Protein AF-0000000078979978 (afdb_homodimer)

pLDDT: mean 90.34, std 13.87, range [35.97, 98.94]

Radius of gyration: 21.67 Å; Cα contacts (8 Å, |Δi|>4): 590; chains: 2; bounding box: 44×62×52 Å

Foldseek 3Di:
DLPPLVPDDLVCLLVVLQVCCVPQQQDCDLPFLHGNQLLLQQLLQVCVVVPHDLLLSVLSNQLQVLVVVVSNVPDDVPCPPPDDSLVSSLVSCVVQFDPLSSVLNNCLLVLLLLCVQPPVVVLVLADPSNVVVCVVVPHHDDPVSNVVLVPDPNNVSSNSSNVSSSVSRDNPDDGDGSVVCSVSSSVRRCCNVVVD/DLPPLVPDDLVCLLVVLQVCCVPQQQDCDLPFLHGNQLLLQQLLQVCVVVPHDLLLSLLSNQLQVLVVVVSNVPDDVPCPPPDDSLVSSLVSCVVQFDPLSSVLNNCLLVLLLLCVQPPVVVLVLADPSNVVVCVVVPHHDDPVSNVVLVPDPNNVSSNSSNVSSSVSRDNPDDGDGSVVCSVSSSVRRCCNVVVD

Organism: Ruegeria pomeroyi (strain ATCC 700808 / DSM 15171 / DSS-3) (NCBI:txid246200)

Sequence (392 aa):
MTVDFTTLDRGNIVAFLADIFARRGGEEYLGEPVTMAQHMLQGATIAEQNGLPEEIIVGALLHDIGHFTSEFGTYHPDDTEDRHHEDAGEAVLAPFFPPVITDCVKYHVAAKRYLCATRPAYFARLSPASVHTLELQGGPMSTEEVADFERNPNLEAIIQVRYLDEAGKRADMETPGFDHFAPMVQRMVDRHLLEVMTVDFTTLDRGNIVAFLADIFARRGGEEYLGEPVTMAQHMLQGATIAEQNGLPEEIIVGALLHDIGHFTSEFGTYHPDDTEDRHHEDAGEAVLAPFFPPVITDCVKYHVAAKRYLCATRPAYFARLSPASVHTLELQGGPMSTEEVADFERNPNLEAIIQVRYLDEAGKRADMETPGFDHFAPMVQRMVDRHLLEV

Structure (mmCIF, N/CA/C/O backbone):
data_AF-0000000078979978-model_v1
#
loop_
_entity.id
_entity.type
_entity.pdbx_description
1 polymer 'HD domain-containing protein'
#
loop_
_atom_site.group_PDB
_atom_site.id
_atom_site.type_symbol
_atom_site.label_atom_id
_atom_site.label_alt_id
_atom_site.label_comp_id
_atom_site.label_asym_id
_atom_site.label_entity_id
_atom_site.label_seq_id
_atom_site.pdbx_PDB_ins_code
_atom_site.Cartn_x
_atom_site.Cartn_y
_atom_site.Cartn_z
_atom_site.occupancy
_atom_site.B_iso_or_equiv
_atom_site.auth_seq_id
_atom_site.auth_comp_id
_atom_site.auth_asym_id
_atom_site.auth_atom_id
_atom_site.pdbx_PDB_model_num
ATOM 1 N N . MET A 1 1 ? 17.984 3.166 -7.305 1 35.97 1 MET A N 1
ATOM 2 C CA . MET A 1 1 ? 18.422 2.904 -8.672 1 35.97 1 MET A CA 1
ATOM 3 C C . MET A 1 1 ? 17.312 2.221 -9.477 1 35.97 1 MET A C 1
ATOM 5 O O . MET A 1 1 ? 16.766 1.209 -9.039 1 35.97 1 MET A O 1
ATOM 9 N N . THR A 1 2 ? 16.703 3.029 -10.32 1 44.5 2 THR A N 1
ATOM 10 C CA . THR A 1 2 ? 15.781 2.41 -11.258 1 44.5 2 THR A CA 1
ATOM 11 C C . THR A 1 2 ? 16.406 1.184 -11.914 1 44.5 2 THR A C 1
ATOM 13 O O . THR A 1 2 ? 17.453 1.285 -12.555 1 44.5 2 THR A O 1
ATOM 16 N N . VAL A 1 3 ? 16.328 0.109 -11.289 1 50.25 3 VAL A N 1
ATOM 17 C CA . VAL A 1 3 ? 16.859 -1.084 -11.93 1 50.25 3 VAL A CA 1
ATOM 18 C C . VAL A 1 3 ? 16.359 -1.16 -13.375 1 50.25 3 VAL A C 1
ATOM 20 O O . VAL A 1 3 ? 15.172 -1.011 -13.633 1 50.25 3 VAL A O 1
ATOM 23 N N . ASP A 1 4 ? 17.344 -1.114 -14.219 1 62.22 4 ASP A N 1
ATOM 24 C CA . ASP A 1 4 ? 17.094 -1.386 -15.633 1 62.22 4 ASP A CA 1
ATOM 25 C C . ASP A 1 4 ? 16.656 -2.832 -15.844 1 62.22 4 ASP A C 1
ATOM 27 O O . ASP A 1 4 ? 17.469 -3.75 -15.789 1 62.22 4 ASP A O 1
ATOM 31 N N . PHE A 1 5 ? 15.367 -3.09 -15.922 1 69.5 5 PHE A N 1
ATOM 32 C CA . PHE A 1 5 ? 14.766 -4.406 -16.078 1 69.5 5 PHE A CA 1
ATOM 33 C C . PHE A 1 5 ? 15.367 -5.148 -17.266 1 69.5 5 PHE A C 1
ATOM 35 O O . PHE A 1 5 ? 15.32 -6.379 -17.312 1 69.5 5 PHE A O 1
ATOM 42 N N . THR A 1 6 ? 15.961 -4.367 -18.141 1 71.38 6 THR A N 1
ATOM 43 C CA . THR A 1 6 ? 16.516 -4.984 -19.344 1 71.38 6 THR A CA 1
ATOM 44 C C . THR A 1 6 ? 17.812 -5.73 -19 1 71.38 6 THR A C 1
ATOM 46 O O . THR A 1 6 ? 18.297 -6.52 -19.812 1 71.38 6 THR A O 1
ATOM 49 N N . THR A 1 7 ? 18.219 -5.578 -17.828 1 83.81 7 THR A N 1
ATOM 50 C CA . THR A 1 7 ? 19.484 -6.207 -17.469 1 83.81 7 THR A CA 1
ATOM 51 C C . THR A 1 7 ? 19.25 -7.492 -16.672 1 83.81 7 THR A C 1
ATOM 53 O O . THR A 1 7 ? 20.203 -8.211 -16.344 1 83.81 7 THR A O 1
ATOM 56 N N . LEU A 1 8 ? 18 -7.789 -16.484 1 89.56 8 LEU A N 1
ATOM 57 C CA . LEU A 1 8 ? 17.688 -8.984 -15.711 1 89.56 8 LEU A CA 1
ATOM 58 C C . LEU A 1 8 ? 17.875 -10.242 -16.547 1 89.56 8 LEU A C 1
ATOM 60 O O . LEU A 1 8 ? 17.562 -10.25 -17.734 1 89.56 8 LEU A O 1
ATOM 64 N N . ASP A 1 9 ? 18.469 -11.227 -15.898 1 92.44 9 ASP A N 1
ATOM 65 C CA . ASP A 1 9 ? 18.688 -12.523 -16.531 1 92.44 9 ASP A CA 1
ATOM 66 C C . ASP A 1 9 ? 18.609 -13.648 -15.508 1 92.44 9 ASP A C 1
ATOM 68 O O . ASP A 1 9 ? 18.203 -13.438 -14.367 1 92.44 9 ASP A O 1
ATOM 72 N N . ARG A 1 10 ? 18.922 -14.773 -15.977 1 93.19 10 ARG A N 1
ATOM 73 C CA . ARG A 1 10 ? 18.859 -15.984 -15.164 1 93.19 10 ARG A CA 1
ATOM 74 C C . ARG A 1 10 ? 19.703 -15.836 -13.898 1 93.19 10 ARG A C 1
ATOM 76 O O . ARG A 1 10 ? 19.312 -16.312 -12.828 1 93.19 10 ARG A O 1
ATOM 83 N N . GLY A 1 11 ? 20.781 -15.148 -14.039 1 94.56 11 GLY A N 1
ATOM 84 C CA . GLY A 1 11 ? 21.766 -15.102 -12.961 1 94.56 11 GLY A CA 1
ATOM 85 C C . GLY A 1 11 ? 21.469 -14.031 -11.938 1 94.56 11 GLY A C 1
ATOM 86 O O . GLY A 1 11 ? 22.016 -14.047 -10.836 1 94.56 11 GLY A O 1
ATOM 87 N N . ASN A 1 12 ? 20.5 -13.125 -12.203 1 95.38 12 ASN A N 1
ATOM 88 C CA . ASN A 1 12 ? 20.359 -12.031 -11.25 1 95.38 12 ASN A CA 1
ATOM 89 C C . ASN A 1 12 ? 18.891 -11.766 -10.898 1 95.38 12 ASN A C 1
ATOM 91 O O . ASN A 1 12 ? 18.594 -10.938 -10.039 1 95.38 12 ASN A O 1
ATOM 95 N N . ILE A 1 13 ? 17.922 -12.492 -11.508 1 95.75 13 ILE A N 1
ATOM 96 C CA . ILE A 1 13 ? 16.5 -12.242 -11.281 1 95.75 13 ILE A CA 1
ATOM 97 C C . ILE A 1 13 ? 16.156 -12.57 -9.828 1 95.75 13 ILE A C 1
ATOM 99 O O . ILE A 1 13 ? 15.383 -11.852 -9.195 1 95.75 13 ILE A O 1
ATOM 103 N N . VAL A 1 14 ? 16.719 -13.625 -9.281 1 97.69 14 VAL A N 1
ATOM 104 C CA . VAL A 1 14 ? 16.391 -14.023 -7.918 1 97.69 14 VAL A CA 1
ATOM 105 C C . VAL A 1 14 ? 16.953 -13.008 -6.926 1 97.69 14 VAL A C 1
ATOM 107 O O . VAL A 1 14 ? 16.281 -12.625 -5.969 1 97.69 14 VAL A O 1
ATOM 110 N N . ALA A 1 15 ? 18.172 -12.562 -7.168 1 95.81 15 ALA A N 1
ATOM 111 C CA . ALA A 1 15 ? 18.766 -11.523 -6.328 1 95.81 15 ALA A CA 1
ATOM 112 C C . ALA A 1 15 ? 17.953 -10.227 -6.41 1 95.81 15 ALA A C 1
ATOM 114 O O . ALA A 1 15 ? 17.828 -9.5 -5.422 1 95.81 15 ALA A O 1
ATOM 115 N N . PHE A 1 16 ? 17.5 -9.93 -7.57 1 93.19 16 PHE A N 1
ATOM 116 C CA . PHE A 1 16 ? 16.672 -8.75 -7.793 1 93.19 16 PHE A CA 1
ATOM 117 C C . PHE A 1 16 ? 15.391 -8.82 -6.965 1 93.19 16 PHE A C 1
ATOM 119 O O . PHE A 1 16 ? 15.023 -7.855 -6.289 1 93.19 16 PHE A O 1
ATOM 126 N N . LEU A 1 17 ? 14.695 -9.945 -7.008 1 95.44 17 LEU A N 1
ATOM 127 C CA . LEU A 1 17 ? 13.477 -10.148 -6.227 1 95.44 17 LEU A CA 1
ATOM 128 C C . LEU A 1 17 ? 13.773 -10.062 -4.73 1 95.44 17 LEU A C 1
ATOM 130 O O . LEU A 1 17 ? 13.016 -9.445 -3.98 1 95.44 17 LEU A O 1
ATOM 134 N N . ALA A 1 18 ? 14.859 -10.688 -4.301 1 95.44 18 ALA A N 1
ATOM 135 C CA . ALA A 1 18 ? 15.266 -10.617 -2.9 1 95.44 18 ALA A CA 1
ATOM 136 C C . ALA A 1 18 ? 15.469 -9.172 -2.459 1 95.44 18 ALA A C 1
ATOM 138 O O . ALA A 1 18 ? 15.094 -8.797 -1.345 1 95.44 18 ALA A O 1
ATOM 139 N N . ASP A 1 19 ? 16.078 -8.414 -3.316 1 91.81 19 ASP A N 1
ATOM 140 C CA . ASP A 1 19 ? 16.328 -7.012 -3.023 1 91.81 19 ASP A CA 1
ATOM 141 C C . ASP A 1 19 ? 15.031 -6.234 -2.84 1 91.81 19 ASP A C 1
ATOM 143 O O . ASP A 1 19 ? 14.945 -5.344 -1.992 1 91.81 19 ASP A O 1
ATOM 147 N N . ILE A 1 20 ? 14.031 -6.496 -3.662 1 90.75 20 ILE A N 1
ATOM 148 C CA . ILE A 1 20 ? 12.734 -5.852 -3.529 1 90.75 20 ILE A CA 1
ATOM 149 C C . ILE A 1 20 ? 12.141 -6.164 -2.158 1 90.75 20 ILE A C 1
ATOM 151 O O . ILE A 1 20 ? 11.664 -5.266 -1.462 1 90.75 20 ILE A O 1
ATOM 155 N N . PHE A 1 21 ? 12.18 -7.457 -1.754 1 92.88 21 PHE A N 1
ATOM 156 C CA . PHE A 1 21 ? 11.664 -7.852 -0.448 1 92.88 21 PHE A CA 1
ATOM 157 C C . PHE A 1 21 ? 12.398 -7.113 0.667 1 92.88 21 PHE A C 1
ATOM 159 O O . PHE A 1 21 ? 11.781 -6.68 1.643 1 92.88 21 PHE A O 1
ATOM 166 N N . ALA A 1 22 ? 13.688 -7 0.535 1 89.25 22 ALA A N 1
ATOM 167 C CA . ALA A 1 22 ? 14.508 -6.367 1.564 1 89.25 22 ALA A CA 1
ATOM 168 C C . ALA A 1 22 ? 14.219 -4.871 1.659 1 89.25 22 ALA A C 1
ATOM 170 O O . ALA A 1 22 ? 14.141 -4.316 2.758 1 89.25 22 ALA A O 1
ATOM 171 N N . ARG A 1 23 ? 14.023 -4.242 0.565 1 85.81 23 ARG A N 1
ATOM 172 C CA . ARG A 1 23 ? 13.922 -2.785 0.533 1 85.81 23 ARG A CA 1
ATOM 173 C C . ARG A 1 23 ? 12.484 -2.332 0.752 1 85.81 23 ARG A C 1
ATOM 175 O O . ARG A 1 23 ? 12.242 -1.295 1.372 1 85.81 23 ARG A O 1
ATOM 182 N N . ARG A 1 24 ? 11.531 -3.182 0.263 1 87.56 24 ARG A N 1
ATOM 183 C CA . ARG A 1 24 ? 10.164 -2.689 0.195 1 87.56 24 ARG A CA 1
ATOM 184 C C . ARG A 1 24 ? 9.219 -3.588 0.986 1 87.56 24 ARG A C 1
ATOM 186 O O . ARG A 1 24 ? 8.039 -3.266 1.153 1 87.56 24 ARG A O 1
ATOM 193 N N . GLY A 1 25 ? 9.703 -4.621 1.5 1 87.75 25 GLY A N 1
ATOM 194 C CA . GLY A 1 25 ? 8.875 -5.609 2.168 1 87.75 25 GLY A CA 1
ATOM 195 C C . GLY A 1 25 ? 8.203 -5.078 3.422 1 87.75 25 GLY A C 1
ATOM 196 O O . GLY A 1 25 ? 7.18 -5.605 3.857 1 87.75 25 GLY A O 1
ATOM 197 N N . GLY A 1 26 ? 8.742 -4.07 3.975 1 84.38 26 GLY A N 1
ATOM 198 C CA . GLY A 1 26 ? 8.227 -3.527 5.219 1 84.38 26 GLY A CA 1
ATOM 199 C C . GLY A 1 26 ? 7.035 -2.613 5.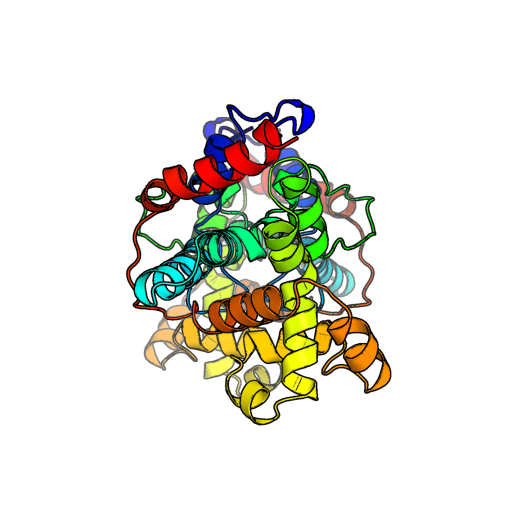023 1 84.38 26 GLY A C 1
ATOM 200 O O . GLY A 1 26 ? 6.41 -2.18 5.992 1 84.38 26 GLY A O 1
ATOM 201 N N . GLU A 1 27 ? 6.66 -2.303 3.832 1 84.25 27 GLU A N 1
ATOM 202 C CA . GLU A 1 27 ? 5.527 -1.428 3.543 1 84.25 27 GLU A CA 1
ATOM 203 C C . GLU A 1 27 ? 4.207 -2.08 3.943 1 84.25 27 GLU A C 1
ATOM 205 O O . GLU A 1 27 ? 4.102 -3.309 3.977 1 84.25 27 GLU A O 1
ATOM 210 N N . GLU A 1 28 ? 3.262 -1.22 4.258 1 82.19 28 GLU A N 1
ATOM 211 C CA . GLU A 1 28 ? 1.946 -1.679 4.695 1 82.19 28 GLU A CA 1
ATOM 212 C C . GLU A 1 28 ? 1.221 -2.416 3.572 1 82.19 28 GLU A C 1
ATOM 214 O O . GLU A 1 28 ? 1.351 -2.055 2.4 1 82.19 28 GLU A O 1
ATOM 219 N N . TYR A 1 29 ? 0.452 -3.434 4.023 1 88 29 TYR A N 1
ATOM 220 C CA . TYR A 1 29 ? -0.343 -4.203 3.072 1 88 29 TYR A CA 1
ATOM 221 C C . TYR A 1 29 ? -1.827 -3.896 3.229 1 88 29 TYR A C 1
ATOM 223 O O . TYR A 1 29 ? -2.539 -4.598 3.951 1 88 29 TYR A O 1
ATOM 231 N N . LEU A 1 30 ? -2.41 -3.006 2.465 1 77.25 30 LEU A N 1
ATOM 232 C CA . LEU A 1 30 ? -3.816 -2.695 2.232 1 77.25 30 LEU A CA 1
ATOM 233 C C . LEU A 1 30 ? -4.594 -2.672 3.545 1 77.25 30 LEU A C 1
ATOM 235 O O . LEU A 1 30 ? -5.668 -3.27 3.648 1 77.25 30 LEU A O 1
ATOM 239 N N . GLY A 1 31 ? -4.02 -2.252 4.617 1 76.25 31 GLY A N 1
ATOM 240 C CA . GLY A 1 31 ? -4.734 -2.16 5.879 1 76.25 31 GLY A CA 1
ATOM 241 C C . GLY A 1 31 ? -4.734 -3.461 6.66 1 76.25 31 GLY A C 1
ATOM 242 O O . GLY A 1 31 ? -5.469 -3.604 7.641 1 76.25 31 GLY A O 1
ATOM 243 N N . GLU A 1 32 ? -4.109 -4.441 6.18 1 87 32 GLU A N 1
ATOM 244 C CA . GLU A 1 32 ? -3.967 -5.723 6.867 1 87 32 GLU A CA 1
ATOM 245 C C . GLU A 1 32 ? -2.939 -5.637 7.988 1 87 32 GLU A C 1
ATOM 247 O O . GLU A 1 32 ? -2.082 -4.75 7.988 1 87 32 GLU A O 1
ATOM 252 N N . PRO A 1 33 ? -3.1 -6.555 9.016 1 88.81 33 PRO A N 1
ATOM 253 C CA . PRO A 1 33 ? -2.166 -6.512 10.141 1 88.81 33 PRO A CA 1
ATOM 254 C C . PRO A 1 33 ? -0.815 -7.145 9.812 1 88.81 33 PRO A C 1
ATOM 256 O O . PRO A 1 33 ? -0.191 -7.762 10.68 1 88.81 33 PRO A O 1
ATOM 259 N N . VAL A 1 34 ? -0.442 -7.164 8.547 1 92.19 34 VAL A N 1
ATOM 260 C CA . VAL A 1 34 ? 0.842 -7.672 8.078 1 92.19 34 VAL A CA 1
ATOM 261 C C . VAL A 1 34 ? 1.451 -6.699 7.07 1 92.19 34 VAL A C 1
ATOM 263 O O . VAL A 1 34 ? 0.737 -5.902 6.461 1 92.19 34 VAL A O 1
ATOM 266 N N . THR A 1 35 ? 2.793 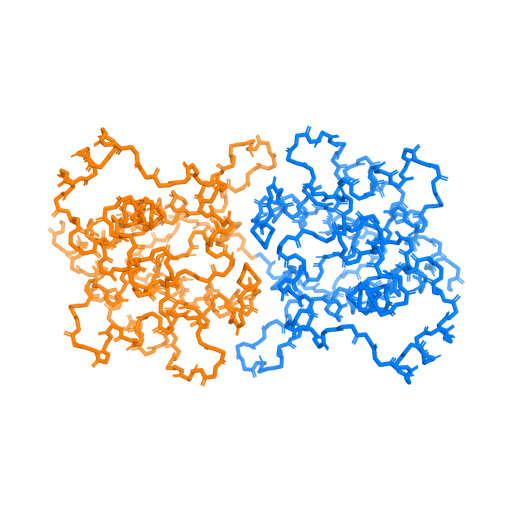-6.738 6.949 1 89.69 35 THR A N 1
ATOM 267 C CA . THR A 1 35 ? 3.461 -6.023 5.867 1 89.69 35 THR A CA 1
ATOM 268 C C . THR A 1 35 ? 3.363 -6.801 4.559 1 89.69 35 THR A C 1
ATOM 270 O O . THR A 1 35 ? 2.947 -7.961 4.551 1 89.69 35 THR A O 1
ATOM 273 N N . MET A 1 36 ? 3.781 -6.219 3.475 1 91.88 36 MET A N 1
ATOM 274 C CA . MET A 1 36 ? 3.771 -6.875 2.168 1 91.88 36 MET A CA 1
ATOM 275 C C . MET A 1 36 ? 4.617 -8.141 2.191 1 91.88 36 MET A C 1
ATOM 277 O O . MET A 1 36 ? 4.18 -9.195 1.719 1 91.88 36 MET A O 1
ATOM 281 N N . ALA A 1 37 ? 5.828 -8.031 2.75 1 93.56 37 ALA A N 1
ATOM 282 C CA . ALA A 1 37 ? 6.703 -9.203 2.814 1 93.56 37 ALA A CA 1
ATOM 283 C C . ALA A 1 37 ? 6.102 -10.289 3.699 1 93.56 37 ALA A C 1
ATOM 285 O O . ALA A 1 37 ? 6.113 -11.469 3.338 1 93.56 37 ALA A O 1
ATOM 286 N N . GLN A 1 38 ? 5.617 -9.891 4.875 1 95.5 38 GLN A N 1
ATOM 287 C CA . GLN A 1 38 ? 5.012 -10.867 5.773 1 95.5 38 GLN A CA 1
ATOM 288 C C . GLN A 1 38 ? 3.873 -11.617 5.086 1 95.5 38 GLN A C 1
ATOM 290 O O . GLN A 1 38 ? 3.781 -12.844 5.184 1 95.5 38 GLN A O 1
ATOM 295 N N . HIS A 1 39 ? 3.035 -10.883 4.359 1 96.75 39 HIS A N 1
ATOM 296 C CA . HIS A 1 39 ? 1.905 -11.453 3.635 1 96.75 39 HIS A CA 1
ATOM 297 C C . HIS A 1 39 ? 2.365 -12.523 2.646 1 96.75 39 HIS A C 1
ATOM 299 O O . HIS A 1 39 ? 1.893 -13.656 2.689 1 96.75 39 HIS A O 1
ATOM 305 N N . MET A 1 40 ? 3.328 -12.211 1.859 1 98.12 40 MET A N 1
ATOM 306 C CA . MET A 1 40 ? 3.807 -13.109 0.814 1 98.12 40 MET A CA 1
ATOM 307 C C . MET A 1 40 ? 4.586 -14.273 1.415 1 98.12 40 MET A C 1
ATOM 309 O O . MET A 1 40 ? 4.406 -15.422 1.007 1 98.12 40 MET A O 1
ATOM 313 N N . LEU A 1 41 ? 5.367 -13.977 2.424 1 98.62 41 LEU A N 1
ATOM 314 C CA . LEU A 1 41 ? 6.148 -15.016 3.082 1 98.62 41 LEU A CA 1
ATOM 315 C C . LEU A 1 41 ? 5.242 -15.984 3.834 1 98.62 41 LEU A C 1
ATOM 317 O O . LEU A 1 41 ? 5.5 -17.188 3.869 1 98.62 41 LEU A O 1
ATOM 321 N N . GLN A 1 42 ? 4.203 -15.523 4.453 1 98.75 42 GLN A N 1
ATOM 322 C CA . GLN A 1 42 ? 3.26 -16.406 5.141 1 98.75 42 GLN A CA 1
ATOM 323 C C . GLN A 1 42 ? 2.572 -17.344 4.164 1 98.75 42 GLN A C 1
ATOM 325 O O . GLN A 1 42 ? 2.451 -18.547 4.43 1 98.75 42 GLN A O 1
ATOM 330 N N . GLY A 1 43 ? 2.168 -16.828 3.006 1 98.75 43 GLY A N 1
ATOM 331 C CA . GLY A 1 43 ? 1.586 -17.688 1.991 1 98.75 43 GLY A CA 1
ATOM 332 C C . GLY A 1 43 ? 2.512 -18.812 1.561 1 98.75 43 GLY A C 1
ATOM 333 O O . GLY A 1 43 ? 2.104 -19.969 1.5 1 98.75 43 GLY A O 1
ATOM 334 N N . ALA A 1 44 ? 3.729 -18.453 1.322 1 98.94 44 ALA A N 1
ATOM 335 C CA . ALA A 1 44 ? 4.723 -19.438 0.911 1 98.94 44 ALA A CA 1
ATOM 336 C C . ALA A 1 44 ? 4.98 -20.453 2.021 1 98.94 44 ALA A C 1
ATOM 338 O O . ALA A 1 44 ? 5.094 -21.656 1.76 1 98.94 44 ALA A O 1
ATOM 339 N N . THR A 1 45 ? 5.051 -19.984 3.225 1 98.88 45 THR A N 1
ATOM 340 C CA . THR A 1 45 ? 5.332 -20.844 4.371 1 98.88 45 THR A CA 1
ATOM 341 C C . THR A 1 45 ? 4.191 -21.828 4.594 1 98.88 45 THR A C 1
ATOM 343 O O . THR A 1 45 ? 4.43 -23.016 4.816 1 98.88 45 THR A O 1
ATOM 346 N N . ILE A 1 46 ? 3 -21.375 4.527 1 98.88 46 ILE A N 1
ATOM 347 C CA . ILE A 1 46 ? 1.842 -22.25 4.695 1 98.88 46 ILE A CA 1
ATOM 348 C C . ILE A 1 46 ? 1.833 -23.312 3.605 1 98.88 46 ILE A C 1
ATOM 350 O O . ILE A 1 46 ? 1.578 -24.484 3.879 1 98.88 46 ILE A O 1
ATOM 354 N N . ALA A 1 47 ? 2.129 -22.891 2.377 1 98.88 47 ALA A N 1
ATOM 355 C CA . ALA A 1 47 ? 2.209 -23.844 1.273 1 98.88 47 ALA A CA 1
ATOM 356 C C . ALA A 1 47 ? 3.268 -24.906 1.543 1 98.88 47 ALA A C 1
ATOM 358 O O . ALA A 1 47 ? 3.014 -26.109 1.374 1 98.88 47 ALA A O 1
ATOM 359 N N . GLU A 1 48 ? 4.41 -24.484 2.006 1 98.81 48 GLU A N 1
ATOM 360 C CA . GLU A 1 48 ? 5.512 -25.391 2.277 1 98.81 48 GLU A CA 1
ATOM 361 C C . GLU A 1 48 ? 5.16 -26.359 3.408 1 98.81 48 GLU A C 1
ATOM 363 O O . GLU A 1 48 ? 5.41 -27.562 3.307 1 98.81 48 GLU A O 1
ATOM 368 N N . GLN A 1 49 ? 4.602 -25.859 4.41 1 98.5 49 GLN A N 1
ATOM 369 C CA . GLN A 1 49 ? 4.234 -26.672 5.57 1 98.5 49 GLN A CA 1
ATOM 370 C C . GLN A 1 49 ? 3.176 -27.703 5.203 1 98.5 49 GLN A C 1
ATOM 372 O O . GLN A 1 49 ? 3.107 -28.781 5.816 1 98.5 49 GLN A O 1
ATOM 377 N N . ASN A 1 50 ? 2.426 -27.391 4.219 1 98.5 50 ASN A N 1
ATOM 378 C CA . ASN A 1 50 ? 1.392 -28.312 3.766 1 98.5 50 ASN A CA 1
ATOM 379 C C . ASN A 1 50 ? 1.909 -29.25 2.67 1 98.5 50 ASN A C 1
ATOM 381 O O . ASN A 1 50 ? 1.14 -30 2.082 1 98.5 50 ASN A O 1
ATOM 385 N N . GLY A 1 51 ? 3.119 -29.125 2.338 1 98.44 51 GLY A N 1
ATOM 386 C CA . GLY A 1 51 ? 3.746 -30.031 1.39 1 98.44 51 GLY A CA 1
ATOM 387 C C . GLY A 1 51 ? 3.303 -29.797 -0.042 1 98.44 51 GLY A C 1
ATOM 388 O O . GLY A 1 51 ? 3.268 -30.719 -0.849 1 98.44 51 GLY A O 1
ATOM 389 N N . LEU A 1 52 ? 2.955 -28.641 -0.378 1 98.69 52 LEU A N 1
ATOM 390 C CA . LEU A 1 52 ? 2.5 -28.344 -1.731 1 98.69 52 LEU A CA 1
ATOM 391 C C . LEU A 1 52 ? 3.678 -28.281 -2.699 1 98.69 52 LEU A C 1
ATOM 393 O O . LEU A 1 52 ? 4.828 -28.141 -2.277 1 98.69 52 LEU A O 1
ATOM 397 N N . PRO A 1 53 ? 3.396 -28.422 -3.986 1 98.5 53 PRO A N 1
ATOM 398 C CA . PRO A 1 53 ? 4.465 -28.375 -4.984 1 98.5 53 PRO A CA 1
ATOM 399 C C . PRO A 1 53 ? 5.203 -27.031 -4.988 1 98.5 53 PRO A C 1
ATOM 401 O O . PRO A 1 53 ? 4.625 -26 -4.637 1 98.5 53 PRO A O 1
ATOM 404 N N . GLU A 1 54 ? 6.438 -27.031 -5.473 1 98.69 54 GLU A N 1
ATOM 405 C CA . GLU A 1 54 ? 7.281 -25.844 -5.465 1 98.69 54 GLU A CA 1
ATOM 406 C C . GLU A 1 54 ? 6.664 -24.719 -6.301 1 98.69 54 GLU A C 1
ATOM 408 O O . GLU A 1 54 ? 6.809 -23.547 -5.973 1 98.69 54 GLU A O 1
ATOM 413 N N . GLU A 1 55 ? 5.961 -25.078 -7.34 1 98.62 55 GLU A N 1
ATOM 414 C CA . GLU A 1 55 ? 5.324 -24.078 -8.18 1 98.62 55 GLU A CA 1
ATOM 415 C C . GLU A 1 55 ? 4.285 -23.281 -7.398 1 98.62 55 GLU A C 1
ATOM 417 O O . GLU A 1 55 ? 4.137 -22.078 -7.605 1 98.62 55 GLU A O 1
ATOM 422 N N . ILE A 1 56 ? 3.611 -23.969 -6.48 1 98.88 56 ILE A N 1
ATOM 423 C CA . ILE A 1 56 ? 2.59 -23.328 -5.664 1 98.88 56 ILE A CA 1
ATOM 424 C C . ILE A 1 56 ? 3.256 -22.453 -4.598 1 98.88 56 ILE A C 1
ATOM 426 O O . ILE A 1 56 ? 2.816 -21.328 -4.344 1 98.88 56 ILE A O 1
ATOM 430 N N . ILE A 1 57 ? 4.305 -22.984 -3.988 1 98.94 57 ILE A N 1
ATOM 431 C CA . ILE A 1 57 ? 5.035 -22.25 -2.959 1 98.94 57 ILE A CA 1
ATOM 432 C C . ILE A 1 57 ? 5.594 -20.953 -3.545 1 98.94 57 ILE A C 1
ATOM 434 O O . ILE A 1 57 ? 5.387 -19.875 -2.986 1 98.94 57 ILE A O 1
ATOM 438 N N . VAL A 1 58 ? 6.223 -21.062 -4.73 1 98.94 58 VAL A N 1
ATOM 439 C CA . VAL A 1 58 ? 6.824 -19.891 -5.379 1 98.94 58 VAL A CA 1
ATOM 440 C C . VAL A 1 58 ? 5.727 -18.969 -5.906 1 98.94 58 VAL A C 1
ATOM 442 O O . VAL A 1 58 ? 5.859 -17.75 -5.848 1 98.94 58 VAL A O 1
ATOM 445 N N . GLY A 1 59 ? 4.629 -19.531 -6.422 1 98.88 59 GLY A N 1
ATOM 446 C CA . GLY A 1 59 ? 3.488 -18.719 -6.812 1 98.88 59 GLY A CA 1
ATOM 447 C C . GLY A 1 59 ? 2.928 -17.891 -5.668 1 98.88 59 GLY A C 1
ATOM 448 O O . GLY A 1 59 ? 2.627 -16.703 -5.844 1 98.88 59 GLY A O 1
ATOM 449 N N . ALA A 1 60 ? 2.809 -18.5 -4.496 1 98.88 60 ALA A N 1
ATOM 450 C CA . ALA A 1 60 ? 2.326 -17.797 -3.312 1 98.88 60 ALA A CA 1
ATOM 451 C C . ALA A 1 60 ? 3.312 -16.719 -2.879 1 98.88 60 ALA A C 1
ATOM 453 O O . ALA A 1 60 ? 2.908 -15.617 -2.5 1 98.88 60 ALA A O 1
ATOM 454 N N . LEU A 1 61 ? 4.57 -17 -2.969 1 98.88 61 LEU A N 1
ATOM 455 C CA . LEU A 1 61 ? 5.629 -16.094 -2.555 1 98.88 61 LEU A CA 1
ATOM 456 C C . LEU A 1 61 ? 5.637 -14.844 -3.43 1 98.88 61 LEU A C 1
ATOM 458 O O . LEU A 1 61 ? 5.91 -13.742 -2.943 1 98.88 61 LEU A O 1
ATOM 462 N N . LEU A 1 62 ? 5.316 -14.977 -4.727 1 98.56 62 LEU A N 1
ATOM 463 C CA . LEU A 1 62 ? 5.582 -13.891 -5.668 1 98.56 62 LEU A CA 1
ATOM 464 C C . LEU A 1 62 ? 4.281 -13.297 -6.199 1 98.56 62 LEU A C 1
ATOM 466 O O . LEU A 1 62 ? 4.305 -12.359 -6.996 1 98.56 62 LEU A O 1
ATOM 470 N N . HIS A 1 63 ? 3.105 -13.734 -5.758 1 98.38 63 HIS A N 1
ATOM 471 C CA . HIS A 1 63 ? 1.841 -13.406 -6.406 1 98.38 63 HIS A CA 1
ATOM 472 C C . HIS A 1 63 ? 1.573 -11.906 -6.359 1 98.38 63 HIS A C 1
ATOM 474 O O . HIS A 1 63 ? 0.929 -11.359 -7.258 1 98.38 63 HIS A O 1
ATOM 480 N N . ASP A 1 64 ? 2.104 -11.258 -5.359 1 96.06 64 ASP A N 1
ATOM 481 C CA . ASP A 1 64 ? 1.787 -9.844 -5.145 1 96.06 64 ASP A CA 1
ATOM 482 C C . ASP A 1 64 ? 2.998 -8.961 -5.43 1 96.06 64 ASP A C 1
ATOM 484 O O . ASP A 1 64 ? 3.035 -7.801 -5.02 1 96.06 64 ASP A O 1
ATOM 488 N N . ILE A 1 65 ? 4.016 -9.461 -6.141 1 94.69 65 ILE A N 1
ATOM 489 C CA . ILE A 1 65 ? 5.234 -8.711 -6.438 1 94.69 65 ILE A CA 1
ATOM 490 C C . ILE A 1 65 ? 4.895 -7.469 -7.25 1 94.69 65 ILE A C 1
ATOM 492 O O . ILE A 1 65 ? 5.621 -6.477 -7.215 1 94.69 65 ILE A O 1
ATOM 496 N N . GLY A 1 66 ? 3.77 -7.523 -7.945 1 91.31 66 GLY A N 1
ATOM 497 C CA . GLY A 1 66 ? 3.34 -6.434 -8.805 1 91.31 66 GLY A CA 1
ATOM 498 C C . GLY A 1 66 ? 2.9 -5.199 -8.039 1 91.31 66 GLY A C 1
ATOM 499 O O . GLY A 1 66 ? 2.738 -4.125 -8.617 1 91.31 66 GLY A O 1
ATOM 500 N N . HIS A 1 67 ? 2.695 -5.344 -6.75 1 88.81 67 HIS A N 1
ATOM 501 C CA . HIS A 1 67 ? 2.393 -4.168 -5.941 1 88.81 67 HIS A CA 1
ATOM 502 C C . HIS A 1 67 ? 3.562 -3.189 -5.93 1 88.81 67 HIS A C 1
ATOM 504 O O . HIS A 1 67 ? 3.383 -2.004 -5.645 1 88.81 67 HIS A O 1
ATOM 510 N N . PHE A 1 68 ? 4.723 -3.68 -6.176 1 85.06 68 PHE A N 1
ATOM 511 C CA . PHE A 1 68 ? 5.906 -2.826 -6.203 1 85.06 68 PHE A CA 1
ATOM 512 C C . PHE A 1 68 ? 6.125 -2.254 -7.598 1 85.06 68 PHE A C 1
ATOM 514 O O . PHE A 1 68 ? 7.234 -2.314 -8.133 1 85.06 68 PHE A O 1
ATOM 521 N N . THR A 1 69 ? 5.133 -1.712 -8.203 1 73 69 THR A N 1
ATOM 522 C CA . THR A 1 69 ? 5.105 -1.305 -9.602 1 73 69 THR A CA 1
ATOM 523 C C . THR A 1 69 ? 6.211 -0.296 -9.898 1 73 69 THR A C 1
ATOM 525 O O . THR A 1 69 ? 6.777 -0.286 -10.992 1 73 69 THR A O 1
ATOM 528 N N . SER A 1 70 ? 6.402 0.555 -9.016 1 70.31 70 SER A N 1
ATOM 529 C CA . SER A 1 70 ? 7.398 1.6 -9.227 1 70.31 70 SER A CA 1
ATOM 530 C C . SER A 1 70 ? 8.781 1.003 -9.461 1 70.31 70 SER A C 1
ATOM 532 O O . SER A 1 70 ? 9.648 1.643 -10.062 1 70.31 70 SER A O 1
ATOM 534 N N . GLU A 1 71 ? 8.906 -0.186 -9 1 67 71 GLU A N 1
ATOM 535 C CA . GLU A 1 71 ? 10.188 -0.861 -9.164 1 67 71 GLU A CA 1
ATOM 536 C C . GLU A 1 71 ? 10.391 -1.322 -10.609 1 67 71 GLU A C 1
ATOM 538 O O . GLU A 1 71 ? 11.508 -1.629 -11.016 1 67 71 GLU A O 1
ATOM 543 N N . PHE A 1 72 ? 9.32 -1.292 -11.281 1 68.69 72 PHE A N 1
ATOM 544 C CA . PHE A 1 72 ? 9.398 -1.929 -12.586 1 68.69 72 PHE A CA 1
ATOM 545 C C . PHE A 1 72 ? 9.266 -0.896 -13.703 1 68.69 72 PHE A C 1
ATOM 547 O O . PHE A 1 72 ? 9.211 -1.252 -14.875 1 68.69 72 PHE A O 1
ATOM 554 N N . GLY A 1 73 ? 9.492 0.339 -13.328 1 60.59 73 GLY A N 1
ATOM 555 C CA . GLY A 1 73 ? 9.477 1.401 -14.32 1 60.59 73 GLY A CA 1
ATOM 556 C C . GLY A 1 73 ? 8.141 1.543 -15.023 1 60.59 73 GLY A C 1
ATOM 557 O O . GLY A 1 73 ? 8.062 2.111 -16.109 1 60.59 73 GLY A O 1
ATOM 558 N N . THR A 1 74 ? 7.223 0.89 -14.641 1 53.97 74 THR A N 1
ATOM 559 C CA . THR A 1 74 ? 5.969 0.864 -15.383 1 53.97 74 THR A CA 1
ATOM 560 C C . THR A 1 74 ? 5.102 2.064 -15.016 1 53.97 74 THR A C 1
ATOM 562 O O . THR A 1 74 ? 4.055 2.291 -15.633 1 53.97 74 THR A O 1
ATOM 565 N N . TYR A 1 75 ? 5.555 2.762 -13.953 1 53.22 75 TYR A N 1
ATOM 566 C CA . TYR A 1 75 ? 4.699 3.898 -13.625 1 53.22 75 TYR A CA 1
ATOM 567 C C . TYR A 1 75 ? 5.129 5.141 -14.398 1 53.22 75 TYR A C 1
ATOM 569 O O . TYR A 1 75 ? 6.316 5.477 -14.438 1 53.22 75 TYR A O 1
ATOM 577 N N . HIS A 1 76 ? 4.441 5.48 -15.414 1 51.22 76 HIS A N 1
ATOM 578 C CA . HIS A 1 76 ? 4.547 6.832 -15.953 1 51.22 76 HIS A CA 1
ATOM 579 C C . HIS A 1 76 ? 3.355 7.684 -15.531 1 51.22 76 HIS A C 1
ATOM 581 O O . HIS A 1 76 ? 2.209 7.234 -15.602 1 51.22 76 HIS A O 1
ATOM 587 N N . PRO A 1 77 ? 3.768 8.812 -14.812 1 48.5 77 PRO A N 1
ATOM 588 C CA . PRO A 1 77 ? 2.664 9.672 -14.391 1 48.5 77 PRO A CA 1
ATOM 589 C C . PRO A 1 77 ? 1.572 9.797 -15.445 1 48.5 77 PRO A C 1
ATOM 591 O O . PRO A 1 77 ? 0.397 9.969 -15.109 1 48.5 77 PRO A O 1
ATOM 594 N N . ASP A 1 78 ? 2.109 9.766 -16.703 1 45.97 78 ASP A N 1
ATOM 595 C CA . ASP A 1 78 ? 1.14 9.883 -17.781 1 45.97 78 ASP A CA 1
ATOM 596 C C . ASP A 1 78 ? 0.437 8.555 -18.047 1 45.97 78 ASP A C 1
ATOM 598 O O . ASP A 1 78 ? -0.465 8.469 -18.875 1 45.97 78 ASP A O 1
ATOM 602 N N . ASP A 1 79 ? 1.059 7.613 -17.469 1 45.22 79 ASP A N 1
ATOM 603 C CA . ASP A 1 79 ? 0.406 6.32 -17.672 1 45.22 79 ASP A CA 1
ATOM 604 C C . ASP A 1 79 ? -0.89 6.234 -16.875 1 45.22 79 ASP A C 1
ATOM 606 O O . ASP A 1 79 ? -0.863 6.23 -15.633 1 45.22 79 ASP A O 1
ATOM 610 N N . THR A 1 80 ? -1.805 6.848 -17.469 1 42.09 80 THR A N 1
ATOM 611 C CA . THR A 1 80 ? -3.164 6.797 -16.938 1 42.09 80 THR A CA 1
ATOM 612 C C . THR A 1 80 ? -3.613 5.355 -16.734 1 42.09 80 THR A C 1
ATOM 614 O O . THR A 1 80 ? -4.703 5.105 -16.219 1 42.09 80 THR A O 1
ATOM 617 N N . GLU A 1 81 ? -2.834 4.527 -17.391 1 44.44 81 GLU A N 1
ATOM 618 C CA . GLU A 1 81 ? -3.41 3.191 -17.281 1 44.44 81 GLU A CA 1
ATOM 619 C C . GLU A 1 81 ? -3.07 2.547 -15.945 1 44.44 81 GLU A C 1
ATOM 621 O O . GLU A 1 81 ? -1.898 2.469 -15.562 1 44.44 81 GLU A O 1
ATOM 626 N N . ASP A 1 82 ? -3.924 2.729 -15.031 1 50.53 82 ASP A N 1
ATOM 627 C CA . ASP A 1 82 ? -3.879 2.004 -13.766 1 50.53 82 ASP A CA 1
ATOM 628 C C . ASP A 1 82 ? -3.52 0.536 -13.984 1 50.53 82 ASP A C 1
ATOM 630 O O . ASP A 1 82 ? -4.289 -0.212 -14.594 1 50.53 82 ASP A O 1
ATOM 634 N N . ARG A 1 83 ? -2.24 0.306 -14.07 1 61.16 83 ARG A N 1
ATOM 635 C CA . ARG A 1 83 ? -1.951 -1.118 -14.203 1 61.16 83 ARG A CA 1
ATOM 636 C C . ARG A 1 83 ? -2.217 -1.857 -12.898 1 61.16 83 ARG A C 1
ATOM 638 O O . ARG A 1 83 ? -1.725 -1.455 -11.844 1 61.16 83 ARG A O 1
ATOM 645 N N . HIS A 1 84 ? -3.045 -2.836 -13.086 1 81.94 84 HIS A N 1
ATOM 646 C CA . HIS A 1 84 ? -3.342 -3.715 -11.961 1 81.94 84 HIS A CA 1
ATOM 647 C C . HIS A 1 84 ? -2.104 -4.492 -11.531 1 81.94 84 HIS A C 1
ATOM 649 O O . HIS A 1 84 ? -1.263 -4.844 -12.359 1 81.94 84 HIS A O 1
ATOM 655 N N . HIS A 1 85 ? -1.884 -4.59 -10.289 1 87.44 85 HIS A N 1
ATOM 656 C CA . HIS A 1 85 ? -0.68 -5.219 -9.758 1 87.44 85 HIS A CA 1
ATOM 657 C C . HIS A 1 85 ? -0.523 -6.641 -10.289 1 87.44 85 HIS A C 1
ATOM 659 O O . HIS A 1 85 ? 0.599 -7.121 -10.469 1 87.44 85 HIS A O 1
ATOM 665 N N . GLU A 1 86 ? -1.637 -7.301 -10.602 1 92.38 86 GLU A N 1
ATOM 666 C CA . GLU A 1 86 ? -1.551 -8.656 -11.133 1 92.38 86 GLU A CA 1
ATOM 667 C C . GLU A 1 86 ? -0.929 -8.664 -12.531 1 92.38 86 GLU A C 1
ATOM 669 O O . GLU A 1 86 ? -0.155 -9.562 -12.867 1 92.38 86 GLU A O 1
ATOM 674 N N . ASP A 1 87 ? -1.232 -7.656 -13.328 1 91.31 87 ASP A N 1
ATOM 675 C CA . ASP A 1 87 ? -0.652 -7.559 -14.664 1 91.31 87 ASP A CA 1
ATOM 676 C C . ASP A 1 87 ? 0.827 -7.188 -14.594 1 91.31 87 ASP A C 1
ATOM 678 O O . ASP A 1 87 ? 1.647 -7.742 -15.328 1 91.31 87 ASP A O 1
ATOM 682 N N . ALA A 1 88 ? 1.12 -6.289 -13.75 1 87.81 88 ALA A N 1
ATOM 683 C CA . ALA A 1 88 ? 2.502 -5.844 -13.586 1 87.81 88 ALA A CA 1
ATOM 684 C C . ALA A 1 88 ? 3.395 -6.996 -13.125 1 87.81 88 ALA A C 1
ATOM 686 O O . ALA A 1 88 ? 4.496 -7.18 -13.648 1 87.81 88 ALA A O 1
ATOM 687 N N . GLY A 1 89 ? 2.934 -7.738 -12.172 1 92.81 89 GLY A N 1
ATOM 688 C CA . GLY A 1 89 ? 3.699 -8.867 -11.672 1 92.81 89 GLY A CA 1
ATOM 689 C C . GLY A 1 89 ? 3.947 -9.93 -12.734 1 92.81 89 GLY A C 1
ATOM 690 O O . GLY A 1 89 ? 5.066 -10.43 -12.867 1 92.81 89 GLY A O 1
ATOM 691 N N . GLU A 1 90 ? 2.912 -10.211 -13.445 1 94.56 90 GLU A N 1
ATOM 692 C CA . GLU A 1 90 ? 3.055 -11.195 -14.516 1 94.56 90 GLU A CA 1
ATOM 693 C C . GLU A 1 90 ? 4.078 -10.742 -15.555 1 94.56 90 GLU A C 1
ATOM 695 O O . GLU A 1 90 ? 4.914 -11.531 -16 1 94.56 90 GLU A O 1
ATOM 700 N N . ALA A 1 91 ? 4.043 -9.539 -15.945 1 90.19 91 ALA A N 1
ATOM 701 C CA . ALA A 1 91 ? 4.93 -9.008 -16.984 1 90.19 91 ALA A CA 1
ATOM 702 C C . ALA A 1 91 ? 6.391 -9.125 -16.562 1 90.19 91 ALA A C 1
ATOM 704 O O . ALA A 1 91 ? 7.25 -9.453 -17.391 1 90.19 91 ALA A O 1
ATOM 705 N N . VAL A 1 92 ? 6.637 -8.914 -15.352 1 89.75 92 VAL A N 1
ATOM 706 C CA . VAL A 1 92 ? 8.008 -8.93 -14.852 1 89.75 92 VAL A CA 1
ATOM 707 C C . VAL A 1 92 ? 8.508 -10.367 -14.75 1 89.75 92 VAL A C 1
ATOM 709 O O . VAL A 1 92 ? 9.68 -10.648 -15.016 1 89.75 92 VAL A O 1
ATOM 712 N N . LEU A 1 93 ? 7.676 -11.273 -14.422 1 95.44 93 LEU A N 1
ATOM 713 C CA . LEU A 1 93 ? 8.094 -12.633 -14.094 1 95.44 93 LEU A CA 1
ATOM 714 C C . LEU A 1 93 ? 8.039 -13.523 -15.328 1 95.44 93 LEU A C 1
ATOM 716 O O . LEU A 1 93 ? 8.734 -14.539 -15.398 1 95.44 93 LEU A O 1
ATOM 720 N N . ALA A 1 94 ? 7.27 -13.227 -16.344 1 95.38 94 ALA A N 1
ATOM 721 C CA . ALA A 1 94 ? 6.934 -14.078 -17.469 1 95.38 94 ALA A CA 1
ATOM 722 C C . ALA A 1 94 ? 8.195 -14.562 -18.188 1 95.38 94 ALA A C 1
ATOM 724 O O . ALA A 1 94 ? 8.281 -15.727 -18.578 1 95.38 94 ALA A O 1
ATOM 725 N N . PRO A 1 95 ? 9.242 -13.781 -18.328 1 94.81 95 PRO A N 1
ATOM 726 C CA . PRO A 1 95 ? 10.438 -14.258 -19.031 1 94.81 95 PRO A CA 1
ATOM 727 C C . PRO A 1 95 ? 11.234 -15.273 -18.234 1 94.81 95 PRO A C 1
ATOM 729 O O . PRO A 1 95 ? 12.055 -16 -18.781 1 94.81 95 PRO A O 1
ATOM 732 N N . PHE A 1 96 ? 10.906 -15.461 -16.953 1 97.12 96 PHE A N 1
ATOM 733 C CA . PHE A 1 96 ? 11.875 -16.172 -16.125 1 97.12 96 PHE A CA 1
ATOM 734 C C . PHE A 1 96 ? 11.227 -17.359 -15.438 1 97.12 96 PHE A C 1
ATOM 736 O O . PHE A 1 96 ? 11.922 -18.234 -14.906 1 97.12 96 PHE A O 1
ATOM 743 N N . PHE A 1 97 ? 9.953 -17.422 -15.422 1 98.19 97 PHE A N 1
ATOM 744 C CA . PHE A 1 97 ? 9.281 -18.469 -14.648 1 98.19 97 PHE A CA 1
ATOM 745 C C . PHE A 1 97 ? 8.312 -19.25 -15.523 1 98.19 97 PHE A C 1
ATOM 747 O O . PHE A 1 97 ? 7.805 -18.734 -16.516 1 98.19 97 PHE A O 1
ATOM 754 N N . PRO A 1 98 ? 8.016 -20.5 -15.117 1 97.69 98 PRO A N 1
ATOM 755 C CA . PRO A 1 98 ? 7.035 -21.281 -15.859 1 97.69 98 PRO A CA 1
ATOM 756 C C . PRO A 1 98 ? 5.641 -20.656 -15.836 1 97.69 98 PRO A C 1
ATOM 758 O O . PRO A 1 98 ? 5.273 -20 -14.859 1 97.69 98 PRO A O 1
ATOM 761 N N . PRO A 1 99 ? 4.82 -20.938 -16.828 1 97.56 99 PRO A N 1
ATOM 762 C CA . PRO A 1 99 ? 3.494 -20.328 -16.969 1 97.56 99 PRO A CA 1
ATOM 763 C C . PRO A 1 99 ? 2.594 -20.609 -15.766 1 97.56 99 PRO A C 1
ATOM 765 O O . PRO A 1 99 ? 1.758 -19.766 -15.414 1 97.56 99 PRO A O 1
ATOM 768 N N . VAL A 1 100 ? 2.775 -21.766 -15.156 1 98.44 100 VAL A N 1
ATOM 769 C CA . VAL A 1 100 ? 1.925 -22.062 -14.016 1 98.44 100 VAL A CA 1
ATOM 770 C C . VAL A 1 100 ? 2.127 -21.016 -12.922 1 98.44 100 VAL A C 1
ATOM 772 O O . VAL A 1 100 ? 1.166 -20.594 -12.273 1 98.44 100 VAL A O 1
ATOM 775 N N . ILE A 1 101 ? 3.348 -20.547 -12.727 1 98.75 101 ILE A N 1
ATOM 776 C CA . ILE A 1 101 ? 3.639 -19.547 -11.703 1 98.75 101 ILE A CA 1
ATOM 777 C C . ILE A 1 101 ? 3.129 -18.188 -12.164 1 98.75 101 ILE A C 1
ATOM 779 O O . ILE A 1 101 ? 2.463 -17.484 -11.398 1 98.75 101 ILE A O 1
ATOM 783 N N . THR A 1 102 ? 3.404 -17.828 -13.414 1 98.31 102 THR A N 1
ATOM 784 C CA . THR A 1 102 ? 3.004 -16.516 -13.891 1 98.31 102 THR A CA 1
ATOM 785 C C . THR A 1 102 ? 1.485 -16.422 -14.008 1 98.31 102 THR A C 1
ATOM 787 O O . THR A 1 102 ? 0.907 -15.352 -13.797 1 98.31 102 THR A O 1
ATOM 790 N N . ASP A 1 103 ? 0.805 -17.547 -14.234 1 98.62 103 ASP A N 1
ATOM 791 C CA . ASP A 1 103 ? -0.655 -17.562 -14.234 1 98.62 103 ASP A CA 1
ATOM 792 C C . ASP A 1 103 ? -1.203 -17.344 -12.828 1 98.62 103 ASP A C 1
ATOM 794 O O . ASP A 1 103 ? -2.209 -16.656 -12.648 1 98.62 103 ASP A O 1
ATOM 798 N N . CYS A 1 104 ? -0.572 -17.969 -11.82 1 98.81 104 CYS A N 1
ATOM 799 C CA . CYS A 1 104 ? -0.986 -17.734 -10.445 1 98.81 104 CYS A CA 1
ATOM 800 C C . CYS A 1 104 ? -0.908 -16.25 -10.109 1 98.81 104 CYS A C 1
ATOM 802 O O . CYS A 1 104 ? -1.808 -15.703 -9.461 1 98.81 104 CYS A O 1
ATOM 804 N N . VAL A 1 105 ? 0.136 -15.617 -10.578 1 98.31 105 VAL A N 1
ATOM 805 C CA . VAL A 1 105 ? 0.349 -14.195 -10.32 1 98.31 105 VAL A CA 1
ATOM 806 C C . VAL A 1 105 ? -0.685 -13.375 -11.086 1 98.31 105 VAL A C 1
ATOM 808 O O . VAL A 1 105 ? -1.346 -12.508 -10.516 1 98.31 105 VAL A O 1
ATOM 811 N N . LYS A 1 106 ? -0.943 -13.68 -12.266 1 97.69 106 LYS A N 1
ATOM 812 C CA . LYS A 1 106 ? -1.82 -12.93 -13.164 1 97.69 106 LYS A CA 1
ATOM 813 C C . LYS A 1 106 ? -3.277 -13.039 -12.727 1 97.69 106 LYS A C 1
ATOM 815 O O . LYS A 1 106 ? -4.043 -12.078 -12.836 1 97.69 106 LYS A O 1
ATOM 820 N N . TYR A 1 107 ? -3.625 -14.18 -12.188 1 98.56 107 TYR A N 1
ATOM 821 C CA . TYR A 1 107 ? -5.055 -14.453 -12.086 1 98.56 107 TYR A CA 1
ATOM 822 C C . TYR A 1 107 ? -5.484 -14.594 -10.633 1 98.56 107 TYR A C 1
ATOM 824 O O . TYR A 1 107 ? -6.617 -14.984 -10.344 1 98.56 107 TYR A O 1
ATOM 832 N N . HIS A 1 108 ? -4.609 -14.242 -9.656 1 98.38 108 HIS A N 1
ATOM 833 C CA . HIS A 1 108 ? -5.016 -14.453 -8.273 1 98.38 108 HIS A CA 1
ATOM 834 C C . HIS A 1 108 ? -6.156 -13.516 -7.887 1 98.38 108 HIS A C 1
ATOM 836 O O . HIS A 1 108 ? -6.973 -13.844 -7.023 1 98.38 108 HIS A O 1
ATOM 842 N N . VAL A 1 109 ? -6.289 -12.398 -8.539 1 96.88 109 VAL A N 1
ATOM 843 C CA . VAL A 1 109 ? -7.414 -11.508 -8.289 1 96.88 109 VAL A CA 1
ATOM 844 C C . VAL A 1 109 ? -8.688 -12.102 -8.906 1 96.88 109 VAL A C 1
ATOM 846 O O . VAL A 1 109 ? -9.734 -12.133 -8.258 1 96.88 109 VAL A O 1
ATOM 849 N N . ALA A 1 110 ? -8.555 -12.562 -10.125 1 98.06 110 ALA A N 1
ATOM 850 C CA . ALA A 1 110 ? -9.688 -13.211 -10.781 1 98.06 110 ALA A CA 1
ATOM 851 C C . ALA A 1 110 ? -10.148 -14.43 -9.984 1 98.06 110 ALA A C 1
ATOM 853 O O . ALA A 1 110 ? -11.344 -14.727 -9.922 1 98.06 110 ALA A O 1
ATOM 854 N N . ALA A 1 111 ? -9.227 -15.125 -9.445 1 98.69 111 ALA A N 1
ATOM 855 C CA . ALA A 1 111 ? -9.555 -16.297 -8.656 1 98.69 111 ALA A CA 1
ATOM 856 C C . ALA A 1 111 ? -10.391 -15.93 -7.434 1 98.69 111 ALA A C 1
ATOM 858 O O . ALA A 1 111 ? -11.266 -16.688 -7.012 1 98.69 111 ALA A O 1
ATOM 859 N N . LYS A 1 112 ? -10.031 -14.812 -6.859 1 98.12 112 LYS A N 1
ATOM 860 C CA . LYS A 1 112 ? -10.859 -14.312 -5.766 1 98.12 112 LYS A CA 1
ATOM 861 C C . LYS A 1 112 ? -12.305 -14.133 -6.215 1 98.12 112 LYS A C 1
ATOM 863 O O . LYS A 1 112 ? -13.234 -14.57 -5.527 1 98.12 112 LYS A O 1
ATOM 868 N N . ARG A 1 113 ? -12.508 -13.5 -7.332 1 98.31 113 ARG A N 1
ATOM 869 C CA . ARG A 1 113 ? -13.844 -13.289 -7.879 1 98.31 113 ARG A CA 1
ATOM 870 C C . ARG A 1 113 ? -14.523 -14.617 -8.195 1 98.31 113 ARG A C 1
ATOM 872 O O . ARG A 1 113 ? -15.711 -14.789 -7.926 1 98.31 113 ARG A O 1
ATOM 879 N N . TYR A 1 114 ? -13.797 -15.5 -8.742 1 98.75 114 TYR A N 1
ATOM 880 C CA . TYR A 1 114 ? -14.281 -16.828 -9.094 1 98.75 114 TYR A CA 1
ATOM 881 C C . TYR A 1 114 ? -14.773 -17.578 -7.855 1 98.75 114 TYR A C 1
ATOM 883 O O . TYR A 1 114 ? -15.883 -18.109 -7.844 1 98.75 114 TYR A O 1
ATOM 891 N N . LEU A 1 115 ? -13.945 -17.641 -6.805 1 98.69 115 LEU A N 1
ATOM 892 C CA . LEU A 1 115 ? -14.273 -18.359 -5.586 1 98.69 115 LEU A CA 1
ATOM 893 C C . LEU A 1 115 ? -15.492 -17.75 -4.902 1 98.69 115 LEU A C 1
ATOM 895 O O . LEU A 1 115 ? -16.344 -18.484 -4.395 1 98.69 115 LEU A O 1
ATOM 899 N N . CYS A 1 116 ? -15.594 -16.453 -4.934 1 98.25 116 CYS A N 1
ATOM 900 C CA . CYS A 1 116 ? -16.734 -15.789 -4.309 1 98.25 116 CYS A CA 1
ATOM 901 C C . CYS A 1 116 ? -18.016 -16.078 -5.082 1 98.25 116 CYS A C 1
ATOM 903 O O . CYS A 1 116 ? -19.109 -16.047 -4.512 1 98.25 116 CYS A O 1
ATOM 905 N N . ALA A 1 117 ? -17.938 -16.297 -6.359 1 98.12 117 ALA A N 1
ATOM 906 C CA . ALA A 1 117 ? -19.094 -16.609 -7.195 1 98.12 117 ALA A CA 1
ATOM 907 C C . ALA A 1 117 ? -19.484 -18.078 -7.051 1 98.12 117 ALA A C 1
ATOM 909 O O . ALA A 1 117 ? -20.672 -18.406 -7.094 1 98.12 117 ALA A O 1
ATOM 910 N N . THR A 1 118 ? -18.531 -18.969 -6.828 1 98.25 118 THR A N 1
ATOM 911 C CA . THR A 1 118 ? -18.781 -20.391 -6.973 1 98.25 118 THR A CA 1
ATOM 912 C C . THR A 1 118 ? -18.812 -21.078 -5.609 1 98.25 118 THR A C 1
ATOM 914 O O . THR A 1 118 ? -19.312 -22.203 -5.48 1 98.25 118 THR A O 1
ATOM 917 N N . ARG A 1 119 ? -18.25 -20.484 -4.617 1 96.75 119 ARG A N 1
ATOM 918 C CA . ARG A 1 119 ? -18.188 -21.031 -3.264 1 96.75 119 ARG A CA 1
ATOM 919 C C . ARG A 1 119 ? -18.641 -19.984 -2.24 1 96.75 119 ARG A C 1
ATOM 921 O O . ARG A 1 119 ? -17.812 -19.297 -1.651 1 96.75 119 ARG A O 1
ATOM 928 N N . PRO A 1 120 ? -19.828 -19.969 -1.894 1 90.5 120 PRO A N 1
ATOM 929 C CA . PRO A 1 120 ? -20.375 -18.938 -1.001 1 90.5 120 PRO A CA 1
ATOM 930 C C . PRO A 1 120 ? -19.625 -18.844 0.323 1 90.5 120 PRO A C 1
ATOM 932 O O . PRO A 1 120 ? -19.453 -17.75 0.871 1 90.5 120 PRO A O 1
ATOM 935 N N . ALA A 1 121 ? -19.156 -19.969 0.779 1 95.19 121 ALA A N 1
ATOM 936 C CA . ALA A 1 121 ? -18.469 -19.969 2.064 1 95.19 121 ALA A CA 1
ATOM 937 C C . ALA A 1 121 ? -17.141 -19.219 1.977 1 95.19 121 ALA A C 1
ATOM 939 O O . ALA A 1 121 ? -16.609 -18.766 2.992 1 95.19 121 ALA A O 1
ATOM 940 N N . TYR A 1 122 ? -16.609 -19.094 0.831 1 96.75 122 TYR A N 1
ATOM 941 C CA . TYR A 1 122 ? -15.32 -18.422 0.664 1 96.75 122 TYR A CA 1
ATOM 942 C C . TYR A 1 122 ? -15.43 -16.938 0.976 1 96.75 122 TYR A C 1
ATOM 944 O O . TYR A 1 122 ? -14.508 -16.344 1.537 1 96.75 122 TYR A O 1
ATOM 952 N N . PHE A 1 123 ? -16.5 -16.359 0.574 1 94.06 123 PHE A N 1
ATOM 953 C CA . PHE A 1 123 ? -16.719 -14.938 0.821 1 94.06 123 PHE A CA 1
ATOM 954 C C . PHE A 1 123 ? -16.609 -14.625 2.309 1 94.06 123 PHE A C 1
ATOM 956 O O . PHE A 1 123 ? -16.047 -13.594 2.693 1 94.06 123 PHE A O 1
ATOM 963 N N . ALA A 1 124 ? -17.094 -15.539 3.117 1 93.81 124 ALA A N 1
ATOM 964 C CA . ALA A 1 124 ? -17.109 -15.352 4.566 1 93.81 124 ALA A CA 1
ATOM 965 C C . ALA A 1 124 ? -15.695 -15.406 5.137 1 93.81 124 ALA A C 1
ATOM 967 O O . ALA A 1 124 ? -15.445 -14.938 6.25 1 93.81 124 ALA A O 1
ATOM 968 N N . ARG A 1 125 ? -14.742 -15.953 4.387 1 93.38 125 ARG A N 1
ATOM 969 C CA . ARG A 1 125 ? -13.359 -16.094 4.836 1 93.38 125 ARG A CA 1
ATOM 970 C C . ARG A 1 125 ? -12.555 -14.836 4.527 1 93.38 125 ARG A C 1
ATOM 972 O O . ARG A 1 125 ? -11.453 -14.656 5.059 1 93.38 125 ARG A O 1
ATOM 979 N N . LEU A 1 126 ? -13.086 -13.977 3.699 1 94.81 126 LEU A N 1
ATOM 980 C CA . LEU A 1 126 ? -12.336 -12.789 3.277 1 94.81 126 LEU A CA 1
ATOM 981 C C . LEU A 1 126 ? -12.211 -11.797 4.422 1 94.81 126 LEU A C 1
ATOM 983 O O . LEU A 1 126 ? -13.148 -11.602 5.191 1 94.81 126 LEU A O 1
ATOM 987 N N . SER A 1 127 ? -11.016 -11.266 4.559 1 90.25 127 SER A N 1
ATOM 988 C CA . SER A 1 127 ? -10.836 -10.133 5.461 1 90.25 127 SER A CA 1
ATOM 989 C C . SER A 1 127 ? -11.625 -8.914 4.98 1 90.25 127 SER A C 1
ATOM 991 O O . SER A 1 127 ? -12.016 -8.844 3.812 1 90.25 127 SER A O 1
ATOM 993 N N . PRO A 1 128 ? -11.898 -7.945 5.828 1 86.38 128 PRO A N 1
ATOM 994 C CA . PRO A 1 128 ? -12.578 -6.723 5.398 1 86.38 128 PRO A CA 1
ATOM 995 C C . PRO A 1 128 ? -11.859 -6.02 4.254 1 86.38 128 PRO A C 1
ATOM 997 O O . PRO A 1 128 ? -12.508 -5.531 3.32 1 86.38 128 PRO A O 1
ATOM 1000 N N . ALA A 1 129 ? -10.578 -5.973 4.309 1 85 129 ALA A N 1
ATOM 1001 C CA . ALA A 1 129 ? -9.805 -5.363 3.23 1 85 129 ALA A CA 1
ATOM 1002 C C . ALA A 1 129 ? -10.008 -6.113 1.917 1 85 129 ALA A C 1
ATOM 1004 O O . ALA A 1 129 ? -10.125 -5.5 0.855 1 85 129 ALA A O 1
ATOM 1005 N N . SER A 1 130 ? -10.023 -7.438 1.989 1 91.12 130 SER A N 1
ATOM 1006 C CA . SER A 1 130 ? -10.227 -8.25 0.795 1 91.12 130 SER A CA 1
ATOM 1007 C C . SER A 1 130 ? -11.625 -8.062 0.224 1 91.12 130 SER A C 1
ATOM 1009 O O . SER A 1 130 ? -11.812 -8.078 -0.995 1 91.12 130 SER A O 1
ATOM 1011 N N . VAL A 1 131 ? -12.625 -7.926 1.122 1 90.19 131 VAL A N 1
ATOM 1012 C CA . VAL A 1 131 ? -13.984 -7.676 0.672 1 90.19 131 VAL A CA 1
ATOM 1013 C C . VAL A 1 131 ? -14.047 -6.34 -0.071 1 90.19 131 VAL A C 1
ATOM 1015 O O . VAL A 1 131 ? -14.656 -6.246 -1.14 1 90.19 131 VAL A O 1
ATOM 1018 N N . HIS A 1 132 ? -13.43 -5.414 0.469 1 85 132 HIS A N 1
ATOM 1019 C CA . HIS A 1 132 ? -13.43 -4.086 -0.131 1 85 132 HIS A CA 1
ATOM 1020 C C . HIS A 1 132 ? -12.758 -4.098 -1.501 1 85 132 HIS A C 1
ATOM 1022 O O . HIS A 1 132 ? -13.273 -3.52 -2.457 1 85 132 HIS A O 1
ATOM 1028 N N . THR A 1 133 ? -11.586 -4.73 -1.577 1 88.88 133 THR A N 1
ATOM 1029 C CA . THR A 1 133 ? -10.883 -4.77 -2.855 1 88.88 133 THR A CA 1
ATOM 1030 C C . THR A 1 133 ? -11.664 -5.59 -3.877 1 88.88 133 THR A C 1
ATOM 1032 O O . THR A 1 133 ? -11.633 -5.289 -5.074 1 88.88 133 THR A O 1
ATOM 1035 N N . LEU A 1 134 ? -12.375 -6.629 -3.424 1 92.69 134 LEU A N 1
ATOM 1036 C CA . LEU A 1 134 ? -13.242 -7.398 -4.312 1 92.69 134 LEU A CA 1
ATOM 1037 C C . LEU A 1 134 ? -14.258 -6.496 -5 1 92.69 134 LEU A C 1
ATOM 1039 O O . LEU A 1 134 ? -14.477 -6.605 -6.207 1 92.69 134 LEU A O 1
ATOM 1043 N N . GLU A 1 135 ? -14.836 -5.629 -4.254 1 88.25 135 GLU A N 1
ATOM 1044 C CA . GLU A 1 135 ? -15.836 -4.711 -4.789 1 88.25 135 GLU A CA 1
ATOM 1045 C C . GLU A 1 135 ? -15.234 -3.797 -5.852 1 88.25 135 GLU A C 1
ATOM 1047 O O . GLU A 1 135 ? -15.844 -3.568 -6.902 1 88.25 135 GLU A O 1
ATOM 1052 N N . LEU A 1 136 ? -14.07 -3.342 -5.598 1 84.19 136 LEU A N 1
ATOM 1053 C CA . LEU A 1 136 ? -13.391 -2.453 -6.535 1 84.19 136 LEU A CA 1
ATOM 1054 C C . LEU A 1 136 ? -12.977 -3.207 -7.793 1 84.19 136 LEU A C 1
ATOM 1056 O O . LEU A 1 136 ? -12.781 -2.6 -8.852 1 84.19 136 LEU A O 1
ATOM 1060 N N . GLN A 1 137 ? -12.883 -4.543 -7.707 1 90.12 137 GLN A N 1
ATOM 1061 C CA . GLN A 1 137 ? -12.383 -5.371 -8.797 1 90.12 137 GLN A CA 1
ATOM 1062 C C . GLN A 1 137 ? -13.531 -5.949 -9.625 1 90.12 137 GLN A C 1
ATOM 1064 O O . GLN A 1 137 ? -13.312 -6.805 -10.484 1 90.12 137 GLN A O 1
ATOM 1069 N N . GLY A 1 138 ? -14.758 -5.645 -9.312 1 92.81 138 GLY A N 1
ATOM 1070 C CA . GLY A 1 138 ? -15.891 -6.062 -10.125 1 92.81 138 GLY A CA 1
ATOM 1071 C C . GLY A 1 138 ? -16.797 -7.055 -9.422 1 92.81 138 GLY A C 1
ATOM 1072 O O . GLY A 1 138 ? -17.828 -7.449 -9.961 1 92.81 138 GLY A O 1
ATOM 1073 N N . GLY A 1 139 ? -16.406 -7.434 -8.172 1 95.31 139 GLY A N 1
ATOM 1074 C CA . GLY A 1 139 ? -17.25 -8.352 -7.418 1 95.31 139 GLY A CA 1
ATOM 1075 C C . GLY A 1 139 ? -17.156 -9.789 -7.906 1 95.31 139 GLY A C 1
ATOM 1076 O O . GLY A 1 139 ? -16.266 -10.117 -8.695 1 95.31 139 GLY A O 1
ATOM 1077 N N . PRO A 1 140 ? -18.047 -10.648 -7.363 1 97.69 140 PRO A N 1
ATOM 1078 C CA . PRO A 1 140 ? -18.062 -12.039 -7.816 1 97.69 140 PRO A CA 1
ATOM 1079 C C . PRO A 1 140 ? -18.297 -12.172 -9.32 1 97.69 140 PRO A C 1
ATOM 1081 O O . PRO A 1 140 ? -19.016 -11.359 -9.914 1 97.69 140 PRO A O 1
ATOM 1084 N N . MET A 1 141 ? -17.719 -13.18 -9.922 1 98.25 141 MET A N 1
ATOM 1085 C CA . MET A 1 141 ? -17.844 -13.398 -11.359 1 98.25 141 MET A CA 1
ATOM 1086 C C . MET A 1 141 ? -19.281 -13.719 -11.742 1 98.25 141 MET A C 1
ATOM 1088 O O . MET A 1 141 ? -20.016 -14.312 -10.961 1 98.25 141 MET A O 1
ATOM 1092 N N . SER A 1 142 ? -19.594 -13.328 -12.984 1 98.12 142 SER A N 1
ATOM 1093 C CA . SER A 1 142 ? -20.812 -13.82 -13.602 1 98.12 142 SER A CA 1
ATOM 1094 C C . SER A 1 142 ? -20.672 -15.281 -14.031 1 98.12 142 SER A C 1
ATOM 1096 O O . SER A 1 142 ? -19.562 -15.82 -14.039 1 98.12 142 SER A O 1
ATOM 1098 N N . THR A 1 143 ? -21.781 -15.867 -14.414 1 98.19 143 THR A N 1
ATOM 1099 C CA . THR A 1 143 ? -21.766 -17.25 -14.883 1 98.19 143 THR A CA 1
ATOM 1100 C C . THR A 1 143 ? -20.875 -17.391 -16.125 1 98.19 143 THR A C 1
ATOM 1102 O O . THR A 1 143 ? -20.156 -18.375 -16.266 1 98.19 143 THR A O 1
ATOM 1105 N N . GLU A 1 144 ? -20.938 -16.391 -16.969 1 98.38 144 GLU A N 1
ATOM 1106 C CA . GLU A 1 144 ? -20.125 -16.406 -18.172 1 98.38 144 GLU A CA 1
ATOM 1107 C C . GLU A 1 144 ? -18.641 -16.281 -17.844 1 98.38 144 GLU A C 1
ATOM 1109 O O . GLU A 1 144 ? -17.812 -17 -18.422 1 98.38 144 GLU A O 1
ATOM 1114 N N . GLU A 1 145 ? -18.281 -15.43 -16.906 1 98.56 145 GLU A N 1
ATOM 1115 C CA . GLU A 1 145 ? -16.891 -15.258 -16.484 1 98.56 145 GLU A CA 1
ATOM 1116 C C . GLU A 1 145 ? -16.359 -16.531 -15.844 1 98.56 145 GLU A C 1
ATOM 1118 O O . GLU A 1 145 ? -15.203 -16.906 -16.078 1 98.56 145 GLU A O 1
ATOM 1123 N N . VAL A 1 146 ? -17.172 -17.172 -15.062 1 98.62 146 VAL A N 1
ATOM 1124 C CA . VAL A 1 146 ? -16.797 -18.422 -14.406 1 98.62 146 VAL A CA 1
ATOM 1125 C C . VAL A 1 146 ? -16.469 -19.469 -15.461 1 98.62 146 VAL A C 1
ATOM 1127 O O . VAL A 1 146 ? -15.43 -20.141 -15.383 1 98.62 146 VAL A O 1
ATOM 1130 N N . ALA A 1 147 ? -17.344 -19.609 -16.453 1 98.56 147 ALA A N 1
ATOM 1131 C CA . ALA A 1 147 ? -17.141 -20.594 -17.5 1 98.56 147 ALA A CA 1
ATOM 1132 C C . ALA A 1 147 ? -15.836 -20.344 -18.25 1 98.56 147 ALA A C 1
ATOM 1134 O O . ALA A 1 147 ? -15.086 -21.281 -18.562 1 98.56 147 ALA A O 1
ATOM 1135 N N . ASP A 1 148 ? -15.578 -19.109 -18.5 1 98.62 148 ASP A N 1
ATOM 1136 C CA . ASP A 1 148 ? -14.359 -18.734 -19.203 1 98.62 148 ASP A CA 1
ATOM 1137 C C . ASP A 1 148 ? -13.125 -19.016 -18.344 1 98.62 148 ASP A C 1
ATOM 1139 O O . ASP A 1 148 ? -12.125 -19.547 -18.844 1 98.62 148 ASP A O 1
ATOM 1143 N N . PHE A 1 149 ? -13.188 -18.672 -17.094 1 98.62 149 PHE A N 1
ATOM 1144 C CA . PHE A 1 149 ? -12.062 -18.828 -16.188 1 98.62 149 PHE A CA 1
ATOM 1145 C C . PHE A 1 149 ? -11.719 -20.297 -15.992 1 98.62 149 PHE A C 1
ATOM 1147 O O . PHE A 1 149 ? -10.547 -20.656 -15.852 1 98.62 149 PHE A O 1
ATOM 1154 N N . GLU A 1 150 ? -12.695 -21.156 -16 1 98.5 150 GLU A N 1
ATOM 1155 C CA . GLU A 1 150 ? -12.523 -22.594 -15.766 1 98.5 150 GLU A CA 1
ATOM 1156 C C . GLU A 1 150 ? -11.781 -23.266 -16.922 1 98.5 150 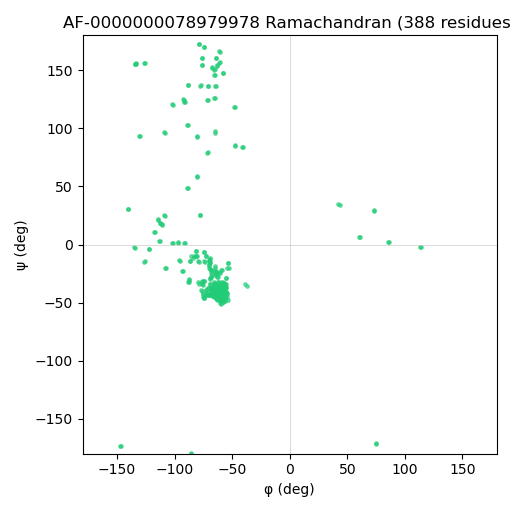GLU A C 1
ATOM 1158 O O . GLU A 1 150 ? -11.305 -24.391 -16.781 1 98.5 150 GLU A O 1
ATOM 1163 N N . ARG A 1 151 ? -11.633 -22.547 -18.062 1 98.19 151 ARG A N 1
ATOM 1164 C CA . ARG A 1 151 ? -10.914 -23.094 -19.219 1 98.19 151 ARG A CA 1
ATOM 1165 C C . ARG A 1 151 ? -9.406 -22.953 -19.031 1 98.19 151 ARG A C 1
ATOM 1167 O O . ARG A 1 151 ? -8.633 -23.531 -19.797 1 98.19 151 ARG A O 1
ATOM 1174 N N . ASN A 1 152 ? -8.984 -22.234 -18.031 1 98.19 152 ASN A N 1
ATOM 1175 C CA . ASN A 1 152 ? -7.555 -22.047 -17.812 1 98.19 152 ASN A CA 1
ATOM 1176 C C . ASN A 1 152 ? -6.871 -23.359 -17.453 1 98.19 152 ASN A C 1
ATOM 1178 O O . ASN A 1 152 ? -7.266 -24.031 -16.5 1 98.19 152 ASN A O 1
ATOM 1182 N N . PRO A 1 153 ? -5.879 -23.719 -18.125 1 98.19 153 PRO A N 1
ATOM 1183 C CA . PRO A 1 153 ? -5.227 -25 -17.891 1 98.19 153 PRO A CA 1
ATOM 1184 C C . PRO A 1 153 ? -4.582 -25.094 -16.5 1 98.19 153 PRO A C 1
ATOM 1186 O O . PRO A 1 153 ? -4.363 -26.188 -15.984 1 98.19 153 PRO A O 1
ATOM 1189 N N . ASN A 1 154 ? -4.328 -23.938 -15.867 1 98.62 154 ASN A N 1
ATOM 1190 C CA . ASN A 1 154 ? -3.67 -23.922 -14.562 1 98.62 154 ASN A CA 1
ATOM 1191 C C . ASN A 1 154 ? -4.637 -23.531 -13.453 1 98.62 154 ASN A C 1
ATOM 1193 O O . ASN A 1 154 ? -4.211 -23.062 -12.391 1 98.62 154 ASN A O 1
ATOM 1197 N N . LEU A 1 155 ? -5.91 -23.734 -13.641 1 98.69 155 LEU A N 1
ATOM 1198 C CA . LEU A 1 155 ? -6.969 -23.297 -12.742 1 98.69 155 LEU A CA 1
ATOM 1199 C C . LEU A 1 155 ? -6.723 -23.781 -11.32 1 98.69 155 LEU A C 1
ATOM 1201 O O . LEU A 1 155 ? -6.832 -23.016 -10.367 1 98.69 155 LEU A O 1
ATOM 1205 N N . GLU A 1 156 ? -6.414 -25.016 -11.195 1 98.56 156 GLU A N 1
ATOM 1206 C CA . GLU A 1 156 ? -6.238 -25.594 -9.867 1 98.56 156 GLU A CA 1
ATOM 1207 C C . GLU A 1 156 ? -5.125 -24.891 -9.094 1 98.56 156 GLU A C 1
ATOM 1209 O O . GLU A 1 156 ? -5.285 -24.578 -7.914 1 98.56 156 GLU A O 1
ATOM 1214 N N . ALA A 1 157 ? -3.992 -24.656 -9.727 1 98.81 157 ALA A N 1
ATOM 1215 C CA . ALA A 1 157 ? -2.871 -23.969 -9.094 1 98.81 157 ALA A CA 1
ATOM 1216 C C . ALA A 1 157 ? -3.25 -22.547 -8.719 1 98.81 157 ALA A C 1
ATOM 1218 O O . ALA A 1 157 ? -2.908 -22.062 -7.629 1 98.81 157 ALA A O 1
ATOM 1219 N N . ILE A 1 158 ? -3.936 -21.891 -9.602 1 98.88 158 ILE A N 1
ATOM 1220 C CA . ILE A 1 158 ? -4.367 -20.516 -9.391 1 98.88 158 ILE A CA 1
ATOM 1221 C C . ILE A 1 158 ? -5.273 -20.438 -8.164 1 98.88 158 ILE A C 1
ATOM 1223 O O . ILE A 1 158 ? -5.09 -19.578 -7.301 1 98.88 158 ILE A O 1
ATOM 1227 N N . ILE A 1 159 ? -6.184 -21.391 -8.07 1 98.75 159 ILE A N 1
ATOM 1228 C CA . ILE A 1 159 ? -7.121 -21.438 -6.953 1 98.75 159 ILE A CA 1
ATOM 1229 C C . ILE A 1 159 ? -6.359 -21.703 -5.656 1 98.75 159 ILE A C 1
ATOM 1231 O O . ILE A 1 159 ? -6.629 -21.062 -4.633 1 98.75 159 ILE A O 1
ATOM 1235 N N . GLN A 1 160 ? -5.445 -22.594 -5.727 1 98.75 160 GLN A N 1
ATOM 1236 C CA . GLN A 1 160 ? -4.66 -22.906 -4.539 1 98.75 160 GLN A CA 1
ATOM 1237 C C . GLN A 1 160 ? -3.895 -21.688 -4.043 1 98.75 160 GLN A C 1
ATOM 1239 O O . GLN A 1 160 ? -3.852 -21.422 -2.84 1 98.75 160 GLN A O 1
ATOM 1244 N N . VAL A 1 161 ? -3.27 -20.922 -4.91 1 98.88 161 VAL A N 1
ATOM 1245 C CA . VAL A 1 161 ? -2.521 -19.734 -4.535 1 98.88 161 VAL A CA 1
ATOM 1246 C C . VAL A 1 161 ? -3.471 -18.688 -3.947 1 98.88 161 VAL A C 1
ATOM 1248 O O . VAL A 1 161 ? -3.119 -17.984 -3.002 1 98.88 161 VAL A O 1
ATOM 1251 N N . ARG A 1 162 ? -4.672 -18.594 -4.492 1 98.75 162 ARG A N 1
ATOM 1252 C CA . ARG A 1 162 ? -5.633 -17.625 -3.957 1 98.75 162 ARG A CA 1
ATOM 1253 C C . ARG A 1 162 ? -6.004 -17.969 -2.518 1 98.75 162 ARG A C 1
ATOM 1255 O O . ARG A 1 162 ? -6.176 -17.078 -1.689 1 98.75 162 ARG A O 1
ATOM 1262 N N . TYR A 1 163 ? -6.184 -19.266 -2.199 1 98.56 163 TYR A N 1
ATOM 1263 C CA . TYR A 1 163 ? -6.449 -19.672 -0.82 1 98.56 163 TYR A CA 1
ATOM 1264 C C . TYR A 1 163 ? -5.301 -19.266 0.095 1 98.56 163 TYR A C 1
ATOM 1266 O O . TYR A 1 163 ? -5.527 -18.797 1.212 1 98.56 163 TYR A O 1
ATOM 1274 N N . LEU A 1 164 ? -4.117 -19.453 -0.353 1 98.75 164 LEU A N 1
ATOM 1275 C CA . LEU A 1 164 ? -2.939 -19.094 0.425 1 98.75 164 LEU A CA 1
ATOM 1276 C C . LEU A 1 164 ? -2.854 -17.578 0.606 1 98.75 164 LEU A C 1
ATOM 1278 O O . LEU A 1 164 ? -2.438 -17.094 1.664 1 98.75 164 LEU A O 1
ATOM 1282 N N . ASP A 1 165 ? -3.227 -16.828 -0.464 1 98.38 165 ASP A N 1
ATOM 1283 C CA . ASP A 1 165 ? -3.285 -15.367 -0.417 1 98.38 165 ASP A CA 1
ATOM 1284 C C . ASP A 1 165 ? -4.16 -14.891 0.741 1 98.38 165 ASP A C 1
ATOM 1286 O O . ASP A 1 165 ? -3.793 -13.953 1.459 1 98.38 165 ASP A O 1
ATOM 1290 N N . GLU A 1 166 ? -5.312 -15.531 0.966 1 97.62 166 GLU A N 1
ATOM 1291 C CA . GLU A 1 166 ? -6.199 -15.133 2.057 1 97.62 166 GLU A CA 1
ATOM 1292 C C . GLU A 1 166 ? -5.664 -15.617 3.402 1 97.62 166 GLU A C 1
ATOM 1294 O O . GLU A 1 166 ? -5.836 -14.938 4.422 1 97.62 166 GLU A O 1
ATOM 1299 N N . ALA A 1 167 ? -5.004 -16.703 3.42 1 97.31 167 ALA A N 1
ATOM 1300 C CA . ALA A 1 167 ? -4.527 -17.297 4.664 1 97.31 167 ALA A CA 1
ATOM 1301 C C . ALA A 1 167 ? -3.334 -16.531 5.219 1 97.31 167 ALA A C 1
ATOM 1303 O O . ALA A 1 167 ? -3.129 -16.484 6.434 1 97.31 167 ALA A O 1
ATOM 1304 N N . GLY A 1 168 ? -2.502 -15.938 4.316 1 97.69 168 GLY A N 1
ATOM 1305 C CA . GLY A 1 168 ? -1.268 -15.273 4.707 1 97.69 168 GLY A CA 1
ATOM 1306 C C . GLY A 1 168 ? -1.486 -13.867 5.23 1 97.69 168 GLY A C 1
ATOM 1307 O O . GLY A 1 168 ? -0.92 -12.914 4.703 1 97.69 168 GLY A O 1
ATOM 1308 N N . LYS A 1 169 ? -2.281 -13.719 6.289 1 95.94 169 LYS A N 1
ATOM 1309 C CA . LYS A 1 169 ? -2.596 -12.406 6.836 1 95.94 169 LYS A CA 1
ATOM 1310 C C . LYS A 1 169 ? -2.621 -12.43 8.359 1 95.94 169 LYS A C 1
ATOM 1312 O O . LYS A 1 169 ? -3.281 -11.602 8.992 1 95.94 169 LYS A O 1
ATOM 1317 N N . ARG A 1 170 ? -1.843 -13.266 8.922 1 94.94 170 ARG A N 1
ATOM 1318 C CA . ARG A 1 170 ? -1.829 -13.43 10.367 1 94.94 170 ARG A CA 1
ATOM 1319 C C . ARG A 1 170 ? -0.792 -12.516 11.016 1 94.94 170 ARG A C 1
ATOM 1321 O O . ARG A 1 170 ? 0.408 -12.664 10.773 1 94.94 170 ARG A O 1
ATOM 1328 N N . ALA A 1 171 ? -1.15 -11.664 11.906 1 88.94 171 ALA A N 1
ATOM 1329 C CA . ALA A 1 171 ? -0.302 -10.656 12.539 1 88.94 171 ALA A CA 1
ATOM 1330 C C . ALA A 1 171 ? 0.873 -11.312 13.266 1 88.94 171 ALA A C 1
ATOM 1332 O O . ALA A 1 171 ? 1.991 -10.789 13.242 1 88.94 171 ALA A O 1
ATOM 1333 N N . ASP A 1 172 ? 0.72 -12.484 13.836 1 88.88 172 ASP A N 1
ATOM 1334 C CA . ASP A 1 172 ? 1.708 -13.039 14.758 1 88.88 172 ASP A CA 1
ATOM 1335 C C . ASP A 1 172 ? 2.365 -14.289 14.18 1 88.88 172 ASP A C 1
ATOM 1337 O O . ASP A 1 172 ? 3.016 -15.047 14.898 1 88.88 172 ASP A O 1
ATOM 1341 N N . MET A 1 173 ? 2.27 -14.359 12.914 1 95.31 173 MET A N 1
ATOM 1342 C CA . MET A 1 173 ? 2.889 -15.555 12.344 1 95.31 173 MET A CA 1
ATOM 1343 C C . MET A 1 173 ? 4.336 -15.281 11.953 1 95.31 173 MET A C 1
ATOM 1345 O O . MET A 1 173 ? 4.613 -14.367 11.18 1 95.31 173 MET A O 1
ATOM 1349 N N . GLU A 1 174 ? 5.191 -16.062 12.469 1 95.44 174 GLU A N 1
ATOM 1350 C CA . GLU A 1 174 ? 6.598 -15.969 12.094 1 95.44 174 GLU A CA 1
ATOM 1351 C C . GLU A 1 174 ? 6.898 -16.844 10.875 1 95.44 174 GLU A C 1
ATOM 1353 O O . GLU A 1 174 ? 6.367 -17.953 10.758 1 95.44 174 GLU A O 1
ATOM 1358 N N . THR A 1 175 ? 7.645 -16.297 10.016 1 97.75 175 THR A N 1
ATOM 1359 C CA . THR A 1 175 ? 8.047 -17.047 8.836 1 97.75 175 THR A CA 1
ATOM 1360 C C . THR A 1 175 ? 9.547 -16.891 8.586 1 97.75 175 THR A C 1
ATOM 1362 O O . THR A 1 175 ? 10.172 -15.953 9.094 1 97.75 175 THR A O 1
ATOM 1365 N N . PRO A 1 176 ? 10.18 -17.875 7.875 1 97.69 176 PRO A N 1
ATOM 1366 C CA . PRO A 1 176 ? 11.508 -17.578 7.34 1 97.69 176 PRO A CA 1
ATOM 1367 C C . PRO A 1 176 ? 11.5 -16.406 6.359 1 97.69 176 PRO A C 1
ATOM 1369 O O . PRO A 1 176 ? 10.43 -15.977 5.922 1 97.69 176 PRO A O 1
ATOM 1372 N N . GLY A 1 177 ? 12.703 -15.914 6.086 1 97.44 177 GLY A N 1
ATOM 1373 C CA . GLY A 1 177 ? 12.836 -14.836 5.113 1 97.44 177 GLY A CA 1
ATOM 1374 C C . GLY A 1 177 ? 12.945 -15.336 3.686 1 97.44 177 GLY A C 1
ATOM 1375 O O . GLY A 1 177 ? 12.875 -16.547 3.438 1 97.44 177 GLY A O 1
ATOM 1376 N N . PHE A 1 178 ? 13.086 -14.391 2.773 1 98.12 178 PHE A N 1
ATOM 1377 C CA . PHE A 1 178 ? 13.164 -14.719 1.355 1 98.12 178 PHE A CA 1
ATOM 1378 C C . PHE A 1 178 ? 14.336 -15.664 1.084 1 98.12 178 PHE A C 1
ATOM 1380 O O . PHE A 1 178 ? 14.25 -16.531 0.208 1 98.12 178 PHE A O 1
ATOM 1387 N N . ASP A 1 179 ? 15.398 -15.516 1.845 1 98.12 179 ASP A N 1
ATOM 1388 C CA . ASP A 1 179 ? 16.594 -16.328 1.658 1 98.12 179 ASP A CA 1
ATOM 1389 C C . ASP A 1 179 ? 16.281 -17.812 1.773 1 98.12 179 ASP A C 1
ATOM 1391 O O . ASP A 1 179 ? 16.922 -18.641 1.115 1 98.12 179 ASP A O 1
ATOM 1395 N N . HIS A 1 180 ? 15.398 -18.156 2.602 1 98.69 180 HIS A N 1
ATOM 1396 C CA . HIS A 1 180 ? 14.977 -19.547 2.775 1 98.69 180 HIS A CA 1
ATOM 1397 C C . HIS A 1 180 ? 14.398 -20.109 1.484 1 98.69 180 HIS A C 1
ATOM 1399 O O . HIS A 1 180 ? 14.617 -21.281 1.164 1 98.69 180 HIS A O 1
ATOM 1405 N N . PHE A 1 181 ? 13.688 -19.281 0.744 1 98.88 181 PHE A N 1
ATOM 1406 C CA . PHE A 1 181 ? 12.961 -19.734 -0.435 1 98.88 181 PHE A CA 1
ATOM 1407 C C . PHE A 1 181 ? 13.781 -19.516 -1.698 1 98.88 181 PHE A C 1
ATOM 1409 O O . PHE A 1 181 ? 13.461 -20.062 -2.758 1 98.88 181 PHE A O 1
ATOM 1416 N N . ALA A 1 182 ? 14.844 -18.734 -1.662 1 98.69 182 ALA A N 1
ATOM 1417 C CA . ALA A 1 182 ? 15.617 -18.297 -2.822 1 98.69 182 ALA A CA 1
ATOM 1418 C C . ALA A 1 182 ? 16.094 -19.484 -3.648 1 98.69 182 ALA A C 1
ATOM 1420 O O . ALA A 1 182 ? 15.992 -19.469 -4.879 1 98.69 182 ALA A O 1
ATOM 1421 N N . PRO A 1 183 ? 16.609 -20.516 -3.002 1 98.69 183 PRO A N 1
ATOM 1422 C CA . PRO A 1 183 ? 17.031 -21.672 -3.812 1 98.69 183 PRO A CA 1
ATOM 1423 C C . PRO A 1 183 ? 15.875 -22.281 -4.602 1 98.69 183 PRO A C 1
ATOM 1425 O O . PRO A 1 183 ? 16.062 -22.719 -5.742 1 98.69 183 PRO A O 1
ATOM 1428 N N . MET A 1 184 ? 14.75 -22.359 -3.982 1 98.62 184 MET A N 1
ATOM 1429 C CA . MET A 1 184 ? 13.57 -22.891 -4.664 1 98.62 184 MET A CA 1
ATOM 1430 C C . MET A 1 184 ? 13.172 -22 -5.832 1 98.62 184 MET A C 1
ATOM 1432 O O . MET A 1 184 ? 12.82 -22.5 -6.906 1 98.62 184 MET A O 1
ATOM 1436 N N . VAL A 1 185 ? 13.172 -20.734 -5.629 1 98.81 185 VAL A N 1
ATOM 1437 C CA . VAL A 1 185 ? 12.867 -19.781 -6.691 1 98.81 185 VAL A CA 1
ATOM 1438 C C . VAL A 1 185 ? 13.844 -19.969 -7.852 1 98.81 185 VAL A C 1
ATOM 1440 O O . VAL A 1 185 ? 13.438 -19.984 -9.016 1 98.81 185 VAL A O 1
ATOM 1443 N N . GLN A 1 186 ? 15.078 -20.141 -7.539 1 98.5 186 GLN A N 1
ATOM 1444 C CA . GLN A 1 186 ? 16.094 -20.328 -8.562 1 98.5 186 GLN A CA 1
ATOM 1445 C C . GLN A 1 186 ? 15.836 -21.609 -9.367 1 98.5 186 GLN A C 1
ATOM 1447 O O . GLN A 1 186 ? 16.047 -21.641 -10.578 1 98.5 186 GLN A O 1
ATOM 1452 N N . ARG A 1 187 ? 15.414 -22.625 -8.695 1 98.19 187 ARG A N 1
ATOM 1453 C CA . ARG A 1 187 ? 15.125 -23.859 -9.406 1 98.19 187 ARG A CA 1
ATOM 1454 C C . ARG A 1 187 ? 14.008 -23.656 -10.422 1 98.19 187 ARG A C 1
ATOM 1456 O O . ARG A 1 187 ? 14.031 -24.25 -11.508 1 98.19 187 ARG A O 1
ATOM 1463 N N . MET A 1 188 ? 13.039 -22.859 -10.062 1 98.31 188 MET A N 1
ATOM 1464 C CA . MET A 1 188 ? 11.961 -22.578 -11.008 1 98.31 188 MET A CA 1
ATOM 1465 C C . MET A 1 188 ? 12.477 -21.797 -12.211 1 98.31 188 MET A C 1
ATOM 1467 O O . MET A 1 188 ? 12.062 -22.047 -13.344 1 98.31 188 MET A O 1
ATOM 1471 N N . VAL A 1 189 ? 13.359 -20.859 -11.945 1 98.06 189 VAL A N 1
ATOM 1472 C CA . VAL A 1 189 ? 13.969 -20.078 -13.023 1 98.06 189 VAL A CA 1
ATOM 1473 C C . VAL A 1 189 ? 14.758 -21 -13.945 1 98.06 189 VAL A C 1
ATOM 1475 O O . VAL A 1 189 ? 14.609 -20.938 -15.172 1 98.06 189 VAL A O 1
ATOM 1478 N N . ASP A 1 190 ? 15.531 -21.891 -13.367 1 97.38 190 ASP A N 1
ATOM 1479 C CA . ASP A 1 190 ? 16.375 -22.812 -14.133 1 97.38 190 ASP A CA 1
ATOM 1480 C C . ASP A 1 190 ? 15.516 -23.766 -14.977 1 97.38 190 ASP A C 1
ATOM 1482 O O . ASP A 1 190 ? 15.836 -24.031 -16.141 1 97.38 190 ASP A O 1
ATOM 1486 N N . ARG A 1 191 ? 14.523 -24.219 -14.375 1 95.44 191 ARG A N 1
ATOM 1487 C CA . ARG A 1 191 ? 13.633 -25.125 -15.078 1 95.44 191 ARG A CA 1
ATOM 1488 C C . ARG A 1 191 ? 13.016 -24.453 -16.297 1 95.44 191 ARG A C 1
ATOM 1490 O O . ARG A 1 191 ? 12.852 -25.078 -17.344 1 95.44 191 ARG A O 1
ATOM 1497 N N . HIS A 1 192 ? 12.664 -23.281 -16.188 1 95.75 192 HIS A N 1
ATOM 1498 C CA . HIS A 1 192 ? 12.016 -22.531 -17.266 1 95.75 192 HIS A CA 1
ATOM 1499 C C . HIS A 1 192 ? 13 -22.188 -18.375 1 95.75 192 HIS A C 1
ATOM 1501 O O . HIS A 1 192 ? 12.68 -22.312 -19.547 1 95.75 192 HIS A O 1
ATOM 1507 N N . LEU A 1 193 ? 14.164 -21.766 -18 1 92 193 LEU A N 1
ATOM 1508 C CA . LEU A 1 193 ? 15.117 -21.25 -18.984 1 92 193 LEU A CA 1
ATOM 1509 C C . LEU A 1 193 ? 15.969 -22.391 -19.562 1 92 193 LEU A C 1
ATOM 1511 O O . LEU A 1 193 ? 16.5 -22.266 -20.656 1 92 193 LEU A O 1
ATOM 1515 N N . LEU A 1 194 ? 16.172 -23.391 -18.734 1 83.5 194 LEU A N 1
ATOM 1516 C CA . LEU A 1 194 ? 16.875 -24.547 -19.312 1 83.5 194 LEU A CA 1
ATOM 1517 C C . LEU A 1 194 ? 15.938 -25.375 -20.188 1 83.5 194 LEU A C 1
ATOM 1519 O O . LEU A 1 194 ? 16.391 -26 -21.141 1 83.5 194 LEU A O 1
ATOM 1523 N N . GLU A 1 195 ? 14.789 -25.469 -19.672 1 64.19 195 GLU A N 1
ATOM 1524 C CA . GLU A 1 195 ? 13.852 -26.25 -20.484 1 64.19 195 GLU A CA 1
ATOM 1525 C C . GLU A 1 195 ? 13.492 -25.5 -21.781 1 64.19 195 GLU A C 1
ATOM 1527 O O . GLU A 1 195 ? 13.039 -26.125 -22.75 1 64.19 195 GLU A O 1
ATOM 1532 N N . VAL A 1 196 ? 13.789 -24.203 -21.844 1 50.62 196 VAL A N 1
ATOM 1533 C CA . VAL A 1 196 ? 13.555 -23.562 -23.125 1 50.62 196 VAL A CA 1
ATOM 1534 C C . VAL A 1 196 ? 14.789 -23.719 -24.016 1 50.62 196 VAL A C 1
ATOM 1536 O O . VAL A 1 196 ? 15.922 -23.625 -23.531 1 50.62 196 VAL A O 1
ATOM 1539 N N . MET B 1 1 ? 17.672 4.656 -7.375 1 36.09 1 MET B N 1
ATOM 1540 C CA . MET B 1 1 ? 18.781 5.242 -6.629 1 36.09 1 MET B CA 1
ATOM 1541 C C . MET B 1 1 ? 18.359 5.574 -5.199 1 36.09 1 MET B C 1
ATOM 1543 O O . MET B 1 1 ? 17.344 6.238 -4.984 1 36.09 1 MET B O 1
ATOM 1547 N N . THR B 1 2 ? 18.812 4.746 -4.309 1 44.31 2 THR B N 1
ATOM 1548 C CA . THR B 1 2 ? 18.625 5.113 -2.906 1 44.31 2 THR B CA 1
ATOM 1549 C C . THR B 1 2 ? 19.047 6.562 -2.668 1 44.31 2 THR B C 1
ATOM 1551 O O . THR B 1 2 ? 20.188 6.945 -2.939 1 44.31 2 THR B O 1
ATOM 1554 N N . VAL B 1 3 ? 18.172 7.426 -2.891 1 50 3 VAL B N 1
ATOM 1555 C CA . VAL B 1 3 ? 18.531 8.812 -2.611 1 50 3 VAL B CA 1
ATOM 1556 C C . VAL B 1 3 ? 19.156 8.914 -1.222 1 50 3 VAL B C 1
ATOM 1558 O O . VAL B 1 3 ? 18.609 8.391 -0.248 1 50 3 VAL B O 1
ATOM 1561 N N . ASP B 1 4 ? 20.375 9.344 -1.276 1 62.34 4 ASP B N 1
ATOM 1562 C CA . ASP B 1 4 ? 21.062 9.711 -0.045 1 62.34 4 ASP B CA 1
ATOM 1563 C C . ASP B 1 4 ? 20.391 10.922 0.618 1 62.34 4 ASP B C 1
ATOM 1565 O O . ASP B 1 4 ? 20.562 12.055 0.16 1 62.34 4 ASP B O 1
ATOM 1569 N N . PHE B 1 5 ? 19.547 10.703 1.577 1 69.19 5 PHE B N 1
ATOM 1570 C CA . PHE B 1 5 ? 18.781 11.727 2.283 1 69.19 5 PHE B CA 1
ATOM 1571 C C . PHE B 1 5 ? 19.688 12.797 2.854 1 69.19 5 PHE B C 1
ATOM 1573 O O . PHE B 1 5 ? 19.266 13.922 3.098 1 69.19 5 PHE B O 1
ATOM 1580 N N . THR B 1 6 ? 20.938 12.422 2.984 1 71.38 6 THR B N 1
ATOM 1581 C CA . THR B 1 6 ? 21.891 13.367 3.566 1 71.38 6 THR B CA 1
ATOM 1582 C C . THR B 1 6 ? 22.234 14.469 2.572 1 71.38 6 THR B C 1
ATOM 1584 O O . THR B 1 6 ? 22.812 15.492 2.947 1 71.38 6 THR B O 1
ATOM 1587 N N . THR B 1 7 ? 21.766 14.312 1.415 1 83.75 7 THR B N 1
ATOM 1588 C CA . THR B 1 7 ? 22.109 15.305 0.397 1 83.75 7 THR B CA 1
ATOM 1589 C C . THR B 1 7 ? 20.953 16.281 0.182 1 83.75 7 THR B C 1
ATOM 1591 O O . THR B 1 7 ? 21.094 17.234 -0.586 1 83.75 7 THR B O 1
ATOM 1594 N N . LEU B 1 8 ? 19.922 16.078 0.934 1 89.69 8 LEU B N 1
ATOM 1595 C CA . LEU B 1 8 ? 18.766 16.953 0.763 1 89.69 8 LEU B CA 1
ATOM 1596 C C . LEU B 1 8 ? 18.984 18.297 1.432 1 89.69 8 LEU B C 1
ATOM 1598 O O . LEU B 1 8 ? 19.578 18.375 2.51 1 89.69 8 LEU B O 1
ATOM 1602 N N . ASP B 1 9 ? 18.594 19.328 0.708 1 92.44 9 ASP B N 1
ATOM 1603 C CA . ASP B 1 9 ? 18.688 20.688 1.212 1 92.44 9 ASP B CA 1
ATOM 1604 C C . ASP B 1 9 ? 17.547 21.562 0.685 1 92.44 9 ASP B C 1
ATOM 1606 O O . ASP B 1 9 ? 16.594 21.047 0.112 1 92.44 9 ASP B O 1
ATOM 1610 N N . ARG B 1 10 ? 17.672 22.766 0.985 1 93.06 10 ARG B N 1
ATOM 1611 C CA . ARG B 1 10 ? 16.641 23.75 0.613 1 93.06 10 ARG B CA 1
ATOM 1612 C C . ARG B 1 10 ? 16.391 23.719 -0.891 1 93.06 10 ARG B C 1
ATOM 1614 O O . ARG B 1 10 ? 15.25 23.859 -1.336 1 93.06 10 ARG B O 1
ATOM 1621 N N . GLY B 1 11 ? 17.406 23.516 -1.63 1 94.56 11 GLY B N 1
ATOM 1622 C CA . GLY B 1 11 ? 17.344 23.656 -3.074 1 94.56 11 GLY B CA 1
ATOM 1623 C C . GLY B 1 11 ? 16.828 22.422 -3.779 1 94.56 11 GLY B C 1
ATOM 1624 O O . GLY B 1 11 ? 16.438 22.469 -4.945 1 94.56 11 GLY B O 1
ATOM 1625 N N . ASN B 1 12 ? 16.719 21.266 -3.062 1 95.38 12 ASN B N 1
ATOM 1626 C CA . ASN B 1 12 ? 16.375 20.062 -3.822 1 95.38 12 ASN B CA 1
ATOM 1627 C C . ASN B 1 12 ? 15.289 19.25 -3.125 1 95.38 12 ASN B C 1
ATOM 1629 O O . ASN B 1 12 ? 14.805 18.266 -3.67 1 95.38 12 ASN B O 1
ATOM 1633 N N . ILE B 1 13 ? 14.828 19.656 -1.924 1 95.81 13 ILE B N 1
ATOM 1634 C CA . ILE B 1 13 ? 13.844 18.891 -1.173 1 95.81 13 ILE B CA 1
ATOM 1635 C C . ILE B 1 13 ? 12.523 18.859 -1.932 1 95.81 13 ILE B C 1
ATOM 1637 O O . ILE B 1 13 ? 11.852 17.812 -1.982 1 95.81 13 ILE B O 1
ATOM 1641 N N . VAL B 1 14 ? 12.141 19.953 -2.553 1 97.69 14 VAL B N 1
ATOM 1642 C CA . VAL B 1 14 ? 10.859 20 -3.252 1 97.69 14 VAL B CA 1
ATOM 1643 C C . VAL B 1 14 ? 10.922 19.109 -4.5 1 97.69 14 VAL B C 1
ATOM 1645 O O . VAL B 1 14 ? 9.977 18.375 -4.793 1 97.69 14 VAL B O 1
ATOM 1648 N N . ALA B 1 15 ? 12.016 19.172 -5.211 1 95.81 15 ALA B N 1
ATOM 1649 C CA . ALA B 1 15 ? 12.203 18.312 -6.371 1 95.81 15 ALA B CA 1
ATOM 1650 C C . ALA B 1 15 ? 12.203 16.844 -5.961 1 95.81 15 ALA B C 1
ATOM 1652 O O . ALA B 1 15 ? 11.711 15.984 -6.695 1 95.81 15 ALA B O 1
ATOM 1653 N N . PHE B 1 16 ? 12.805 16.578 -4.852 1 93 16 PHE B N 1
ATOM 1654 C CA . PHE B 1 16 ? 12.844 15.219 -4.309 1 93 16 PHE B CA 1
ATOM 1655 C C . PHE B 1 16 ? 11.438 14.703 -4.035 1 93 16 PHE B C 1
ATOM 1657 O O . PHE B 1 16 ? 11.094 13.586 -4.422 1 93 16 PHE B O 1
ATOM 1664 N N . LEU B 1 17 ? 10.609 15.492 -3.373 1 95.5 17 LEU B N 1
ATOM 1665 C CA . LEU B 1 17 ? 9.227 15.125 -3.086 1 95.5 17 LEU B CA 1
ATOM 1666 C C . LEU B 1 17 ? 8.438 14.938 -4.375 1 95.5 17 LEU B C 1
ATOM 1668 O O . LEU B 1 17 ? 7.664 13.984 -4.504 1 95.5 17 LEU B O 1
ATOM 1672 N N . ALA B 1 18 ? 8.633 15.844 -5.328 1 95.44 18 ALA B N 1
ATOM 1673 C CA . ALA B 1 18 ? 7.973 15.727 -6.629 1 95.44 18 ALA B CA 1
ATOM 1674 C C . ALA B 1 18 ? 8.32 14.398 -7.297 1 95.44 18 ALA B C 1
ATOM 1676 O O . ALA B 1 18 ? 7.461 13.766 -7.906 1 95.44 18 ALA B O 1
ATOM 1677 N N . ASP B 1 19 ? 9.562 14.047 -7.207 1 91.81 19 ASP B N 1
ATOM 1678 C CA . ASP B 1 19 ? 10.039 12.805 -7.805 1 91.81 19 ASP B CA 1
ATOM 1679 C C . ASP B 1 19 ? 9.352 11.594 -7.176 1 91.81 19 ASP B C 1
ATOM 1681 O O . ASP B 1 19 ? 9.047 10.617 -7.863 1 91.81 19 ASP B O 1
ATOM 1685 N N . ILE B 1 20 ? 9.156 11.586 -5.863 1 90.81 20 ILE B N 1
ATOM 1686 C CA . ILE B 1 20 ? 8.461 10.5 -5.18 1 90.81 20 ILE B CA 1
ATOM 1687 C C . ILE B 1 20 ? 7.043 10.375 -5.727 1 90.81 20 ILE B C 1
ATOM 1689 O O . ILE B 1 20 ? 6.586 9.273 -6.039 1 90.81 20 ILE B O 1
ATOM 1693 N N . PHE B 1 21 ? 6.336 11.531 -5.848 1 92.88 21 PHE B N 1
ATOM 1694 C CA . PHE B 1 21 ? 4.98 11.516 -6.387 1 92.88 21 PHE B CA 1
ATOM 1695 C C . PHE B 1 21 ? 4.965 10.938 -7.797 1 92.88 21 PHE B C 1
ATOM 1697 O O . PHE B 1 21 ? 4.066 10.164 -8.148 1 92.88 21 PHE B O 1
ATOM 1704 N N . ALA B 1 22 ? 5.93 11.32 -8.594 1 89.25 22 ALA B N 1
ATOM 1705 C CA . ALA B 1 22 ? 5.992 10.883 -9.984 1 89.25 22 ALA B CA 1
ATOM 1706 C C . ALA B 1 22 ? 6.273 9.383 -10.078 1 89.25 22 ALA B C 1
ATOM 1708 O O . ALA B 1 22 ? 5.684 8.688 -10.906 1 89.25 22 ALA B O 1
ATOM 1709 N N . ARG B 1 23 ? 7.117 8.891 -9.258 1 85.75 23 ARG B N 1
ATOM 1710 C CA . ARG B 1 23 ? 7.594 7.516 -9.375 1 85.75 23 ARG B CA 1
ATOM 1711 C C . ARG B 1 23 ? 6.68 6.551 -8.633 1 85.75 23 ARG B C 1
ATOM 1713 O O . ARG B 1 23 ? 6.477 5.414 -9.078 1 85.75 23 ARG B O 1
ATOM 1720 N N . ARG B 1 24 ? 6.094 7.066 -7.516 1 87.31 24 ARG B N 1
ATOM 1721 C CA . ARG B 1 24 ? 5.43 6.125 -6.617 1 87.31 24 ARG B CA 1
ATOM 1722 C C . ARG B 1 24 ? 3.965 6.496 -6.422 1 87.31 24 ARG B C 1
ATOM 1724 O O . ARG B 1 24 ? 3.209 5.75 -5.793 1 87.31 24 ARG B O 1
ATOM 1731 N N . GLY B 1 25 ? 3.562 7.539 -6.969 1 87.62 25 GLY B N 1
ATOM 1732 C CA . GLY B 1 25 ? 2.221 8.055 -6.746 1 87.62 25 GLY B CA 1
ATOM 1733 C C . GLY B 1 25 ? 1.134 7.141 -7.277 1 87.62 25 GLY B C 1
ATOM 1734 O O . GLY B 1 25 ? -0.01 7.195 -6.82 1 87.62 25 GLY B O 1
ATOM 1735 N N . GLY B 1 26 ? 1.466 6.324 -8.195 1 84.38 26 GLY B N 1
ATOM 1736 C CA . GLY B 1 26 ? 0.484 5.453 -8.82 1 84.38 26 GLY B CA 1
ATOM 1737 C C . GLY B 1 26 ? 0.176 4.211 -8.008 1 84.38 26 GLY B C 1
ATOM 1738 O O . GLY B 1 26 ? -0.727 3.447 -8.352 1 84.38 26 GLY B O 1
ATOM 1739 N N . GLU B 1 27 ? 0.851 3.971 -6.938 1 84.19 27 GLU B N 1
ATOM 1740 C CA . GLU B 1 27 ? 0.63 2.801 -6.094 1 84.19 27 GLU B CA 1
ATOM 1741 C C . GLU B 1 27 ? -0.727 2.869 -5.398 1 84.19 27 GLU B C 1
ATOM 1743 O O . GLU B 1 27 ? -1.255 3.957 -5.164 1 84.19 27 GLU B O 1
ATOM 1748 N N . GLU B 1 28 ? -1.241 1.684 -5.105 1 82 28 GLU B N 1
ATOM 1749 C CA . GLU B 1 28 ? -2.547 1.571 -4.465 1 82 28 GLU B CA 1
ATOM 1750 C C . GLU B 1 28 ? -2.523 2.156 -3.053 1 82 28 GLU B C 1
ATOM 1752 O O . GLU B 1 28 ? -1.514 2.061 -2.354 1 82 28 GLU B O 1
ATOM 1757 N N . TYR B 1 29 ? -3.689 2.746 -2.717 1 88.31 29 TYR B N 1
ATOM 1758 C CA . TYR B 1 29 ? -3.838 3.312 -1.38 1 88.31 29 TYR B CA 1
ATOM 1759 C C . TYR B 1 29 ? -4.793 2.477 -0.536 1 88.31 29 TYR B C 1
ATOM 1761 O O . TYR B 1 29 ? -5.992 2.756 -0.486 1 88.31 29 TYR B O 1
ATOM 1769 N N . LEU B 1 30 ? -4.328 1.576 0.293 1 76.69 30 LEU B N 1
ATOM 1770 C CA . LEU B 1 30 ? -4.973 0.824 1.361 1 76.69 30 LEU B CA 1
ATOM 1771 C C . LEU B 1 30 ? -6.352 0.34 0.927 1 76.69 30 LEU B C 1
ATOM 1773 O O . LEU B 1 30 ? -7.328 0.489 1.666 1 76.69 30 LEU B O 1
ATOM 1777 N N . GLY B 1 31 ? -6.555 -0.006 -0.296 1 76.19 31 GLY B N 1
ATOM 1778 C CA . GLY B 1 31 ? -7.836 -0.526 -0.74 1 76.19 31 GLY B CA 1
ATOM 1779 C C . GLY B 1 31 ? -8.828 0.562 -1.109 1 76.19 31 GLY B C 1
ATOM 1780 O O . GLY B 1 31 ? -10.016 0.291 -1.299 1 76.19 31 GLY B O 1
ATOM 1781 N N . GLU B 1 32 ? -8.461 1.752 -1.05 1 87 32 GLU B N 1
ATOM 1782 C CA . GLU B 1 32 ? -9.289 2.885 -1.451 1 87 32 GLU B CA 1
ATOM 1783 C C . GLU B 1 32 ? -9.352 3.012 -2.971 1 87 32 GLU B C 1
ATOM 1785 O O . GLU B 1 32 ? -8.477 2.508 -3.678 1 87 32 GLU B O 1
ATOM 1790 N N . PRO B 1 33 ? -10.469 3.646 -3.484 1 88.75 33 PRO B N 1
ATOM 1791 C CA . PRO B 1 33 ? -10.609 3.777 -4.938 1 88.75 33 PRO B CA 1
ATOM 1792 C C . PRO B 1 33 ? -9.742 4.891 -5.516 1 88.75 33 PRO B C 1
ATOM 1794 O O . PRO B 1 33 ? -10.141 5.559 -6.473 1 88.75 33 PRO B O 1
ATOM 1797 N N . VAL B 1 34 ? -8.648 5.23 -4.84 1 92.19 34 VAL B N 1
ATOM 1798 C CA . VAL B 1 34 ? -7.688 6.23 -5.289 1 92.19 34 VAL B CA 1
ATOM 1799 C C . VAL B 1 34 ? -6.27 5.691 -5.117 1 92.19 34 VAL B C 1
ATOM 1801 O O . VAL B 1 34 ? -6.031 4.793 -4.309 1 92.19 34 VAL B O 1
ATOM 1804 N N . THR B 1 35 ? -5.332 6.223 -5.918 1 89.62 35 THR B N 1
ATOM 1805 C CA . THR B 1 35 ? -3.914 5.957 -5.695 1 89.62 35 THR B CA 1
ATOM 1806 C C . THR B 1 35 ? -3.375 6.828 -4.566 1 89.62 35 THR B C 1
ATOM 1808 O O . THR B 1 35 ? -4.051 7.75 -4.105 1 89.62 35 THR B O 1
ATOM 1811 N N . MET B 1 36 ? -2.174 6.605 -4.152 1 91.81 36 MET B N 1
ATOM 1812 C CA . MET B 1 36 ? -1.532 7.395 -3.105 1 91.81 36 MET B CA 1
ATOM 1813 C C . MET B 1 36 ? -1.458 8.867 -3.5 1 91.81 36 MET B C 1
ATOM 1815 O O . MET B 1 36 ? -1.799 9.742 -2.707 1 91.81 36 MET B O 1
ATOM 1819 N N . ALA B 1 37 ? -1.002 9.125 -4.734 1 93.56 37 ALA B N 1
ATOM 1820 C CA . ALA B 1 37 ? -0.897 10.508 -5.199 1 93.56 37 ALA B CA 1
ATOM 1821 C C . ALA B 1 37 ? -2.271 11.164 -5.277 1 93.56 37 ALA B C 1
ATOM 1823 O O . ALA B 1 37 ? -2.445 12.305 -4.848 1 93.56 37 ALA B O 1
ATOM 1824 N N . GLN B 1 38 ? -3.242 10.445 -5.855 1 95.5 38 GLN B N 1
ATOM 1825 C CA . GLN B 1 38 ? -4.59 10.992 -5.957 1 95.5 38 GLN B CA 1
ATOM 1826 C C . GLN B 1 38 ? -5.133 11.375 -4.582 1 95.5 38 GLN B C 1
ATOM 1828 O O . GLN B 1 38 ? -5.703 12.453 -4.414 1 95.5 38 GLN B O 1
ATOM 1833 N N . HIS B 1 39 ? -4.906 10.5 -3.604 1 96.75 39 HIS B N 1
ATOM 1834 C CA . HIS B 1 39 ? -5.355 10.727 -2.234 1 96.75 39 HIS B CA 1
ATOM 1835 C C . HIS B 1 39 ? -4.773 12.023 -1.671 1 96.75 39 HIS B C 1
ATOM 1837 O O . HIS B 1 39 ? -5.52 12.898 -1.217 1 96.75 39 HIS B O 1
ATOM 1843 N N . MET B 1 40 ? -3.516 12.203 -1.797 1 98.12 40 MET B N 1
ATOM 1844 C CA . MET B 1 40 ? -2.826 13.359 -1.229 1 98.12 40 MET B CA 1
ATOM 1845 C C . MET B 1 40 ? -3.145 14.625 -2.018 1 98.12 40 MET B C 1
ATOM 1847 O O . MET B 1 40 ? -3.398 15.68 -1.433 1 98.12 40 MET B O 1
ATOM 1851 N N . LEU B 1 41 ? -3.211 14.492 -3.309 1 98.62 41 LEU B N 1
ATOM 1852 C CA . LEU B 1 41 ? -3.525 15.633 -4.16 1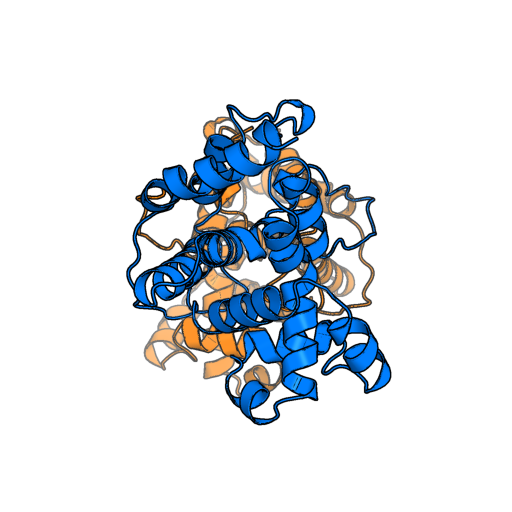 98.62 41 LEU B CA 1
ATOM 1853 C C . LEU B 1 41 ? -4.965 16.094 -3.947 1 98.62 41 LEU B C 1
ATOM 1855 O O . LEU B 1 41 ? -5.25 17.297 -3.975 1 98.62 41 LEU B O 1
ATOM 1859 N N . GLN B 1 42 ? -5.891 15.203 -3.764 1 98.75 42 GLN B N 1
ATOM 1860 C CA . GLN B 1 42 ? -7.277 15.57 -3.496 1 98.75 42 GLN B CA 1
ATOM 1861 C C . GLN B 1 42 ? -7.402 16.344 -2.186 1 98.75 42 GLN B C 1
ATOM 1863 O O . GLN B 1 42 ? -8.094 17.359 -2.123 1 98.75 42 GLN B O 1
ATOM 1868 N N . GLY B 1 43 ? -6.691 15.883 -1.163 1 98.75 43 GLY B N 1
ATOM 1869 C CA . GLY B 1 43 ? -6.695 16.625 0.09 1 98.75 43 GLY B CA 1
ATOM 1870 C C . GLY B 1 43 ? -6.211 18.047 -0.059 1 98.75 43 GLY B C 1
ATOM 1871 O O . GLY B 1 43 ? -6.848 18.984 0.432 1 98.75 43 GLY B O 1
ATOM 1872 N N . ALA B 1 44 ? -5.129 18.188 -0.755 1 98.94 44 ALA B N 1
ATOM 1873 C CA . ALA B 1 44 ? -4.562 19.516 -0.984 1 98.94 44 ALA B CA 1
ATOM 1874 C C . ALA B 1 44 ? -5.508 20.375 -1.812 1 98.94 44 ALA B C 1
ATOM 1876 O O . ALA B 1 44 ? -5.684 21.562 -1.527 1 98.94 44 ALA B O 1
ATOM 1877 N N . THR B 1 45 ? -6.109 19.797 -2.797 1 98.88 45 THR B N 1
ATOM 1878 C CA . THR B 1 45 ? -7.008 20.516 -3.688 1 98.88 45 THR B CA 1
ATOM 1879 C C . THR B 1 45 ? -8.25 21 -2.936 1 98.88 45 THR B C 1
ATOM 1881 O O . THR B 1 45 ? -8.672 22.141 -3.084 1 98.88 45 THR B O 1
ATOM 1884 N N . ILE B 1 46 ? -8.805 20.156 -2.15 1 98.88 46 ILE B N 1
ATOM 1885 C CA . ILE B 1 46 ? -9.977 20.516 -1.363 1 98.88 46 ILE B CA 1
ATOM 1886 C C . ILE B 1 46 ? -9.633 21.656 -0.411 1 98.88 46 ILE B C 1
ATOM 1888 O O . ILE B 1 46 ? -10.398 22.609 -0.266 1 98.88 46 ILE B O 1
ATOM 1892 N N . ALA B 1 47 ? -8.461 21.547 0.219 1 98.88 47 ALA B N 1
ATOM 1893 C CA . ALA B 1 47 ? -8.008 22.625 1.105 1 98.88 47 ALA B CA 1
ATOM 1894 C C . ALA B 1 47 ? -7.883 23.938 0.354 1 98.88 47 ALA B C 1
ATOM 1896 O O . ALA B 1 47 ? -8.359 24.984 0.823 1 98.88 47 ALA B O 1
ATOM 1897 N N . GLU B 1 48 ? -7.305 23.875 -0.812 1 98.81 48 GLU B N 1
ATOM 1898 C CA . GLU B 1 48 ? -7.109 25.078 -1.614 1 98.81 48 GLU B CA 1
ATOM 1899 C C . GLU B 1 48 ? -8.445 25.672 -2.055 1 98.81 48 GLU B C 1
ATOM 1901 O O . GLU B 1 48 ? -8.641 26.891 -1.978 1 98.81 48 GLU B O 1
ATOM 1906 N N . GLN B 1 49 ? -9.305 24.875 -2.479 1 98.44 49 GLN B N 1
ATOM 1907 C CA . GLN B 1 49 ? -10.609 25.328 -2.953 1 98.44 49 GLN B CA 1
ATOM 1908 C C . GLN B 1 49 ? -11.422 25.953 -1.822 1 98.44 49 GLN B C 1
ATOM 1910 O O . GLN B 1 49 ? -12.258 26.828 -2.062 1 98.44 49 GLN B O 1
ATOM 1915 N N . ASN B 1 50 ? -11.125 25.531 -0.656 1 98.5 50 ASN B N 1
ATOM 1916 C CA . ASN B 1 50 ? -11.82 26.078 0.504 1 98.5 50 ASN B CA 1
ATOM 1917 C C . ASN B 1 50 ? -11.078 27.281 1.086 1 98.5 50 ASN B C 1
ATOM 1919 O O . ASN B 1 50 ? -11.445 27.781 2.145 1 98.5 50 ASN B O 1
ATOM 1923 N N . GLY B 1 51 ? -10.023 27.656 0.498 1 98.44 51 GLY B N 1
ATOM 1924 C CA . GLY B 1 51 ? -9.297 28.844 0.896 1 98.44 51 GLY B CA 1
ATOM 1925 C C . GLY B 1 51 ? -8.539 28.672 2.195 1 98.44 51 GLY B C 1
ATOM 1926 O O . GLY B 1 51 ? -8.352 29.641 2.941 1 98.44 51 GLY B O 1
ATOM 1927 N N . LEU B 1 52 ? -8.117 27.531 2.504 1 98.69 52 LEU B N 1
ATOM 1928 C CA . LEU B 1 52 ? -7.395 27.297 3.746 1 98.69 52 LEU B CA 1
ATOM 1929 C C . LEU B 1 52 ? -5.961 27.797 3.646 1 98.69 52 LEU B C 1
ATOM 1931 O O . LEU B 1 52 ? -5.449 28.016 2.545 1 98.69 52 LEU B O 1
ATOM 1935 N N . PRO B 1 53 ? -5.336 28.016 4.785 1 98.5 53 PRO B N 1
ATOM 1936 C CA . PRO B 1 53 ? -3.949 28.5 4.781 1 98.5 53 PRO B CA 1
ATOM 1937 C C . PRO B 1 53 ? -2.994 27.531 4.086 1 98.5 53 PRO B C 1
ATOM 1939 O O . PRO B 1 53 ? -3.238 26.328 4.07 1 98.5 53 PRO B O 1
ATOM 1942 N N . GLU B 1 54 ? -1.868 28.047 3.609 1 98.69 54 GLU B N 1
ATOM 1943 C CA . GLU B 1 54 ? -0.904 27.25 2.857 1 98.69 54 GLU B CA 1
ATOM 1944 C C . GLU B 1 54 ? -0.338 26.125 3.711 1 98.69 54 GLU B C 1
ATOM 1946 O O . GLU B 1 54 ? -0.044 25.031 3.201 1 98.69 54 GLU B O 1
ATOM 1951 N N . GLU B 1 55 ? -0.219 26.344 4.988 1 98.62 55 GLU B N 1
ATOM 1952 C CA . GLU B 1 55 ? 0.298 25.312 5.879 1 98.62 55 GLU B CA 1
ATOM 1953 C C . GLU B 1 55 ? -0.613 24.094 5.895 1 98.62 55 GLU B C 1
ATOM 1955 O O . GLU B 1 55 ? -0.137 22.953 5.965 1 98.62 55 GLU B O 1
ATOM 1960 N N . ILE B 1 56 ? -1.924 24.359 5.789 1 98.88 56 ILE B N 1
ATOM 1961 C CA . ILE B 1 56 ? -2.9 23.281 5.789 1 98.88 56 ILE B CA 1
ATOM 1962 C C . ILE B 1 56 ? -2.877 22.562 4.441 1 98.88 56 ILE B C 1
ATOM 1964 O O . ILE B 1 56 ? -2.934 21.328 4.383 1 98.88 56 ILE B O 1
ATOM 1968 N N . ILE B 1 57 ? -2.795 23.344 3.373 1 98.94 57 ILE B N 1
ATOM 1969 C CA . ILE B 1 57 ? -2.758 22.781 2.027 1 98.94 57 ILE B CA 1
ATOM 1970 C C . ILE B 1 57 ? -1.541 21.875 1.882 1 98.94 57 ILE B C 1
ATOM 1972 O O . ILE B 1 57 ? -1.665 20.719 1.454 1 98.94 57 ILE B O 1
ATOM 1976 N N . VAL B 1 58 ? -0.368 22.359 2.332 1 98.94 58 VAL B N 1
ATOM 1977 C CA . VAL B 1 58 ? 0.873 21.594 2.225 1 98.94 58 VAL B CA 1
ATOM 1978 C C . VAL B 1 58 ? 0.849 20.422 3.205 1 98.94 58 VAL B C 1
ATOM 1980 O O . VAL B 1 58 ? 1.332 19.344 2.893 1 98.94 58 VAL B O 1
ATOM 1983 N N . GLY B 1 59 ? 0.283 20.625 4.402 1 98.88 59 GLY B N 1
ATOM 1984 C CA . GLY B 1 59 ? 0.101 19.516 5.332 1 98.88 59 GLY B CA 1
ATOM 1985 C C . GLY B 1 59 ? -0.736 18.391 4.758 1 98.88 59 GLY B C 1
ATOM 1986 O O . GLY B 1 59 ? -0.39 17.219 4.91 1 98.88 59 GLY B O 1
ATOM 1987 N N . ALA B 1 60 ? -1.824 18.75 4.086 1 98.88 60 ALA B N 1
ATOM 1988 C CA . ALA B 1 60 ? -2.682 17.75 3.451 1 98.88 60 ALA B CA 1
ATOM 1989 C C . ALA B 1 60 ? -1.951 17.047 2.312 1 98.88 60 ALA B C 1
ATOM 1991 O O . ALA B 1 60 ? -2.074 15.836 2.148 1 98.88 60 ALA B O 1
ATOM 1992 N N . LEU B 1 61 ? -1.178 17.781 1.566 1 98.88 61 LEU B N 1
ATOM 1993 C CA . LEU B 1 61 ? -0.448 17.25 0.418 1 98.88 61 LEU B CA 1
ATOM 1994 C C . LEU B 1 61 ? 0.593 16.234 0.858 1 98.88 61 LEU B C 1
ATOM 1996 O O . LEU B 1 61 ? 0.838 15.25 0.157 1 98.88 61 LEU B O 1
ATOM 2000 N N . LEU B 1 62 ? 1.219 16.438 2.039 1 98.56 62 LEU B N 1
ATOM 2001 C CA . LEU B 1 62 ? 2.412 15.664 2.379 1 98.56 62 LEU B CA 1
ATOM 2002 C C . LEU B 1 62 ? 2.143 14.727 3.553 1 98.56 62 LEU B C 1
ATOM 2004 O O . LEU B 1 62 ? 3.033 13.992 3.98 1 98.56 62 LEU B O 1
ATOM 2008 N N . HIS B 1 63 ? 0.926 14.648 4.094 1 98.38 63 HIS B N 1
ATOM 2009 C CA . HIS B 1 63 ? 0.665 13.984 5.363 1 98.38 63 HIS B CA 1
ATOM 2010 C C . HIS B 1 63 ? 1 12.5 5.293 1 98.38 63 HIS B C 1
ATOM 2012 O O . HIS B 1 63 ? 1.393 11.898 6.293 1 98.38 63 HIS B O 1
ATOM 2018 N N . ASP B 1 64 ? 0.903 11.938 4.117 1 96.06 64 ASP B N 1
ATOM 2019 C CA . ASP B 1 64 ? 1.06 10.492 3.969 1 96.06 64 ASP B CA 1
ATOM 2020 C C . ASP B 1 64 ? 2.352 10.156 3.229 1 96.06 64 ASP B C 1
ATOM 2022 O O . ASP B 1 64 ? 2.516 9.039 2.736 1 96.06 64 ASP B O 1
ATOM 2026 N N . ILE B 1 65 ? 3.309 11.094 3.125 1 94.81 65 ILE B N 1
ATOM 2027 C CA . ILE B 1 65 ? 4.559 10.883 2.406 1 94.81 65 ILE B CA 1
ATOM 2028 C C . ILE B 1 65 ? 5.336 9.734 3.041 1 94.81 65 ILE B C 1
ATOM 2030 O O . ILE B 1 65 ? 6.133 9.07 2.373 1 94.81 65 ILE B O 1
ATOM 2034 N N . GLY B 1 66 ? 5.062 9.484 4.312 1 91.44 66 GLY B N 1
ATOM 2035 C CA . GLY B 1 66 ? 5.758 8.453 5.062 1 91.44 66 GLY B CA 1
ATOM 2036 C C . GLY B 1 66 ? 5.395 7.047 4.617 1 91.44 66 GLY B C 1
ATOM 2037 O O . GLY B 1 66 ? 6.07 6.082 4.98 1 91.44 66 GLY B O 1
ATOM 2038 N N . HIS B 1 67 ? 4.34 6.91 3.85 1 88.88 67 HIS B N 1
ATOM 2039 C CA . HIS B 1 67 ? 4.02 5.602 3.297 1 88.88 67 HIS B CA 1
ATOM 2040 C C . HIS B 1 67 ? 5.121 5.117 2.357 1 88.88 67 HIS B C 1
ATOM 2042 O O . HIS B 1 67 ? 5.238 3.916 2.1 1 88.88 67 HIS B O 1
ATOM 2048 N N . PHE B 1 68 ? 5.863 6.02 1.824 1 85.12 68 PHE B N 1
ATOM 2049 C CA . PHE B 1 68 ? 6.949 5.66 0.921 1 85.12 68 PHE B CA 1
ATOM 2050 C C . PHE B 1 68 ? 8.242 5.418 1.695 1 85.12 68 PHE B C 1
ATOM 2052 O O . PHE B 1 68 ? 9.297 5.949 1.339 1 85.12 68 PHE B O 1
ATOM 2059 N N . THR B 1 69 ? 8.203 4.648 2.723 1 73.06 69 THR B N 1
ATOM 2060 C CA . THR B 1 69 ? 9.281 4.469 3.693 1 73.06 69 THR B CA 1
ATOM 2061 C C . THR B 1 69 ? 10.555 3.982 3.008 1 73.06 69 THR B C 1
ATOM 2063 O O . THR B 1 69 ? 11.656 4.34 3.416 1 73.06 69 THR B O 1
ATOM 2066 N N . SER B 1 70 ? 10.391 3.143 2.102 1 70.81 70 SER B N 1
ATOM 2067 C CA . SER B 1 70 ? 11.555 2.572 1.431 1 70.81 70 SER B CA 1
ATOM 2068 C C . SER B 1 70 ? 12.383 3.654 0.754 1 70.81 70 SER B C 1
ATOM 2070 O O . SER B 1 70 ? 13.578 3.467 0.512 1 70.81 70 SER B O 1
ATOM 2072 N N . GLU B 1 71 ? 11.719 4.719 0.504 1 67.19 71 GLU B N 1
ATOM 2073 C CA . GLU B 1 71 ? 12.414 5.828 -0.143 1 67.19 71 GLU B CA 1
ATOM 2074 C C . GLU B 1 71 ? 13.352 6.535 0.831 1 67.19 71 GLU B C 1
ATOM 2076 O O . GLU B 1 71 ? 14.242 7.285 0.414 1 67.19 71 GLU B O 1
ATOM 2081 N N . PHE B 1 72 ? 13.125 6.227 2.033 1 68.94 72 PHE B N 1
ATOM 2082 C CA . PHE B 1 72 ? 13.836 7.035 3.018 1 68.94 72 PHE B CA 1
ATOM 2083 C C . PHE B 1 72 ? 14.875 6.199 3.758 1 68.94 72 PHE B C 1
ATOM 2085 O O . PHE B 1 72 ? 15.508 6.68 4.703 1 68.94 72 PHE B O 1
ATOM 2092 N N . GLY B 1 73 ? 15.219 5.082 3.154 1 60.56 73 GLY B N 1
ATOM 2093 C CA . GLY B 1 73 ? 16.25 4.242 3.725 1 60.56 73 GLY B CA 1
ATOM 2094 C C . GLY B 1 73 ? 15.922 3.738 5.117 1 60.56 73 GLY B C 1
ATOM 2095 O O . GLY B 1 73 ? 16.812 3.346 5.871 1 60.56 73 GLY B O 1
ATOM 2096 N N . THR B 1 74 ? 14.836 3.967 5.555 1 54.16 74 THR B N 1
ATOM 2097 C CA . THR B 1 74 ? 14.516 3.648 6.941 1 54.16 74 THR B CA 1
ATOM 2098 C C . THR B 1 74 ? 14.156 2.174 7.086 1 54.16 74 THR B C 1
ATOM 2100 O O . THR B 1 74 ? 13.961 1.684 8.203 1 54.16 74 THR B O 1
ATOM 2103 N N . TYR B 1 75 ? 13.992 1.532 5.898 1 53.06 75 TYR B N 1
ATOM 2104 C CA . TYR B 1 75 ? 13.641 0.128 6.074 1 53.06 75 TYR B CA 1
ATOM 2105 C C . TYR B 1 75 ? 14.891 -0.739 6.16 1 53.06 75 TYR B C 1
ATOM 2107 O O . TYR B 1 75 ? 15.805 -0.605 5.34 1 53.06 75 TYR B O 1
ATOM 2115 N N . HIS B 1 76 ? 15.258 -1.146 7.316 1 51.28 76 HIS B N 1
ATOM 2116 C CA . HIS B 1 76 ? 16.188 -2.268 7.434 1 51.28 76 HIS B CA 1
ATOM 2117 C C . HIS B 1 76 ? 15.445 -3.555 7.789 1 51.28 76 HIS B C 1
ATOM 2119 O O . HIS B 1 76 ? 14.578 -3.559 8.664 1 51.28 76 HIS B O 1
ATOM 2125 N N . PRO B 1 77 ? 15.633 -4.539 6.816 1 48.38 77 PRO B N 1
ATOM 2126 C CA . PRO B 1 77 ? 14.961 -5.809 7.102 1 48.38 77 PRO B CA 1
ATOM 2127 C C . PRO B 1 77 ? 14.992 -6.168 8.586 1 48.38 77 PRO B C 1
ATOM 2129 O O . PRO B 1 77 ? 14.07 -6.809 9.094 1 48.38 77 PRO B O 1
ATOM 2132 N N . ASP B 1 78 ? 16.172 -5.762 9.148 1 46.16 78 ASP B N 1
ATOM 2133 C CA . ASP B 1 78 ? 16.297 -6.07 10.57 1 46.16 78 ASP B CA 1
ATOM 2134 C C . ASP B 1 78 ? 15.516 -5.074 11.422 1 46.16 78 ASP B C 1
ATOM 2136 O O . ASP B 1 78 ? 15.461 -5.207 12.641 1 46.16 78 ASP B O 1
ATOM 2140 N N . ASP B 1 79 ? 15.203 -4.062 10.742 1 45.56 79 ASP B N 1
ATOM 2141 C CA . ASP B 1 79 ? 14.438 -3.092 11.516 1 45.56 79 ASP B CA 1
ATOM 2142 C C . ASP B 1 79 ? 13.023 -3.605 11.797 1 45.56 79 ASP B C 1
ATOM 2144 O O . ASP B 1 79 ? 12.227 -3.779 10.875 1 45.56 79 ASP B O 1
ATOM 2148 N N . THR B 1 80 ? 13.047 -4.414 12.75 1 42.31 80 THR B N 1
ATOM 2149 C CA . THR B 1 80 ? 11.789 -4.941 13.273 1 42.31 80 THR B CA 1
ATOM 2150 C C . THR B 1 80 ? 10.836 -3.809 13.641 1 42.31 80 THR B C 1
ATOM 2152 O O . THR B 1 80 ? 9.695 -4.055 14.031 1 42.31 80 THR B O 1
ATOM 2155 N N . GLU B 1 81 ? 11.492 -2.67 13.719 1 44.53 81 GLU B N 1
ATOM 2156 C CA . GLU B 1 81 ? 10.57 -1.668 14.25 1 44.53 81 GLU B CA 1
ATOM 2157 C C . GLU B 1 81 ? 9.648 -1.139 13.148 1 44.53 81 GLU B C 1
ATOM 2159 O O . GLU B 1 81 ? 10.117 -0.708 12.094 1 44.53 81 GLU B O 1
ATOM 2164 N N . ASP B 1 82 ? 8.555 -1.731 13.047 1 50.44 82 ASP B N 1
ATOM 2165 C CA . ASP B 1 82 ? 7.461 -1.226 12.227 1 50.44 82 ASP B CA 1
ATOM 2166 C C . ASP B 1 82 ? 7.328 0.29 12.367 1 50.44 82 ASP B C 1
ATOM 2168 O O . ASP B 1 82 ? 6.992 0.793 13.438 1 50.44 82 ASP B O 1
ATOM 2172 N N . ARG B 1 83 ? 8.125 0.974 11.594 1 61.19 83 ARG B N 1
ATOM 2173 C CA . ARG B 1 83 ? 7.898 2.41 11.711 1 61.19 83 ARG B CA 1
ATOM 2174 C C . ARG B 1 83 ? 6.578 2.811 11.062 1 61.19 83 ARG B C 1
ATOM 2176 O O . ARG B 1 83 ? 6.316 2.467 9.914 1 61.19 83 ARG B O 1
ATOM 2183 N N . HIS B 1 84 ? 5.82 3.432 11.906 1 82 84 HIS B N 1
ATOM 2184 C CA . HIS B 1 84 ? 4.555 3.979 11.43 1 82 84 HIS B CA 1
ATOM 2185 C C . HIS B 1 84 ? 4.781 5.074 10.398 1 82 84 HIS B C 1
ATOM 2187 O O . HIS B 1 84 ? 5.762 5.82 10.484 1 82 84 HIS B O 1
ATOM 2193 N N . HIS B 1 85 ? 4.059 5.066 9.367 1 87.56 85 HIS B N 1
ATOM 2194 C CA . HIS B 1 85 ? 4.25 6.004 8.266 1 87.56 85 HIS B CA 1
ATOM 2195 C C . HIS B 1 85 ? 4.199 7.445 8.758 1 87.56 85 HIS B C 1
ATOM 2197 O O . HIS B 1 85 ? 4.871 8.32 8.195 1 87.56 85 HIS B O 1
ATOM 2203 N N . GLU B 1 86 ? 3.447 7.703 9.844 1 92.38 86 GLU B N 1
ATOM 2204 C CA . GLU B 1 86 ? 3.375 9.062 10.375 1 92.38 86 GLU B CA 1
ATOM 2205 C C . GLU B 1 86 ? 4.715 9.492 10.961 1 92.38 86 GLU B C 1
ATOM 2207 O O . GLU B 1 86 ? 5.121 10.648 10.812 1 92.38 86 GLU B O 1
ATOM 2212 N N . ASP B 1 87 ? 5.422 8.578 11.578 1 91.38 87 ASP B N 1
ATOM 2213 C CA . ASP B 1 87 ? 6.73 8.891 12.133 1 91.38 87 ASP B CA 1
ATOM 2214 C C . ASP B 1 87 ? 7.77 9.062 11.031 1 91.38 87 ASP B C 1
ATOM 2216 O O . ASP B 1 87 ? 8.594 9.977 11.086 1 91.38 87 ASP B O 1
ATOM 2220 N N . ALA B 1 88 ? 7.707 8.219 10.094 1 87.94 88 ALA B N 1
ATOM 2221 C CA . ALA B 1 88 ? 8.641 8.289 8.977 1 87.94 88 ALA B CA 1
ATOM 2222 C C . ALA B 1 88 ? 8.5 9.602 8.219 1 87.94 88 ALA B C 1
ATOM 2224 O O . ALA B 1 88 ? 9.492 10.242 7.875 1 87.94 88 ALA B O 1
ATOM 2225 N N . GLY B 1 89 ? 7.285 9.984 7.949 1 92.94 89 GLY B N 1
ATOM 2226 C CA . GLY B 1 89 ? 7.039 11.234 7.246 1 92.94 89 GLY B CA 1
ATOM 2227 C C . GLY B 1 89 ? 7.535 12.453 8 1 92.94 89 GLY B C 1
ATOM 2228 O O . GLY B 1 89 ? 8.164 13.336 7.418 1 92.94 89 GLY B O 1
ATOM 2229 N N . GLU B 1 90 ? 7.258 12.438 9.258 1 94.56 90 GLU B N 1
ATOM 2230 C CA . GLU B 1 90 ? 7.723 13.555 10.078 1 94.56 90 GLU B CA 1
ATOM 2231 C C . GLU B 1 90 ? 9.242 13.648 10.07 1 94.56 90 GLU B C 1
ATOM 2233 O O . GLU B 1 90 ? 9.797 14.742 9.945 1 94.56 90 GLU B O 1
ATOM 2238 N N . ALA B 1 91 ? 9.914 12.586 10.188 1 90.31 91 ALA B N 1
ATOM 2239 C CA . ALA B 1 91 ? 11.375 12.562 10.258 1 90.31 91 ALA B CA 1
ATOM 2240 C C . ALA B 1 91 ? 12 13.141 8.992 1 90.31 91 ALA B C 1
ATOM 2242 O O . ALA B 1 91 ? 12.992 13.867 9.062 1 90.31 91 ALA B O 1
ATOM 2243 N N . VAL B 1 92 ? 11.406 12.867 7.922 1 89.88 92 VAL B N 1
ATOM 2244 C CA . VAL B 1 92 ? 11.953 13.305 6.645 1 89.88 92 VAL B CA 1
ATOM 2245 C C . VAL B 1 92 ? 11.688 14.789 6.449 1 89.88 92 VAL B C 1
ATOM 2247 O O . VAL B 1 92 ? 12.516 15.516 5.891 1 89.88 92 VAL B O 1
ATOM 2250 N N . LEU B 1 93 ? 10.602 15.273 6.918 1 95.5 93 LEU B N 1
ATOM 2251 C CA . LEU B 1 93 ? 10.164 16.625 6.602 1 95.5 93 LEU B CA 1
ATOM 2252 C C . LEU B 1 93 ? 10.641 17.609 7.664 1 95.5 93 LEU B C 1
ATOM 2254 O O . LEU B 1 93 ? 10.766 18.812 7.395 1 95.5 93 LEU B O 1
ATOM 2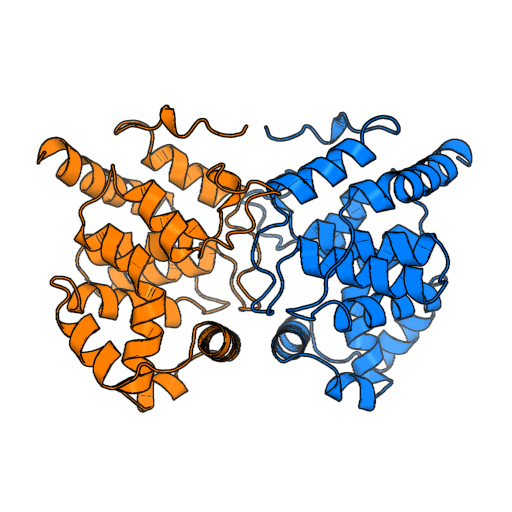258 N N . ALA B 1 94 ? 10.93 17.203 8.859 1 95.38 94 ALA B N 1
ATOM 2259 C CA . ALA B 1 94 ? 11.18 18.031 10.039 1 95.38 94 ALA B CA 1
ATOM 2260 C C . ALA B 1 94 ? 12.297 19.031 9.781 1 95.38 94 ALA B C 1
ATOM 2262 O O . ALA B 1 94 ? 12.203 20.203 10.18 1 95.38 94 ALA B O 1
ATOM 2263 N N . PRO B 1 95 ? 13.352 18.719 9.055 1 94.81 95 PRO B N 1
ATOM 2264 C CA . PRO B 1 95 ? 14.43 19.688 8.828 1 94.81 95 PRO B CA 1
ATOM 2265 C C . PRO B 1 95 ? 14.039 20.797 7.859 1 94.81 95 PRO B C 1
ATOM 2267 O O . PRO B 1 95 ? 14.688 21.844 7.816 1 94.81 95 PRO B O 1
ATOM 2270 N N . PHE B 1 96 ? 12.898 20.672 7.195 1 97.12 96 PHE B N 1
ATOM 2271 C CA . PHE B 1 96 ? 12.703 21.547 6.043 1 97.12 96 PHE B CA 1
ATOM 2272 C C . PHE B 1 96 ? 11.398 22.312 6.16 1 97.12 96 PHE B C 1
ATOM 2274 O O . PHE B 1 96 ? 11.172 23.297 5.441 1 97.12 96 PHE B O 1
ATOM 2281 N N . PHE B 1 97 ? 10.539 21.906 7.027 1 98.19 97 PHE B N 1
ATOM 2282 C CA . PHE B 1 97 ? 9.211 22.516 7.074 1 98.19 97 PHE B CA 1
ATOM 2283 C C . PHE B 1 97 ? 8.898 23.016 8.477 1 98.19 97 PHE B C 1
ATOM 2285 O O . PHE B 1 97 ? 9.43 22.5 9.461 1 98.19 97 PHE B O 1
ATOM 2292 N N . PRO B 1 98 ? 7.984 24 8.562 1 97.69 98 PRO B N 1
ATOM 2293 C CA . PRO B 1 98 ? 7.57 24.484 9.883 1 97.69 98 PRO B CA 1
ATOM 2294 C C . PRO B 1 98 ? 6.875 23.406 10.711 1 97.69 98 PRO B C 1
ATOM 2296 O O . PRO B 1 98 ? 6.215 22.531 10.156 1 97.69 98 PRO B O 1
ATOM 2299 N N . PRO B 1 99 ? 6.926 23.5 12.016 1 97.5 99 PRO B N 1
ATOM 2300 C CA . PRO B 1 99 ? 6.367 22.5 12.922 1 97.5 99 PRO B CA 1
ATOM 2301 C C . PRO B 1 99 ? 4.875 22.25 12.695 1 97.5 99 PRO B C 1
ATOM 2303 O O . PRO B 1 99 ? 4.391 21.141 12.875 1 97.5 99 PRO B O 1
ATOM 2306 N N . VAL B 1 100 ? 4.176 23.297 12.297 1 98.44 100 VAL B N 1
ATOM 2307 C CA . VAL B 1 100 ? 2.744 23.109 12.086 1 98.44 100 VAL B CA 1
ATOM 2308 C C . VAL B 1 100 ? 2.514 22.062 11 1 98.44 100 VAL B C 1
ATOM 2310 O O . VAL B 1 100 ? 1.606 21.234 11.117 1 98.44 100 VAL B O 1
ATOM 2313 N N . ILE B 1 101 ? 3.342 22.031 9.977 1 98.75 101 ILE B N 1
ATOM 2314 C CA . ILE B 1 101 ? 3.199 21.062 8.891 1 98.75 101 ILE B CA 1
ATOM 2315 C C . ILE B 1 101 ? 3.666 19.688 9.359 1 98.75 101 ILE B C 1
ATOM 2317 O O . ILE B 1 101 ? 2.975 18.688 9.156 1 98.75 101 ILE B O 1
ATOM 2321 N N . THR B 1 102 ? 4.812 19.641 10.031 1 98.31 102 THR B N 1
ATOM 2322 C CA . THR B 1 102 ? 5.348 18.359 10.453 1 98.31 102 THR B CA 1
ATOM 2323 C C . THR B 1 102 ? 4.477 17.734 11.539 1 98.31 102 THR B C 1
ATOM 2325 O O . THR B 1 102 ? 4.344 16.516 11.617 1 98.31 102 THR B O 1
ATOM 2328 N N . ASP B 1 103 ? 3.789 18.562 12.336 1 98.62 103 ASP B N 1
ATOM 2329 C CA . ASP B 1 103 ? 2.834 18.062 13.32 1 98.62 103 ASP B CA 1
ATOM 2330 C C . ASP B 1 103 ? 1.613 17.453 12.633 1 98.62 103 ASP B C 1
ATOM 2332 O O . ASP B 1 103 ? 1.09 16.422 13.086 1 98.62 103 ASP B O 1
ATOM 2336 N N . CYS B 1 104 ? 1.121 18.109 11.578 1 98.81 104 CYS B N 1
ATOM 2337 C CA . CYS B 1 104 ? 0.012 17.531 10.828 1 98.81 104 CYS B CA 1
ATOM 2338 C C . CYS B 1 104 ? 0.364 16.156 10.305 1 98.81 104 CYS B C 1
ATOM 2340 O O . CYS B 1 104 ? -0.458 15.234 10.359 1 98.81 104 CYS B O 1
ATOM 2342 N N . VAL B 1 105 ? 1.574 16.016 9.852 1 98.31 105 VAL B N 1
ATOM 2343 C CA . VAL B 1 105 ? 2.049 14.742 9.305 1 98.31 105 VAL B CA 1
ATOM 2344 C C . VAL B 1 105 ? 2.191 13.719 10.43 1 98.31 105 VAL B C 1
ATOM 2346 O O . VAL B 1 105 ? 1.688 12.602 10.328 1 98.31 105 VAL B O 1
ATOM 2349 N N . LYS B 1 106 ? 2.723 14.086 11.508 1 97.69 106 LYS B N 1
ATOM 2350 C CA . LYS B 1 106 ? 3.029 13.203 12.633 1 97.69 106 LYS B CA 1
ATOM 2351 C C . LYS B 1 106 ? 1.752 12.719 13.312 1 97.69 106 LYS B C 1
ATOM 2353 O O . LYS B 1 106 ? 1.677 11.578 13.758 1 97.69 106 LYS B O 1
ATOM 2358 N N . TYR B 1 107 ? 0.759 13.57 13.336 1 98.56 107 TYR B N 1
ATOM 2359 C CA . TYR B 1 107 ? -0.328 13.289 14.266 1 98.56 107 TYR B CA 1
ATOM 2360 C C . TYR B 1 107 ? -1.638 13.055 13.523 1 98.56 107 TYR B C 1
ATOM 2362 O O . TYR B 1 107 ? -2.703 12.977 14.141 1 98.56 107 TYR B O 1
ATOM 2370 N N . HIS B 1 108 ? -1.612 12.906 12.18 1 98.38 108 HIS B N 1
ATOM 2371 C CA . HIS B 1 108 ? -2.881 12.75 11.477 1 98.38 108 HIS B CA 1
ATOM 2372 C C . HIS B 1 108 ? -3.545 11.422 11.828 1 98.38 108 HIS B C 1
ATOM 2374 O O . HIS B 1 108 ? -4.773 11.312 11.805 1 98.38 108 HIS B O 1
ATOM 2380 N N . VAL B 1 109 ? -2.793 10.445 12.227 1 96.88 109 VAL B N 1
ATOM 2381 C CA . VAL B 1 109 ? -3.367 9.18 12.672 1 96.88 109 VAL B CA 1
ATOM 2382 C C . VAL B 1 109 ? -3.984 9.359 14.062 1 96.88 109 VAL B C 1
ATOM 2384 O O . VAL B 1 109 ? -5.113 8.922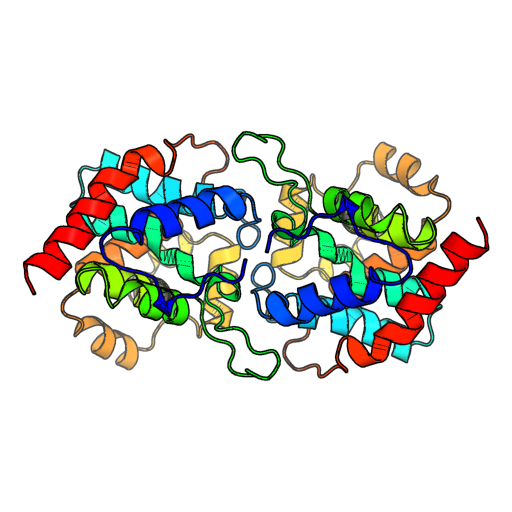 14.305 1 96.88 109 VAL B O 1
ATOM 2387 N N . ALA B 1 110 ? -3.242 10.016 14.93 1 98.06 110 ALA B N 1
ATOM 2388 C CA . ALA B 1 110 ? -3.766 10.305 16.266 1 98.06 110 ALA B CA 1
ATOM 2389 C C . ALA B 1 110 ? -5.035 11.148 16.172 1 98.06 110 ALA B C 1
ATOM 2391 O O . ALA B 1 110 ? -5.953 10.977 16.984 1 98.06 110 ALA B O 1
ATOM 2392 N N . ALA B 1 111 ? -5.055 12.031 15.266 1 98.69 111 ALA B N 1
ATOM 2393 C CA . ALA B 1 111 ? -6.223 12.883 15.094 1 98.69 111 ALA B CA 1
ATOM 2394 C C . ALA B 1 111 ? -7.453 12.062 14.711 1 98.69 111 ALA B C 1
ATOM 2396 O O . ALA B 1 111 ? -8.57 12.391 15.109 1 98.69 111 ALA B O 1
ATOM 2397 N N . LYS B 1 112 ? -7.207 11.078 13.891 1 98.12 112 LYS B N 1
ATOM 2398 C CA . LYS B 1 112 ? -8.305 10.164 13.586 1 98.12 112 LYS B CA 1
ATOM 2399 C C . LYS B 1 112 ? -8.875 9.547 14.859 1 98.12 112 LYS B C 1
ATOM 2401 O O . LYS B 1 112 ? -10.094 9.516 15.055 1 98.12 112 LYS B O 1
ATOM 2406 N N . ARG B 1 113 ? -8.023 9.055 15.711 1 98.31 113 ARG B N 1
ATOM 2407 C CA . ARG B 1 113 ? -8.445 8.461 16.984 1 98.31 113 ARG B CA 1
ATOM 2408 C C . ARG B 1 113 ? -9.141 9.492 17.859 1 98.31 113 ARG B C 1
ATOM 2410 O O . ARG B 1 113 ? -10.156 9.188 18.5 1 98.31 113 ARG B O 1
ATOM 2417 N N . TYR B 1 114 ? -8.609 10.648 17.891 1 98.81 114 TYR B N 1
ATOM 2418 C CA . TYR B 1 114 ? -9.164 11.75 18.672 1 98.81 114 TYR B CA 1
ATOM 2419 C C . TYR B 1 114 ? -10.578 12.086 18.219 1 98.81 114 TYR B C 1
ATOM 2421 O O . TYR B 1 114 ? -11.492 12.18 19.031 1 98.81 114 TYR B O 1
ATOM 2429 N N . LEU B 1 115 ? -10.773 12.266 16.906 1 98.69 115 LEU B N 1
ATOM 2430 C CA . LEU B 1 115 ? -12.07 12.648 16.359 1 98.69 115 LEU B CA 1
ATOM 2431 C C . LEU B 1 115 ? -13.102 11.547 16.594 1 98.69 115 LEU B C 1
ATOM 2433 O O . LEU B 1 115 ? -14.258 11.836 16.922 1 98.69 115 LEU B O 1
ATOM 2437 N N . CYS B 1 116 ? -12.68 10.32 16.5 1 98.25 116 CYS B N 1
ATOM 2438 C CA . CYS B 1 116 ? -13.602 9.211 16.719 1 98.25 116 CYS B CA 1
ATOM 2439 C C . CYS B 1 116 ? -14.008 9.125 18.188 1 98.25 116 CYS B C 1
ATOM 2441 O O . CYS B 1 116 ? -15.094 8.633 18.516 1 98.25 116 CYS B O 1
ATOM 2443 N N . ALA B 1 117 ? -13.172 9.539 19.094 1 98.12 117 ALA B N 1
ATOM 2444 C CA . ALA B 1 117 ? -13.461 9.539 20.531 1 98.12 117 ALA B CA 1
ATOM 2445 C C . ALA B 1 117 ? -14.344 10.734 20.906 1 98.12 117 ALA B C 1
ATOM 2447 O O . ALA B 1 117 ? -15.203 10.625 21.781 1 98.12 117 ALA B O 1
ATOM 2448 N N . THR B 1 118 ? -14.18 11.875 20.234 1 98.25 118 THR B N 1
ATOM 2449 C CA . THR B 1 118 ? -14.766 13.117 20.719 1 98.25 118 THR B CA 1
ATOM 2450 C C . THR B 1 118 ? -15.945 13.539 19.859 1 98.25 118 THR B C 1
ATOM 2452 O O . THR B 1 118 ? -16.75 14.383 20.266 1 98.25 118 THR B O 1
ATOM 2455 N N . ARG B 1 119 ? -16.031 13.039 18.656 1 96.81 119 ARG B N 1
ATOM 2456 C CA . ARG B 1 119 ? -17.109 13.359 17.719 1 96.81 119 ARG B CA 1
ATOM 2457 C C . ARG B 1 119 ? -17.719 12.094 17.141 1 96.81 119 ARG B C 1
ATOM 2459 O O . ARG B 1 119 ? -17.328 11.656 16.047 1 96.81 119 ARG B O 1
ATOM 2466 N N . PRO B 1 120 ? -18.719 11.602 17.688 1 90.56 120 PRO B N 1
ATOM 2467 C CA . PRO B 1 120 ? -19.312 10.328 17.25 1 90.56 120 PRO B CA 1
ATOM 2468 C C . PRO B 1 120 ? -19.688 10.32 15.773 1 90.56 120 PRO B C 1
ATOM 2470 O O . PRO B 1 120 ? -19.562 9.281 15.117 1 90.56 120 PRO B O 1
ATOM 2473 N N . ALA B 1 121 ? -20.094 11.438 15.305 1 95.25 121 ALA B N 1
ATOM 2474 C CA . ALA B 1 121 ? -20.516 11.5 13.906 1 95.25 121 ALA B CA 1
ATOM 2475 C C . ALA B 1 121 ? -19.328 11.305 12.961 1 95.25 121 ALA B C 1
ATOM 2477 O O . ALA B 1 121 ? -19.5 10.93 11.805 1 95.25 121 ALA B O 1
ATOM 2478 N N . TYR B 1 122 ? -18.156 11.547 13.414 1 96.81 122 TYR B N 1
ATOM 2479 C CA . TYR B 1 122 ? -16.984 11.422 12.57 1 96.81 122 TYR B CA 1
ATOM 2480 C C . TYR B 1 122 ? -16.734 9.961 12.195 1 96.81 122 TYR B C 1
ATOM 2482 O O . TYR B 1 122 ? -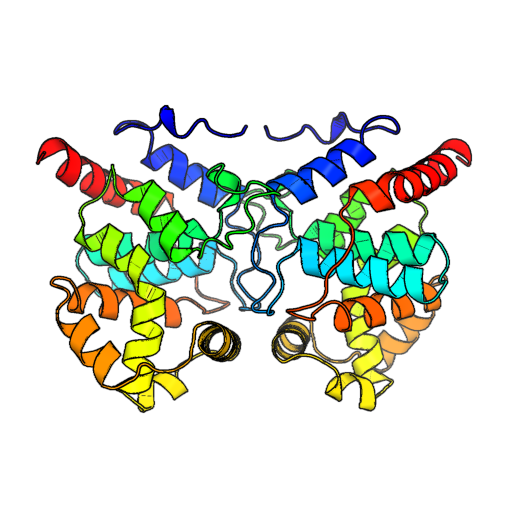16.312 9.664 11.078 1 96.81 122 TYR B O 1
ATOM 2490 N N . PHE B 1 123 ? -16.953 9.094 13.125 1 94.19 123 PHE B N 1
ATOM 2491 C CA . PHE B 1 123 ? -16.75 7.672 12.875 1 94.19 123 PHE B CA 1
ATOM 2492 C C . PHE B 1 123 ? -17.578 7.211 11.672 1 94.19 123 PHE B C 1
ATOM 2494 O O . PHE B 1 123 ? -17.109 6.41 10.859 1 94.19 123 PHE B O 1
ATOM 2501 N N . ALA B 1 124 ? -18.75 7.758 11.547 1 93.94 124 ALA B N 1
ATOM 2502 C CA . ALA B 1 124 ? -19.672 7.371 10.477 1 93.94 124 ALA B CA 1
ATOM 2503 C C . ALA B 1 124 ? -19.156 7.852 9.117 1 93.94 124 ALA B C 1
ATOM 2505 O O . ALA B 1 124 ? -19.594 7.352 8.078 1 93.94 124 ALA B O 1
ATOM 2506 N N . ARG B 1 125 ? -18.234 8.805 9.109 1 93.56 125 ARG B N 1
ATOM 2507 C CA . ARG B 1 125 ? -17.688 9.367 7.875 1 93.56 125 ARG B CA 1
ATOM 2508 C C . ARG B 1 125 ? -16.516 8.547 7.367 1 93.56 125 ARG B C 1
ATOM 2510 O O . ARG B 1 125 ? -16.094 8.695 6.215 1 93.56 125 ARG B O 1
ATOM 2517 N N . LEU B 1 126 ? -16 7.68 8.211 1 94.88 126 LEU B N 1
ATOM 2518 C CA . LEU B 1 126 ? -14.812 6.918 7.836 1 94.88 126 LEU B CA 1
ATOM 2519 C C . LEU B 1 126 ? -15.148 5.879 6.77 1 94.88 126 LEU B C 1
ATOM 2521 O O . LEU B 1 126 ? -16.203 5.25 6.816 1 94.88 126 LEU B O 1
ATOM 2525 N N . SER B 1 127 ? -14.273 5.793 5.785 1 90.44 127 SER B N 1
ATOM 2526 C CA . SER B 1 127 ? -14.359 4.68 4.848 1 90.44 127 SER B CA 1
ATOM 2527 C C . SER B 1 127 ? -14.109 3.348 5.543 1 90.44 127 SER B C 1
ATOM 2529 O O . SER B 1 127 ? -13.555 3.311 6.641 1 90.44 127 SER B O 1
ATOM 2531 N N . PRO B 1 128 ? -14.516 2.232 4.961 1 86.38 128 PRO B N 1
ATOM 2532 C CA . PRO B 1 128 ? -14.227 0.921 5.547 1 86.38 128 PRO B CA 1
ATOM 2533 C C . PRO B 1 128 ? -12.742 0.698 5.789 1 86.38 128 PRO B C 1
ATOM 2535 O O . PRO B 1 128 ? -12.352 0.151 6.824 1 86.38 128 PRO B O 1
ATOM 2538 N N . ALA B 1 129 ? -11.922 1.104 4.883 1 85 129 ALA B N 1
ATOM 2539 C CA . ALA B 1 129 ? -10.477 0.982 5.051 1 85 129 ALA B CA 1
ATOM 2540 C C . ALA B 1 129 ? -9.992 1.792 6.25 1 85 129 ALA B C 1
ATOM 2542 O O . ALA B 1 129 ? -9.125 1.339 7.004 1 85 129 ALA B O 1
ATOM 2543 N N . SER B 1 130 ? -10.539 3.002 6.41 1 91.25 130 SER B N 1
ATOM 2544 C CA . SER B 1 130 ? -10.156 3.854 7.531 1 91.25 130 SER B CA 1
ATOM 2545 C C . SER B 1 130 ? -10.602 3.254 8.859 1 91.25 130 SER B C 1
ATOM 2547 O O . SER B 1 130 ? -9.906 3.379 9.867 1 91.25 130 SER B O 1
ATOM 2549 N N . VAL B 1 131 ? -11.805 2.646 8.867 1 90.25 131 VAL B N 1
ATOM 2550 C CA . VAL B 1 131 ? -12.289 1.986 10.07 1 90.25 131 VAL B CA 1
ATOM 2551 C C . VAL B 1 131 ? -11.352 0.844 10.453 1 90.25 131 VAL B C 1
ATOM 2553 O O . VAL B 1 131 ? -11 0.686 11.617 1 90.25 131 VAL B O 1
ATOM 2556 N N . HIS B 1 132 ? -10.984 0.133 9.492 1 85.12 132 HIS B N 1
ATOM 2557 C CA . HIS B 1 132 ? -10.109 -1.005 9.727 1 85.12 132 HIS B CA 1
ATOM 2558 C C . HIS B 1 132 ? -8.758 -0.553 10.273 1 85.12 132 HIS B C 1
ATOM 2560 O O . HIS B 1 132 ? -8.242 -1.136 11.234 1 85.12 132 HIS B O 1
ATOM 2566 N N . THR B 1 133 ? -8.164 0.456 9.641 1 89 133 THR B N 1
ATOM 2567 C CA . THR B 1 133 ? -6.863 0.928 10.094 1 89 133 THR B CA 1
ATOM 2568 C C . THR B 1 133 ? -6.973 1.555 11.484 1 89 133 THR B C 1
ATOM 2570 O O . THR B 1 133 ? -6.047 1.459 12.289 1 89 133 THR B O 1
ATOM 2573 N N . LEU B 1 134 ? -8.117 2.191 11.797 1 92.69 134 LEU B N 1
ATOM 2574 C CA . LEU B 1 134 ? -8.352 2.721 13.133 1 92.69 134 LEU B CA 1
ATOM 2575 C C . LEU B 1 134 ? -8.219 1.62 14.18 1 92.69 134 LEU B C 1
ATOM 2577 O O . LEU B 1 134 ? -7.59 1.819 15.219 1 92.69 134 LEU B O 1
ATOM 2581 N N . GLU B 1 135 ? -8.781 0.511 13.898 1 88.25 135 GLU B N 1
ATOM 2582 C CA . GLU B 1 135 ? -8.742 -0.618 14.828 1 88.25 135 GLU B CA 1
ATOM 2583 C C . GLU B 1 135 ? -7.305 -1.092 15.047 1 88.25 135 GLU B C 1
ATOM 2585 O O . GLU B 1 135 ? -6.91 -1.372 16.188 1 88.25 135 GLU B O 1
ATOM 2590 N N . LEU B 1 136 ? -6.566 -1.136 14.016 1 84.12 136 LEU B N 1
ATOM 2591 C CA . LEU B 1 136 ? -5.176 -1.571 14.102 1 84.12 136 LEU B CA 1
ATOM 2592 C C . LEU B 1 136 ? -4.328 -0.546 14.852 1 84.12 136 LEU B C 1
ATOM 2594 O O . LEU B 1 136 ? -3.279 -0.884 15.398 1 84.12 136 LEU B O 1
ATOM 2598 N N . GLN B 1 137 ? -4.809 0.716 14.93 1 90.12 137 GLN B N 1
ATOM 2599 C CA . GLN B 1 137 ? -4.047 1.818 15.508 1 90.12 137 GLN B CA 1
ATOM 2600 C C . GLN B 1 137 ? -4.441 2.059 16.953 1 90.12 137 GLN B C 1
ATOM 2602 O O . GLN B 1 137 ? -4.027 3.047 17.562 1 90.12 137 GLN B O 1
ATOM 2607 N N . GLY B 1 138 ? -5.328 1.289 17.516 1 92.94 138 GLY B N 1
ATOM 2608 C CA . GLY B 1 138 ? -5.66 1.385 18.922 1 92.94 138 GLY B CA 1
ATOM 2609 C C . GLY B 1 138 ? -7.074 1.872 19.172 1 92.94 138 GLY B C 1
ATOM 2610 O O . GLY B 1 138 ? -7.52 1.948 20.328 1 92.94 138 GLY B O 1
ATOM 2611 N N . GLY B 1 139 ? -7.805 2.184 18.062 1 95.31 139 GLY B N 1
ATOM 2612 C CA . GLY B 1 139 ? -9.18 2.621 18.219 1 95.31 139 GLY B CA 1
ATOM 2613 C C . GLY B 1 139 ? -9.305 4.047 18.719 1 95.31 139 GLY B C 1
ATOM 2614 O O . GLY B 1 139 ? -8.32 4.789 18.734 1 95.31 139 GLY B O 1
ATOM 2615 N N . PRO B 1 140 ? -10.562 4.441 19.062 1 97.69 140 PRO B N 1
ATOM 2616 C CA . PRO B 1 140 ? -10.766 5.785 19.609 1 97.69 140 PRO B CA 1
ATOM 2617 C C . PRO B 1 140 ? -9.938 6.043 20.875 1 97.69 140 PRO B C 1
ATOM 2619 O O . PRO B 1 140 ? -9.719 5.125 21.656 1 97.69 140 PRO B O 1
ATOM 2622 N N . MET B 1 141 ? -9.531 7.266 21.062 1 98.25 141 MET B N 1
ATOM 2623 C CA . MET B 1 141 ? -8.711 7.637 22.203 1 98.25 141 MET B CA 1
ATOM 2624 C C . MET B 1 141 ? -9.492 7.473 23.516 1 98.25 141 MET B C 1
ATOM 2626 O O . MET B 1 141 ? -10.719 7.648 23.531 1 98.25 141 MET B O 1
ATOM 2630 N N . SER B 1 142 ? -8.727 7.184 24.562 1 98.12 142 SER B N 1
ATOM 2631 C CA . SER B 1 142 ? -9.273 7.285 25.906 1 98.12 142 SER B CA 1
ATOM 2632 C C . SER B 1 142 ? -9.414 8.742 26.344 1 98.12 142 SER B C 1
ATOM 2634 O O . SER B 1 142 ? -8.891 9.641 25.672 1 98.12 142 SER B O 1
ATOM 2636 N N . THR B 1 143 ? -10.078 8.945 27.453 1 98.19 143 THR B N 1
ATOM 2637 C CA . THR B 1 143 ? -10.242 10.289 27.984 1 98.19 143 THR B CA 1
ATOM 2638 C C . THR B 1 143 ? -8.883 10.914 28.297 1 98.19 143 THR B C 1
ATOM 2640 O O . THR B 1 143 ? -8.672 12.102 28.062 1 98.19 143 THR B O 1
ATOM 2643 N N . GLU B 1 144 ? -7.988 10.102 28.797 1 98.44 144 GLU B N 1
ATOM 2644 C CA . GLU B 1 144 ? -6.652 10.586 29.125 1 98.44 144 GLU B CA 1
ATOM 2645 C C . GLU B 1 144 ? -5.871 10.961 27.875 1 98.44 144 GLU B C 1
ATOM 2647 O O . GLU B 1 144 ? -5.199 12 27.828 1 98.44 144 GLU B O 1
ATOM 2652 N N . GLU B 1 145 ? -5.973 10.156 26.812 1 98.56 145 GLU B N 1
ATOM 2653 C CA . GLU B 1 145 ? -5.309 10.43 25.547 1 98.56 145 GLU B CA 1
ATOM 2654 C C . GLU B 1 145 ? -5.844 11.711 24.922 1 98.56 145 GLU B C 1
ATOM 2656 O O . GLU B 1 145 ? -5.082 12.5 24.359 1 98.56 145 GLU B O 1
ATOM 2661 N N . VAL B 1 146 ? -7.141 11.883 25 1 98.62 146 VAL B N 1
ATOM 2662 C CA . VAL B 1 146 ? -7.785 13.078 24.453 1 98.62 146 VAL B CA 1
ATOM 2663 C C . VAL B 1 146 ? -7.238 14.32 25.156 1 98.62 146 VAL B C 1
ATOM 2665 O O . VAL B 1 146 ? -6.855 15.289 24.5 1 98.62 146 VAL B O 1
ATOM 2668 N N . ALA B 1 147 ? -7.176 14.281 26.484 1 98.56 147 ALA B N 1
ATOM 2669 C CA . ALA B 1 147 ? -6.684 15.414 27.25 1 98.56 147 ALA B CA 1
ATOM 2670 C C . ALA B 1 147 ? -5.246 15.758 26.875 1 98.56 147 ALA B C 1
ATOM 2672 O O . ALA B 1 147 ? -4.895 16.938 26.734 1 98.56 147 ALA B O 1
ATOM 2673 N N . ASP B 1 148 ? -4.469 14.742 26.703 1 98.62 148 ASP B N 1
ATOM 2674 C CA . ASP B 1 148 ? -3.072 14.945 26.344 1 98.62 148 ASP B CA 1
ATOM 2675 C C . ASP B 1 148 ? -2.955 15.523 24.922 1 98.62 148 ASP B C 1
ATOM 2677 O O . ASP B 1 148 ? -2.168 16.438 24.688 1 98.62 148 ASP B O 1
ATOM 2681 N N . PHE B 1 149 ? -3.719 14.984 24.016 1 98.62 149 PHE B N 1
ATOM 2682 C CA . PHE B 1 149 ? -3.666 15.391 22.625 1 98.62 149 PHE B CA 1
ATOM 2683 C C . PHE B 1 149 ? -4.105 16.844 22.469 1 98.62 149 PHE B C 1
ATOM 2685 O O . PHE B 1 149 ? -3.574 17.578 21.625 1 98.62 149 PHE B O 1
ATOM 2692 N N . GLU B 1 150 ? -5.035 17.297 23.234 1 98.5 150 GLU B N 1
ATOM 2693 C CA . GLU B 1 150 ? -5.602 18.641 23.156 1 98.5 150 GLU B CA 1
ATOM 2694 C C . GLU B 1 150 ? -4.586 19.703 23.594 1 98.5 150 GLU B C 1
ATOM 2696 O O . GLU B 1 150 ? -4.777 20.891 23.344 1 98.5 150 GLU B O 1
ATOM 2701 N N . ARG B 1 151 ? -3.457 19.266 24.203 1 98.19 151 ARG B N 1
ATOM 2702 C CA . ARG B 1 151 ? -2.418 20.188 24.641 1 98.19 151 ARG B CA 1
ATOM 2703 C C . ARG B 1 151 ? -1.512 20.578 23.469 1 98.19 151 ARG B C 1
ATOM 2705 O O . ARG B 1 151 ? -0.711 21.5 23.578 1 98.19 151 ARG B O 1
ATOM 2712 N N . ASN B 1 152 ? -1.657 19.922 22.375 1 98.19 152 ASN B N 1
ATOM 2713 C CA . ASN B 1 152 ? -0.819 20.234 21.219 1 98.19 152 ASN B CA 1
ATOM 2714 C C . ASN B 1 152 ? -1.085 21.641 20.703 1 98.19 152 ASN B C 1
ATOM 2716 O O . ASN B 1 152 ? -2.223 21.969 20.359 1 98.19 152 ASN B O 1
ATOM 2720 N N . PRO B 1 153 ? -0.106 22.422 20.578 1 98.19 153 PRO B N 1
ATOM 2721 C CA . PRO B 1 153 ? -0.311 23.812 20.156 1 98.19 153 PRO B CA 1
ATOM 2722 C C . PRO B 1 153 ? -0.855 23.922 18.719 1 98.19 153 PRO B C 1
ATOM 2724 O O . PRO B 1 153 ? -1.456 24.938 18.375 1 98.19 153 PRO B O 1
ATOM 2727 N N . ASN B 1 154 ? -0.713 22.844 17.922 1 98.62 154 ASN B N 1
ATOM 2728 C CA . ASN B 1 154 ? -1.164 22.875 16.547 1 98.62 154 ASN B CA 1
ATOM 2729 C C . ASN B 1 154 ? -2.395 22 16.328 1 98.62 154 ASN B C 1
ATOM 2731 O O . ASN B 1 154 ? -2.666 21.578 15.203 1 98.62 154 ASN B O 1
ATOM 2735 N N . LEU B 1 155 ? -3.16 21.781 17.344 1 98.69 155 LEU B N 1
ATOM 2736 C CA . LEU B 1 155 ? -4.289 20.844 17.344 1 98.69 155 LEU B CA 1
ATOM 2737 C C . LEU B 1 155 ? -5.266 21.188 16.234 1 98.69 155 LEU B C 1
ATOM 2739 O O . LEU B 1 155 ? -5.711 20.297 15.492 1 98.69 155 LEU B O 1
ATOM 2743 N N . GLU B 1 156 ? -5.59 22.406 16.094 1 98.56 156 GLU B N 1
ATOM 2744 C CA . GLU B 1 156 ? -6.578 22.812 15.109 1 98.56 156 GLU B CA 1
ATOM 2745 C C . GLU B 1 156 ? -6.129 22.453 13.695 1 98.56 156 GLU B C 1
ATOM 2747 O O . GLU B 1 156 ? -6.918 21.938 12.898 1 98.56 156 GLU B O 1
ATOM 2752 N N . ALA B 1 157 ? -4.887 22.734 13.367 1 98.81 157 ALA B N 1
ATOM 2753 C CA . ALA B 1 157 ? -4.336 22.422 12.055 1 98.81 157 ALA B CA 1
ATOM 2754 C C . ALA B 1 157 ? -4.328 20.906 11.82 1 98.81 157 ALA B C 1
ATOM 2756 O O . ALA B 1 157 ? -4.672 20.438 10.734 1 98.81 157 ALA B O 1
ATOM 2757 N N . ILE B 1 158 ? -3.949 20.188 12.828 1 98.88 158 ILE B N 1
ATOM 2758 C CA . ILE B 1 158 ? -3.879 18.734 12.766 1 98.88 158 ILE B CA 1
ATOM 2759 C C . ILE B 1 158 ? -5.266 18.156 12.477 1 98.88 158 ILE B C 1
ATOM 2761 O O . ILE B 1 158 ? -5.422 17.312 11.602 1 98.88 158 ILE B O 1
ATOM 2765 N N . ILE B 1 159 ? -6.258 18.703 13.156 1 98.75 159 ILE B N 1
ATOM 2766 C CA . ILE B 1 159 ? -7.633 18.25 12.984 1 98.75 159 ILE B CA 1
ATOM 2767 C C . ILE B 1 159 ? -8.109 18.578 11.57 1 98.75 159 ILE B C 1
ATOM 2769 O O . ILE B 1 159 ? -8.75 17.75 10.922 1 98.75 159 ILE B O 1
ATOM 2773 N N . GLN B 1 160 ? -7.789 19.734 11.133 1 98.75 160 GLN B N 1
ATOM 2774 C CA . GLN B 1 160 ? -8.195 20.125 9.789 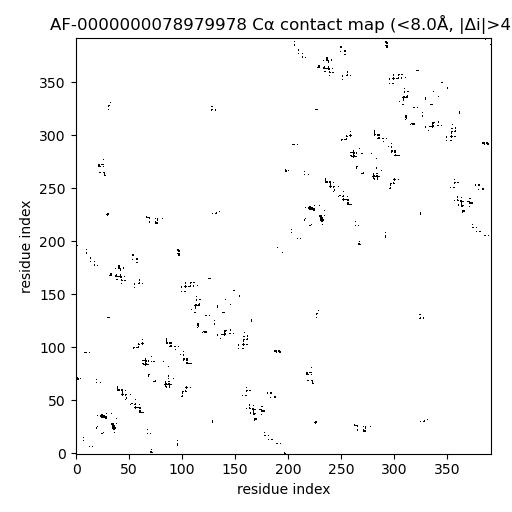1 98.75 160 GLN B CA 1
ATOM 2775 C C . GLN B 1 160 ? -7.598 19.203 8.734 1 98.75 160 GLN B C 1
ATOM 2777 O O . GLN B 1 160 ? -8.289 18.797 7.797 1 98.75 160 GLN B O 1
ATOM 2782 N N . VAL B 1 161 ? -6.34 18.859 8.836 1 98.88 161 VAL B N 1
ATOM 2783 C CA . VAL B 1 161 ? -5.68 17.969 7.879 1 98.88 161 VAL B CA 1
ATOM 2784 C C . VAL B 1 161 ? -6.316 16.594 7.945 1 98.88 161 VAL B C 1
ATOM 2786 O O . VAL B 1 161 ? -6.473 15.922 6.918 1 98.88 161 VAL B O 1
ATOM 2789 N N . ARG B 1 162 ? -6.695 16.141 9.133 1 98.75 162 ARG B N 1
ATOM 2790 C CA . ARG B 1 162 ? -7.332 14.836 9.25 1 98.75 162 ARG B CA 1
ATOM 2791 C C . ARG B 1 162 ? -8.664 14.805 8.516 1 98.75 162 ARG B C 1
ATOM 2793 O O . ARG B 1 162 ? -9.016 13.797 7.898 1 98.75 162 ARG B O 1
ATOM 2800 N N . TYR B 1 163 ? -9.461 15.898 8.594 1 98.56 163 TYR B N 1
ATOM 2801 C CA . TYR B 1 163 ? -10.703 15.961 7.832 1 98.56 163 TYR B CA 1
ATOM 2802 C C . TYR B 1 163 ? -10.43 15.867 6.336 1 98.56 163 TYR B C 1
ATOM 2804 O O . TYR B 1 163 ? -11.164 15.188 5.609 1 98.56 163 TYR B O 1
ATOM 2812 N N . LEU B 1 164 ? -9.43 16.531 5.898 1 98.75 164 LEU B N 1
ATOM 2813 C CA . LEU B 1 164 ? -9.07 16.5 4.488 1 98.75 164 LEU B CA 1
ATOM 2814 C C . LEU B 1 164 ? -8.594 15.109 4.074 1 98.75 164 LEU B C 1
ATOM 2816 O O . LEU B 1 164 ? -8.867 14.664 2.959 1 98.75 164 LEU B O 1
ATOM 2820 N N . ASP B 1 165 ? -7.844 14.445 4.992 1 98.38 165 ASP B N 1
ATOM 2821 C CA . ASP B 1 165 ? -7.395 13.07 4.781 1 98.38 165 ASP B CA 1
ATOM 2822 C C . ASP B 1 165 ? -8.57 12.148 4.465 1 98.38 165 ASP B C 1
ATOM 2824 O O . ASP B 1 165 ? -8.484 11.312 3.562 1 98.38 165 ASP B O 1
ATOM 2828 N N . GLU B 1 166 ? -9.68 12.297 5.16 1 97.62 166 GLU B N 1
ATOM 2829 C CA . GLU B 1 166 ? -10.852 11.453 4.918 1 97.62 166 GLU B CA 1
ATOM 2830 C C . GLU B 1 166 ? -11.586 11.891 3.654 1 97.62 166 GLU B C 1
ATOM 2832 O O . GLU B 1 166 ? -12.148 11.055 2.938 1 97.62 166 GLU B O 1
ATOM 2837 N N . ALA B 1 167 ? -11.562 13.125 3.361 1 97.38 167 ALA B N 1
ATOM 2838 C CA . ALA B 1 167 ? -12.312 13.664 2.229 1 97.38 167 ALA B CA 1
ATOM 2839 C C . ALA B 1 167 ? -11.641 13.305 0.906 1 97.38 167 ALA B C 1
ATOM 2841 O O . ALA B 1 167 ? -12.305 13.156 -0.119 1 97.38 167 ALA B O 1
ATOM 2842 N N . GLY B 1 168 ? -10.273 13.195 0.918 1 97.69 168 GLY B N 1
ATOM 2843 C CA . GLY B 1 168 ? -9.508 12.969 -0.296 1 97.69 168 GLY B CA 1
ATOM 2844 C C . GLY B 1 168 ? -9.5 11.523 -0.742 1 97.69 168 GLY B C 1
ATOM 2845 O O . GLY B 1 168 ? -8.438 10.914 -0.889 1 97.69 168 GLY B O 1
ATOM 2846 N N . LYS B 1 169 ? -10.672 10.938 -0.988 1 96 169 LYS B N 1
ATOM 2847 C CA . LYS B 1 169 ? -10.773 9.531 -1.364 1 96 169 LYS B CA 1
ATOM 2848 C C . LYS B 1 169 ? -11.828 9.328 -2.447 1 96 169 LYS B C 1
ATOM 2850 O O . LYS B 1 169 ? -12.391 8.234 -2.576 1 96 169 LYS B O 1
ATOM 2855 N N . ARG B 1 170 ? -12.008 10.297 -3.256 1 94.94 170 ARG B N 1
ATOM 2856 C CA . ARG B 1 170 ? -13.039 10.242 -4.293 1 94.94 170 ARG B CA 1
ATOM 2857 C C . ARG B 1 170 ? -12.477 9.672 -5.59 1 94.94 170 ARG B C 1
ATOM 2859 O O . ARG B 1 170 ? -11.578 10.266 -6.199 1 94.94 170 ARG B O 1
ATOM 2866 N N . ALA B 1 171 ? -13.008 8.625 -6.133 1 89.06 171 ALA B N 1
ATOM 2867 C CA . ALA B 1 171 ? -12.531 7.906 -7.309 1 89.06 171 ALA B CA 1
ATOM 2868 C C . ALA B 1 171 ? -12.484 8.82 -8.531 1 89.06 171 ALA B C 1
ATOM 2870 O O . ALA B 1 171 ? -11.562 8.734 -9.344 1 89.06 171 ALA B O 1
ATOM 2871 N N . ASP B 1 172 ? -13.383 9.773 -8.672 1 88.88 172 ASP B N 1
ATOM 2872 C CA . ASP B 1 172 ? -13.562 10.5 -9.922 1 88.88 172 ASP B CA 1
ATOM 2873 C C . ASP B 1 172 ? -13.195 11.977 -9.758 1 88.88 172 ASP B C 1
ATOM 2875 O O . ASP B 1 172 ? -13.531 12.805 -10.609 1 88.88 172 ASP B O 1
ATOM 2879 N N . MET B 1 173 ? -12.414 12.195 -8.766 1 95.31 173 MET B N 1
ATOM 2880 C CA . MET B 1 173 ? -12.062 13.602 -8.602 1 95.31 173 MET B CA 1
ATOM 2881 C C . MET B 1 173 ? -10.766 13.922 -9.336 1 95.31 173 MET B C 1
ATOM 2883 O O . MET B 1 173 ? -9.734 13.297 -9.102 1 95.31 173 MET B O 1
ATOM 2887 N N . GLU B 1 174 ? -10.852 14.875 -10.172 1 95.5 174 GLU B N 1
ATOM 2888 C CA . GLU B 1 174 ? -9.656 15.359 -10.859 1 95.5 174 GLU B CA 1
ATOM 2889 C C . GLU B 1 174 ? -8.961 16.453 -10.055 1 95.5 174 GLU B C 1
ATOM 2891 O O . GLU B 1 174 ? -9.617 17.297 -9.445 1 95.5 174 GLU B O 1
ATOM 2896 N N . THR B 1 175 ? -7.695 16.344 -10.016 1 97.81 175 THR B N 1
ATOM 2897 C CA . THR B 1 175 ? -6.902 17.344 -9.32 1 97.81 175 THR B CA 1
ATOM 2898 C C . THR B 1 175 ? -5.711 17.781 -10.172 1 97.81 175 THR B C 1
ATOM 2900 O O . THR B 1 175 ? -5.316 17.062 -11.102 1 97.81 175 THR B O 1
ATOM 2903 N N . PRO B 1 176 ? -5.195 19.031 -9.914 1 97.75 176 PRO B N 1
ATOM 2904 C CA . PRO B 1 176 ? -3.867 19.297 -10.469 1 97.75 176 PRO B CA 1
ATOM 2905 C C . PRO B 1 176 ? -2.793 18.359 -9.93 1 97.75 176 PRO B C 1
ATOM 2907 O O . PRO B 1 176 ? -3.031 17.641 -8.961 1 97.75 176 PRO B O 1
ATOM 2910 N N . GLY B 1 177 ? -1.646 18.375 -10.617 1 97.5 177 GLY B N 1
ATOM 2911 C CA . GLY B 1 177 ? -0.515 17.578 -10.172 1 97.5 177 GLY B CA 1
ATOM 2912 C C . GLY B 1 177 ? 0.34 18.281 -9.141 1 97.5 177 GLY B C 1
ATOM 2913 O O . GLY B 1 177 ? 0.03 19.406 -8.734 1 97.5 177 GLY B O 1
ATOM 2914 N N . PHE B 1 178 ? 1.389 17.594 -8.703 1 98.12 178 PHE B N 1
ATOM 2915 C CA . PHE B 1 178 ? 2.279 18.125 -7.684 1 98.12 178 PHE B CA 1
ATOM 2916 C C . PHE B 1 178 ? 2.877 19.453 -8.133 1 98.12 178 PHE B C 1
ATOM 2918 O O . PHE B 1 178 ? 3.105 20.344 -7.316 1 98.12 178 PHE B O 1
ATOM 2925 N N . ASP B 1 179 ? 3.092 19.594 -9.422 1 98.06 179 ASP B N 1
ATOM 2926 C CA . ASP B 1 179 ? 3.705 20.797 -9.977 1 98.06 179 ASP B CA 1
ATOM 2927 C C . ASP B 1 179 ? 2.893 22.031 -9.633 1 98.06 179 ASP B C 1
ATOM 2929 O O . ASP B 1 179 ? 3.451 23.125 -9.461 1 98.06 179 ASP B O 1
ATOM 2933 N N . HIS B 1 180 ? 1.645 21.922 -9.578 1 98.69 180 HIS B N 1
ATOM 2934 C CA . HIS B 1 180 ? 0.761 23.016 -9.219 1 98.69 180 HIS B CA 1
ATOM 2935 C C . HIS B 1 180 ? 1.057 23.531 -7.812 1 98.69 180 HIS B C 1
ATOM 2937 O O . HIS B 1 180 ? 0.995 24.734 -7.551 1 98.69 180 HIS B O 1
ATOM 2943 N N . PHE B 1 181 ? 1.396 22.609 -6.926 1 98.88 181 PHE B N 1
ATOM 2944 C CA . PHE B 1 181 ? 1.557 22.938 -5.512 1 98.88 181 PHE B CA 1
ATOM 2945 C C . PHE B 1 181 ? 3.02 23.203 -5.184 1 98.88 181 PHE B C 1
ATOM 2947 O O . PHE B 1 181 ? 3.334 23.75 -4.121 1 98.88 181 PHE B O 1
ATOM 2954 N N . ALA B 1 182 ? 3.955 22.875 -6.043 1 98.69 182 ALA B N 1
ATOM 2955 C CA . ALA B 1 182 ? 5.395 22.906 -5.785 1 98.69 182 ALA B CA 1
ATOM 2956 C C . ALA B 1 182 ? 5.828 24.297 -5.328 1 98.69 182 ALA B C 1
ATOM 2958 O O . ALA B 1 182 ? 6.602 24.438 -4.379 1 98.69 182 ALA B O 1
ATOM 2959 N N . PRO B 1 183 ? 5.352 25.344 -5.988 1 98.69 183 PRO B N 1
ATOM 2960 C CA . PRO B 1 183 ? 5.766 26.672 -5.52 1 98.69 183 PRO B CA 1
ATOM 2961 C C . PRO B 1 183 ? 5.332 26.953 -4.078 1 98.69 183 PRO B C 1
ATOM 2963 O O . PRO B 1 183 ? 6.074 27.578 -3.32 1 98.69 183 PRO B O 1
ATOM 2966 N N . MET B 1 184 ? 4.164 26.516 -3.748 1 98.62 184 MET B N 1
ATOM 2967 C CA . MET B 1 184 ? 3.672 26.672 -2.385 1 98.62 184 MET B CA 1
ATOM 2968 C C . MET B 1 184 ? 4.52 25.875 -1.399 1 98.62 184 MET B C 1
ATOM 2970 O O . MET B 1 184 ? 4.84 26.359 -0.314 1 98.62 184 MET B O 1
ATOM 2974 N N . VAL B 1 185 ? 4.848 24.688 -1.754 1 98.81 185 VAL B N 1
ATOM 2975 C CA . VAL B 1 185 ? 5.707 23.844 -0.92 1 98.81 185 VAL B CA 1
ATOM 2976 C C . VAL B 1 185 ? 7.055 24.531 -0.713 1 98.81 185 VAL B C 1
ATOM 2978 O O . VAL B 1 185 ? 7.57 24.578 0.406 1 98.81 185 VAL B O 1
ATOM 2981 N N . GLN B 1 186 ? 7.566 25.094 -1.741 1 98.5 186 GLN B N 1
ATOM 2982 C CA . GLN B 1 186 ? 8.852 25.781 -1.655 1 98.5 186 GLN B CA 1
ATOM 2983 C C . GLN B 1 186 ? 8.766 26.984 -0.716 1 98.5 186 GLN B C 1
ATOM 2985 O O . GLN B 1 186 ? 9.711 27.266 0.028 1 98.5 186 GLN B O 1
ATOM 2990 N N . ARG B 1 187 ? 7.684 27.688 -0.759 1 98.19 187 ARG B N 1
ATOM 2991 C CA . ARG B 1 187 ? 7.527 28.828 0.135 1 98.19 187 ARG B CA 1
ATOM 2992 C C . ARG B 1 187 ? 7.566 28.391 1.596 1 98.19 187 ARG B C 1
ATOM 2994 O O . ARG B 1 187 ? 8.109 29.094 2.447 1 98.19 187 ARG B O 1
ATOM 3001 N N . MET B 1 188 ? 6.988 27.25 1.866 1 98.31 188 MET B N 1
ATOM 3002 C CA . MET B 1 188 ? 7.027 26.75 3.236 1 98.31 188 MET B CA 1
ATOM 3003 C C . MET B 1 188 ? 8.445 26.375 3.641 1 98.31 188 MET B C 1
ATOM 3005 O O . MET B 1 188 ? 8.859 26.625 4.777 1 98.31 188 MET B O 1
ATOM 3009 N N . VAL B 1 189 ? 9.18 25.781 2.715 1 98.06 189 VAL B N 1
ATOM 3010 C CA . VAL B 1 189 ? 10.578 25.453 2.963 1 98.06 189 VAL B CA 1
ATOM 3011 C C . VAL B 1 189 ? 11.375 26.719 3.242 1 98.06 189 VAL B C 1
ATOM 3013 O O . VAL B 1 189 ? 12.125 26.781 4.219 1 98.06 189 VAL B O 1
ATOM 3016 N N . ASP B 1 190 ? 11.172 27.734 2.426 1 97.31 190 ASP B N 1
ATOM 3017 C CA . ASP B 1 190 ? 11.898 28.984 2.555 1 97.31 190 ASP B CA 1
ATOM 3018 C C . ASP B 1 190 ? 11.578 29.672 3.881 1 97.31 190 ASP B C 1
ATOM 3020 O O . ASP B 1 190 ? 12.469 30.219 4.539 1 97.31 190 ASP B O 1
ATOM 3024 N N . ARG B 1 191 ? 10.359 29.672 4.18 1 95.44 191 ARG B N 1
ATOM 3025 C CA . ARG B 1 191 ? 9.938 30.281 5.43 1 95.44 191 ARG B CA 1
ATOM 3026 C C . ARG B 1 191 ? 10.602 29.625 6.629 1 95.44 191 ARG B C 1
ATOM 3028 O O . ARG B 1 191 ? 10.969 30.297 7.594 1 95.44 191 ARG B O 1
ATOM 3035 N N . HIS B 1 192 ? 10.711 28.391 6.602 1 95.81 192 HIS B N 1
ATOM 3036 C CA . HIS B 1 192 ? 11.281 27.625 7.711 1 95.81 192 HIS B CA 1
ATOM 3037 C C . HIS B 1 192 ? 12.789 27.828 7.801 1 95.81 192 HIS B C 1
ATOM 3039 O O . HIS B 1 192 ? 13.328 28 8.898 1 95.81 192 HIS B O 1
ATOM 3045 N N . LEU B 1 193 ? 13.445 27.797 6.695 1 92.06 193 LEU B N 1
ATOM 3046 C CA . LEU B 1 193 ? 14.906 27.812 6.688 1 92.06 193 LEU B CA 1
ATOM 3047 C C . LEU B 1 193 ? 15.438 29.25 6.695 1 92.06 193 LEU B C 1
ATOM 3049 O O . LEU B 1 193 ? 16.562 29.484 7.117 1 92.06 193 LEU B O 1
ATOM 3053 N N . LEU B 1 194 ? 14.672 30.125 6.125 1 83.5 194 LEU B N 1
ATOM 3054 C CA . LEU B 1 194 ? 15.094 31.531 6.234 1 83.5 194 LEU B CA 1
ATOM 3055 C C . LEU B 1 194 ? 14.773 32.094 7.621 1 83.5 194 LEU B C 1
ATOM 3057 O O . LEU B 1 194 ? 15.484 32.969 8.117 1 83.5 194 LEU B O 1
ATOM 3061 N N . GLU B 1 195 ? 13.641 31.672 8.039 1 63.75 195 GLU B N 1
ATOM 3062 C CA . GLU B 1 195 ? 13.305 32.156 9.367 1 63.75 195 GLU B CA 1
ATOM 3063 C C . GLU B 1 195 ? 14.203 31.547 10.438 1 63.75 195 GLU B C 1
ATOM 3065 O O . GLU B 1 195 ? 14.352 32.094 11.531 1 63.75 195 GLU B O 1
ATOM 3070 N N . VAL B 1 196 ? 14.914 30.453 10.078 1 50.22 196 VAL B N 1
ATOM 3071 C CA . VAL B 1 196 ? 15.867 29.984 11.07 1 50.22 196 VAL B CA 1
ATOM 3072 C C . VAL B 1 196 ? 17.203 30.703 10.898 1 50.22 196 VAL B C 1
ATOM 3074 O O . VAL B 1 196 ? 17.641 30.953 9.773 1 50.22 196 VAL B O 1
#

InterPro domains:
  IPR003607 HD/PDEase domain [cd00077] (44-111)
  IPR006674 HD domain [PF01966] (37-108)
  IPR052567 Organophosphonate Dioxygenase [PTHR40202] (13-191)

Secondary structure (DSSP, 8-state):
----GGG--TTTHHHHHHHHHHHHTTSB-TT-SSBHHHHHHHHHHHHHHTT--HHHHHHHHHTTGGGGGGGGT---TT--S---HHHHHHHHHTTTS-HHHHHHHHHHHHHHHHHHHH-HHHHHHS-HHHHHHHHHTTSSPPHHHHHHHTT-TTHHHHHHHHHHHHH---TT-----HHHHHHHHHHHHHHHHHH-/----GGG--TTTHHHHHHHHHHHHTTSB-TT-SSBHHHHHHHHHHHHHHTT--HHHHHHHHHTTGGGGGGGGT---TT--S---HHHHHHHHHTTTS-HHHHHHHHHHHHHHHHHHHH-HHHHTTS-HHHHHHHHHTTSSPPHHHHHHHTT-TTHHHHHHHHHHHHH---TT-----HHHHHHHHHHHHHHHHHH-

Nearest PDB structures (foldseek):
  6npa-assembly4_D  TM=9.871E-01  e=1.295E-21  Leisingera caerulea
  6npa-assembly2_B  TM=9.625E-01  e=9.752E-22  Leisingera caerulea
  4mlm-assembly3_A  TM=8.912E-01  e=7.797E-13  uncultured bacterium HF130_AEPn_1
  4mlm-assembly3_B  TM=8.866E-01  e=1.660E-12  uncultured bacterium HF130_AEPn_1
  4mln-assembly2_B  TM=8.505E-01  e=2.825E-11  uncultured bacterium HF130_AEPn_1

Solvent-accessible surface area (backbone atoms only — not comparable to full-atom values): 20492 Å² total; per-residue (Å²): 75,81,61,62,71,86,71,58,45,91,89,42,44,61,60,50,53,49,47,47,46,46,45,50,15,78,34,80,31,46,60,48,68,30,27,44,36,54,27,22,34,34,14,19,46,54,32,50,76,68,66,51,56,66,59,50,23,48,20,24,45,46,30,64,55,11,64,52,40,54,64,65,67,67,52,38,77,81,49,72,67,79,71,52,35,28,56,49,24,20,66,72,39,48,88,45,39,44,65,66,31,32,45,21,15,44,35,28,66,57,34,50,21,38,40,41,52,76,33,69,72,50,53,74,69,48,50,71,50,53,51,48,40,37,56,77,69,67,35,52,42,50,74,68,53,42,59,58,54,67,66,42,91,50,42,68,57,20,47,52,29,33,54,30,60,67,63,17,54,56,67,85,64,83,61,73,59,66,74,75,48,43,64,60,50,45,49,43,32,47,53,37,59,64,72,90,74,81,60,61,72,84,71,57,43,91,89,41,43,63,60,51,54,49,47,48,46,46,44,49,14,79,34,80,32,46,61,48,67,30,29,44,36,52,26,22,36,35,12,19,46,52,31,51,77,68,65,49,56,66,59,49,23,47,19,25,46,46,29,64,56,11,64,52,40,52,64,65,68,69,50,39,75,81,48,73,66,77,72,51,34,28,56,49,26,21,66,70,40,48,89,44,39,43,63,67,32,32,45,21,15,44,35,29,65,56,35,50,20,40,40,41,52,75,34,68,70,51,53,75,69,49,50,71,52,53,50,49,40,37,57,76,70,68,36,52,42,51,74,69,52,42,58,58,53,68,67,42,92,49,41,68,58,20,47,52,32,32,54,30,60,67,63,17,55,56,67,84,65,83,63,73,61,66,75,75,47,44,65,59,50,44,51,43,31,46,51,36,58,64,72,92